Protein AF-0000000073370835 (afdb_homodimer)

Solvent-accessible surface area (backbone atoms only — not comparable to full-atom values): 27447 Å² total; per-residue (Å²): 107,84,75,54,44,44,62,62,71,67,58,63,94,49,56,35,33,65,89,38,90,62,52,45,49,69,48,38,29,52,50,30,48,38,38,14,55,46,11,71,77,31,44,88,50,25,32,16,27,60,59,77,30,64,50,40,72,33,47,27,51,32,43,27,38,45,22,53,69,66,73,40,81,68,75,36,60,40,39,68,72,57,43,46,64,58,43,36,45,61,49,45,39,77,63,53,90,75,70,59,94,45,54,46,48,21,26,44,46,37,45,49,44,34,39,72,42,58,45,47,46,36,38,52,93,89,22,40,41,17,49,69,54,33,21,28,37,41,68,65,48,56,25,66,88,43,62,42,17,37,13,36,45,50,41,30,43,23,54,29,31,34,76,73,73,42,62,49,60,79,77,39,76,92,61,56,48,48,38,59,52,52,50,48,19,56,75,70,68,37,44,43,48,28,76,56,43,58,77,38,61,85,79,59,51,54,45,18,31,41,32,36,47,79,47,99,83,37,36,67,39,39,25,32,29,64,40,76,54,96,55,28,33,31,29,47,23,28,28,24,42,49,36,62,40,66,75,27,48,22,43,42,33,33,34,40,40,45,70,78,44,51,38,25,38,38,58,51,64,90,77,92,106,84,74,54,44,46,62,63,70,67,57,63,93,52,56,36,33,64,88,37,89,62,51,44,47,71,48,37,29,52,51,31,50,37,38,12,55,45,12,72,77,31,45,88,51,25,30,18,26,62,58,79,30,63,49,40,72,34,47,27,49,33,43,27,38,44,22,53,69,68,74,40,82,69,77,35,61,40,39,67,71,57,44,45,64,58,42,35,47,62,49,46,41,75,63,52,86,75,71,61,94,44,53,45,47,20,26,45,44,37,46,48,44,34,39,73,42,57,43,48,46,36,39,51,92,88,21,41,41,17,48,68,53,33,19,27,35,42,68,66,47,56,26,65,87,44,59,42,17,37,12,35,43,52,41,30,43,24,54,28,30,34,76,75,73,42,62,50,60,81,76,40,75,92,61,57,48,47,37,59,51,52,51,49,20,55,75,70,67,37,44,43,48,26,75,58,43,58,77,37,61,84,78,58,50,54,44,19,32,39,32,34,47,79,45,98,82,38,35,69,40,38,27,32,29,63,39,77,55,97,54,29,33,32,28,47,23,28,26,25,42,49,33,61,39,67,75,27,50,21,42,43,33,33,34,42,39,44,69,78,45,50,37,26,38,38,59,52,63,91,76,93

Foldseek 3Di:
DVLDLLVVLLDDDFKDAAVDPPQDLVRLLSLLQLLQVVCVVVVPQGDHDARRSHRHPVQLVRQQSVCVVVVHPRPSMDDSVNSCVSCVLSCQLQPPDADDDDLLNLLLRSLVSNVVSWAFWDQHPNFTQHHSSSCSLLVHDGTNVQQRFVSSLCSSSQSSLVVVPFHCVVQANPDSALLRNQVSCVVVVQKAWLVRCLVPVVSDDFQWKKFFDPDPRHTQHIFTFHDDDNFKTKTWTALADPVRDSRHTITDIDMDGSNPTGIMIGDPVVSD/DVLDLLVVLLDDDFKDAAVDPPQDLVRLLSLLQLLQVCCVVVVPQGDHDARRSHRHPVQLVRQQSVCVVVVHPRPSMDDSVNSCVSCVLSCQLQPPDADDDDLLSLLLRSLVSNVVSWAFWDQHPNFTQHHSSSCSLLVHDGGNVQQRFVSSLCSSSQSSLVVVPFHCVVQANPDSALLRNQVSCVVVVQKAWLVRCLVPVVSDDFQWKKFFDPDPRHTQHIFTFHDDDNFKTKTWTALADPVGDSRHTITDIDMDGSNPTGIMIGDPVVSD

Organism: Flavobacterium johnsoniae (strain ATCC 17061 / DSM 2064 / JCM 8514 / BCRC 14874 / CCUG 350202 / NBRC 14942 / NCIMB 11054 / UW101) (NCBI:txid376686)

Nearest PDB structures (foldseek):
  4c2g-assembly1_A-2  TM=7.777E-01  e=6.453E-03  Bacillus subtilis subsp. subtilis str. 168
  4c2c-assembly1_A  TM=7.800E-01  e=8.466E-03  Bacillus subtilis subsp. subtilis str. 168
  5tv7-assembly2_B  TM=8.842E-01  e=7.435E-02  Clostridioides difficile 630
  8h1i-assembly1_A  TM=5.249E-01  e=2.132E-02  Staphylococcus phage GRCS
  6ie7-assembly4_D  TM=5.132E-01  e=4.976E-01  Arabidopsis thaliana

Sequence (544 aa):
MQKTFYQKELLIKAVQQRKGVNNNKKDVEKIQSWLNLFAMQNPNSGTATDIDGDFGPATEKAVLNFQKANGQPQTGNVDQNLFDKLVSPLKKAFESPISGNNLRELILNTAQNHLKNHPFELVINNQSNTGPWVRSYMDGHEGTEWFWCMGFVQAIIDQAASIQGKNFKTLMPLTYSCDTVGTTGLQKKILTRYQTARTNSALIKPGDIFLLQKTPNDWIHTGIVTAVHADTIETIEGNTNAGGSNNGNAVMNKIRNYKQSKLDFFSIESLVMQKTFYQKELLIKAVQQRKGVNNNKKDVEKIQSWLNLFAMQNPNSGTATDIDGDFGPATEKAVLNFQKANGQPQTGNVDQNLFDKLVSPLKKAFESPISGNNLRELILNTAQNHLKNHPFELVINNQSNTGPWVRSYMDGHEGTEWFWCMGFVQAIIDQAASIQGKNFKTLMPLTYSCDTVGTTGLQKKILTRYQTARTNSALIKPGDIFLLQKTPNDWIHTGIVTAVHADTIETIEGNTNAGGSNNGNAVMNKIRNYKQSKLDFFSIESLV

InterPro domains:
  IPR002477 Peptidoglycan binding-like [PF01471] (25-86)
  IPR007921 CHAP domain [PF05257] (147-239)
  IPR036365 PGBD-like superfamily [SSF47090] (22-88)
  IPR036366 PGBD superfamily [G3DSA:1.10.101.10] (12-89)

pLDDT: mean 95.74, std 6.1, range [54.0, 98.88]

Secondary structure (DSSP, 8-state):
----THHHHT--SS-B-TT-TT--HHHHHHHHHHHHHHHHH-TTT--B---SS---HHHHHHHHHHHHHTT----S-B-HHHHHHHTHHHHHHHHS----SSHHHHHHHHHHHHHHT--B-EEETTEEEESHHHHHHTTT--STT---HHHHHHHHHHHHHHHTT--GGGTS-S-S-HHHHHHHHHHHT-EEPHHHHHH-GGG--TT-EEEEEEETTEEEEEEEEEEE-SSEEEEEEEEE-TT--TT-SEEEEEEEETTTS-EEEE--GGG-/----THHHHT--SS-B-TT-TT--HHHHHHHHHHHHHHHHH-TTT--B---SS---HHHHHHHHHHHHHTT----S-B-HHHHHHHTHHHHHHHHS----SSHHHHHHHHHHHHHHT--B-EEETTEEEESHHHHHHTTT--STT---HHHHHHHHHHHHHHHTT--GGGTS-S-S-HHHHHHHHHHHT-EEPHHHHHH-GGG--TT-EEEEEEETTEEEEEEEEEEE-SSEEEEEEEEE-TT--TT-SEEEEEEEETTTS-EEEE--GGG-

Structure (mmCIF, N/CA/C/O backbone):
data_AF-0000000073370835-model_v1
#
loop_
_entity.id
_entity.type
_entity.pdbx_description
1 polymer 'Peptidoglycan-binding domain 1 protein'
#
loop_
_atom_site.group_PDB
_atom_site.id
_atom_site.type_symbol
_atom_site.label_atom_id
_atom_site.label_alt_id
_atom_site.label_comp_id
_atom_site.label_asym_id
_atom_site.label_entity_id
_atom_site.label_seq_id
_atom_site.pdbx_PDB_ins_code
_atom_site.Cartn_x
_atom_site.Cartn_y
_atom_site.Cartn_z
_atom_site.occupancy
_atom_site.B_iso_or_equiv
_atom_site.auth_seq_id
_atom_site.auth_comp_id
_atom_site.auth_asym_id
_atom_site.auth_atom_id
_atom_site.pdbx_PDB_model_num
ATOM 1 N N . MET A 1 1 ? -21.828 15.172 13.344 1 92.12 1 MET A N 1
ATOM 2 C CA . MET A 1 1 ? -20.812 15.055 12.305 1 92.12 1 MET A CA 1
ATOM 3 C C . MET A 1 1 ? -21.453 15.18 10.922 1 92.12 1 MET A C 1
ATOM 5 O O . MET A 1 1 ? -22.547 14.672 10.68 1 92.12 1 MET A O 1
ATOM 9 N N . GLN A 1 2 ? -20.875 15.906 10.078 1 91.94 2 GLN A N 1
ATOM 10 C CA . GLN A 1 2 ? -21.312 16.109 8.711 1 91.94 2 GLN A CA 1
ATOM 11 C C . GLN A 1 2 ? -20.844 14.969 7.801 1 91.94 2 GLN A C 1
ATOM 13 O O . GLN A 1 2 ? -21.531 14.609 6.848 1 91.94 2 GLN A O 1
ATOM 18 N N . LYS A 1 3 ? -19.734 14.477 8.094 1 95.31 3 LYS A N 1
ATOM 19 C CA . LYS A 1 3 ? -19.156 13.375 7.324 1 95.31 3 LYS A CA 1
ATOM 20 C C . LYS A 1 3 ? -19.656 12.031 7.832 1 95.31 3 LYS A C 1
ATOM 22 O O . LYS A 1 3 ? -19 11.391 8.664 1 95.31 3 LYS A O 1
ATOM 27 N N . THR A 1 4 ? -20.797 11.484 7.242 1 97.12 4 THR A N 1
ATOM 28 C CA . THR A 1 4 ? -21.438 10.312 7.82 1 97.12 4 THR A CA 1
ATOM 29 C C . THR A 1 4 ? -21.516 9.18 6.797 1 97.12 4 THR A C 1
ATOM 31 O O . THR A 1 4 ? -22.078 8.117 7.074 1 97.12 4 THR A O 1
ATOM 34 N N . PHE A 1 5 ? -20.953 9.414 5.652 1 98.12 5 PHE A N 1
ATOM 35 C CA . PHE A 1 5 ? -21.109 8.43 4.59 1 98.12 5 PHE A CA 1
ATOM 36 C C . PHE A 1 5 ? -20.547 7.078 5.016 1 98.12 5 PHE A C 1
ATOM 38 O O . PHE A 1 5 ? -21.031 6.031 4.578 1 98.12 5 PHE A O 1
ATOM 45 N N . TYR A 1 6 ? -19.5 7.062 5.918 1 98.5 6 TYR A N 1
ATOM 46 C CA . TYR A 1 6 ? -18.859 5.828 6.352 1 98.5 6 TYR A CA 1
ATOM 47 C C . TYR A 1 6 ? -19.875 4.848 6.914 1 98.5 6 TYR A C 1
ATOM 49 O O . TYR A 1 6 ? -19.672 3.633 6.859 1 98.5 6 TYR A O 1
ATOM 57 N N . GLN A 1 7 ? -21.016 5.324 7.398 1 98.5 7 GLN A N 1
ATOM 58 C CA . GLN A 1 7 ? -22.047 4.477 7.996 1 98.5 7 GLN A CA 1
ATOM 59 C C . GLN A 1 7 ? -22.656 3.533 6.961 1 98.5 7 GLN A C 1
ATOM 61 O O . GLN A 1 7 ? -22.984 2.391 7.281 1 98.5 7 GLN A O 1
ATOM 66 N N . LYS A 1 8 ? -22.766 4.023 5.773 1 97.88 8 LYS A N 1
ATOM 67 C CA . LYS A 1 8 ? -23.297 3.182 4.699 1 97.88 8 LYS A CA 1
ATOM 68 C C . LYS A 1 8 ? -22.312 2.051 4.367 1 97.88 8 LYS A C 1
ATOM 70 O O . LYS A 1 8 ? -22.734 0.964 3.967 1 97.88 8 LYS A O 1
ATOM 75 N N . GLU A 1 9 ? -21.031 2.322 4.566 1 98.25 9 GLU A N 1
ATOM 76 C CA . GLU A 1 9 ? -19.984 1.348 4.254 1 98.25 9 GLU A CA 1
ATOM 77 C C . GLU A 1 9 ? -19.938 0.233 5.293 1 98.25 9 GLU A C 1
ATOM 79 O O . GLU A 1 9 ? -19.328 -0.813 5.062 1 98.25 9 GLU A O 1
ATOM 84 N N . LEU A 1 10 ? -20.656 0.404 6.422 1 98.62 10 LEU A N 1
ATOM 85 C CA . LEU A 1 10 ? -20.531 -0.537 7.531 1 98.62 10 LEU A CA 1
ATOM 86 C C . LEU A 1 10 ? -21.641 -1.594 7.469 1 98.62 10 LEU A C 1
ATOM 88 O O . LEU A 1 10 ? -21.656 -2.521 8.281 1 98.62 10 LEU A O 1
ATOM 92 N N . LEU A 1 11 ? -22.516 -1.49 6.398 1 98.19 11 LEU A N 1
ATOM 93 C CA . LEU A 1 11 ? -23.703 -2.344 6.41 1 98.19 11 LEU A CA 1
ATOM 94 C C . LEU A 1 11 ? -23.828 -3.113 5.102 1 98.19 11 LEU A C 1
ATOM 96 O O . LEU A 1 11 ? -23.438 -2.613 4.043 1 98.19 11 LEU A O 1
ATOM 100 N N . ILE A 1 12 ? -24.344 -4.309 5.18 1 98.25 12 ILE A N 1
ATOM 101 C CA . ILE A 1 12 ? -24.812 -5.055 4.02 1 98.25 12 ILE A CA 1
ATOM 102 C C . ILE A 1 12 ? -26.297 -5.379 4.188 1 98.25 12 ILE A C 1
ATOM 104 O O . ILE A 1 12 ? -26.797 -5.469 5.312 1 98.25 12 ILE A O 1
ATOM 108 N N . LYS A 1 13 ? -27.031 -5.578 3.15 1 96.56 13 LYS A N 1
ATOM 109 C CA . LYS A 1 13 ? -28.484 -5.668 3.166 1 96.56 13 LYS A CA 1
ATOM 110 C C . LYS A 1 13 ? -28.953 -7.066 3.562 1 96.56 13 LYS A C 1
ATOM 112 O O . LYS A 1 13 ? -30.047 -7.238 4.098 1 96.56 13 LYS A O 1
ATOM 117 N N . ALA A 1 14 ? -28.172 -8.055 3.189 1 97.44 14 ALA A N 1
ATOM 118 C CA . ALA A 1 14 ? -28.484 -9.461 3.449 1 97.44 14 ALA A CA 1
ATOM 119 C C . ALA A 1 14 ? -27.219 -10.312 3.473 1 97.44 14 ALA A C 1
ATOM 121 O O . ALA A 1 14 ? -26.125 -9.812 3.182 1 97.44 14 ALA A O 1
ATOM 122 N N . VAL A 1 15 ? -27.422 -11.539 3.943 1 98.25 15 VAL A N 1
ATOM 123 C CA . VAL A 1 15 ? -26.312 -12.484 3.861 1 98.25 15 VAL A CA 1
ATOM 124 C C . VAL A 1 15 ? -25.891 -12.656 2.404 1 98.25 15 VAL A C 1
ATOM 126 O O . VAL A 1 15 ? -26.734 -12.867 1.527 1 98.25 15 VAL A O 1
ATOM 129 N N . GLN A 1 16 ? -24.672 -12.445 2.119 1 98.75 16 GLN A N 1
ATOM 130 C CA . GLN A 1 16 ? -24.109 -12.672 0.792 1 98.75 16 GLN A CA 1
ATOM 131 C C . GLN A 1 16 ? -23.375 -14.016 0.726 1 98.75 16 GLN A C 1
ATOM 133 O O . GLN A 1 16 ? -22.672 -14.383 1.659 1 98.75 16 GLN A O 1
ATOM 138 N N . GLN A 1 17 ? -23.578 -14.766 -0.342 1 98.44 17 GLN A N 1
ATOM 139 C CA . GLN A 1 17 ? -22.984 -16.094 -0.47 1 98.44 17 GLN A CA 1
ATOM 140 C C . GLN A 1 17 ? -23.016 -16.562 -1.921 1 98.44 17 GLN A C 1
ATOM 142 O O . GLN A 1 17 ? -23.688 -15.969 -2.764 1 98.44 17 GLN A O 1
ATOM 147 N N . ARG A 1 18 ? -22.188 -17.609 -2.172 1 97.75 18 ARG A N 1
ATOM 148 C CA . ARG A 1 18 ? -22.188 -18.203 -3.504 1 97.75 18 ARG A CA 1
ATOM 149 C C . ARG A 1 18 ? -23.594 -18.703 -3.879 1 97.75 18 ARG A C 1
ATOM 151 O O . ARG A 1 18 ? -24.234 -19.375 -3.09 1 97.75 18 ARG A O 1
ATOM 158 N N . LYS A 1 19 ? -24.078 -18.219 -5 1 96.56 19 LYS A N 1
ATOM 159 C CA . LYS A 1 19 ? -25.391 -18.562 -5.527 1 96.56 19 LYS A CA 1
ATOM 160 C C . LYS A 1 19 ? -26.5 -18.078 -4.602 1 96.56 19 LYS A C 1
ATOM 162 O O . LYS A 1 19 ? -27.547 -18.719 -4.496 1 96.56 19 LYS A O 1
ATOM 167 N N . GLY A 1 20 ? -26.219 -17.031 -3.887 1 96.38 20 GLY A N 1
ATOM 168 C CA . GLY A 1 20 ? -27.219 -16.484 -2.988 1 96.38 20 GLY A CA 1
ATOM 169 C C . GLY A 1 20 ? -28.312 -15.727 -3.711 1 96.38 20 GLY A C 1
ATOM 170 O O . GLY A 1 20 ? -28.031 -14.898 -4.582 1 96.38 20 GLY A O 1
ATOM 171 N N . VAL A 1 21 ? -29.484 -15.906 -3.305 1 96.94 21 VAL A N 1
ATOM 172 C CA . VAL A 1 21 ? -30.625 -15.312 -3.982 1 96.94 21 VAL A CA 1
ATOM 173 C C . VAL A 1 21 ? -30.75 -13.844 -3.582 1 96.94 21 VAL A C 1
ATOM 175 O O . VAL A 1 21 ? -31.375 -13.047 -4.297 1 96.94 21 VAL A O 1
ATOM 178 N N . ASN A 1 22 ? -30.219 -13.484 -2.484 1 96.88 22 ASN A N 1
ATOM 179 C CA . ASN A 1 22 ? -30.328 -12.117 -1.993 1 96.88 22 ASN A CA 1
ATOM 180 C C . ASN A 1 22 ? -29.047 -11.32 -2.215 1 96.88 22 ASN A C 1
ATOM 182 O O . ASN A 1 22 ? -28.875 -10.234 -1.658 1 96.88 22 ASN A O 1
ATOM 186 N N . ASN A 1 23 ? -28.156 -11.93 -2.992 1 97.75 23 ASN A N 1
ATOM 187 C CA . ASN A 1 23 ? -26.922 -11.211 -3.291 1 97.75 23 ASN A CA 1
ATOM 188 C C . ASN A 1 23 ? -27.203 -9.859 -3.943 1 97.75 23 ASN A C 1
ATOM 190 O O . ASN A 1 23 ? -28.125 -9.734 -4.746 1 97.75 23 ASN A O 1
ATOM 194 N N . ASN A 1 24 ? -26.484 -8.891 -3.52 1 97.19 24 ASN A N 1
ATOM 195 C CA . ASN A 1 24 ? -26.484 -7.527 -4.043 1 97.19 24 ASN A CA 1
ATOM 196 C C . ASN A 1 24 ? -25.109 -7.113 -4.543 1 97.19 24 ASN A C 1
ATOM 198 O O . ASN A 1 24 ? -24.125 -7.223 -3.812 1 97.19 24 ASN A O 1
ATOM 202 N N . LYS A 1 25 ? -25.047 -6.656 -5.73 1 97.5 25 LYS A N 1
ATOM 203 C CA . LYS A 1 25 ? -23.766 -6.363 -6.367 1 97.5 25 LYS A CA 1
ATOM 204 C C . LYS A 1 25 ? -22.938 -5.41 -5.52 1 97.5 25 LYS A C 1
ATOM 206 O O . LYS A 1 25 ? -21.734 -5.637 -5.312 1 97.5 25 LYS A O 1
ATOM 211 N N . LYS A 1 26 ? -23.5 -4.363 -5.035 1 97.06 26 LYS A N 1
ATOM 212 C CA . LYS A 1 26 ? -22.781 -3.355 -4.262 1 97.06 26 LYS A CA 1
ATOM 213 C C . LYS A 1 26 ? -22.266 -3.934 -2.943 1 97.06 26 LYS A C 1
ATOM 215 O O . LYS A 1 26 ? -21.172 -3.615 -2.502 1 97.06 26 LYS A O 1
ATOM 220 N N . ASP A 1 27 ? -23.016 -4.77 -2.316 1 98.38 27 ASP A N 1
ATOM 221 C CA . ASP A 1 27 ? -22.609 -5.402 -1.067 1 98.38 27 ASP A CA 1
ATOM 222 C C . ASP A 1 27 ? -21.453 -6.371 -1.302 1 98.38 27 ASP A C 1
ATOM 224 O O . ASP A 1 27 ? -20.516 -6.426 -0.509 1 98.38 27 ASP A O 1
ATOM 228 N N . VAL A 1 28 ? -21.562 -7.121 -2.4 1 98.31 28 VAL A N 1
ATOM 229 C CA . VAL A 1 28 ? -20.484 -8.055 -2.732 1 98.31 28 VAL A CA 1
ATOM 230 C C . VAL A 1 28 ? -19.203 -7.281 -3.02 1 98.31 28 VAL A C 1
ATOM 232 O O . VAL A 1 28 ? -18.109 -7.688 -2.594 1 98.31 28 VAL A O 1
ATOM 235 N N . GLU A 1 29 ? -19.344 -6.141 -3.672 1 97 29 GLU A N 1
ATOM 236 C CA . GLU A 1 29 ? -18.172 -5.309 -3.934 1 97 29 GLU A CA 1
ATOM 237 C C . GLU A 1 29 ? -17.547 -4.793 -2.637 1 97 29 GLU A C 1
ATOM 239 O O . GLU A 1 29 ? -16.328 -4.711 -2.51 1 97 29 GLU A O 1
ATOM 244 N N . LYS A 1 30 ? -18.391 -4.418 -1.658 1 97.75 30 LYS A N 1
ATOM 245 C CA . LYS A 1 30 ? -17.891 -4.008 -0.351 1 97.75 30 LYS A CA 1
ATOM 246 C C . LYS A 1 30 ? -17.094 -5.129 0.309 1 97.75 30 LYS A C 1
ATOM 248 O O . LYS A 1 30 ? -15.992 -4.898 0.832 1 97.75 30 LYS A O 1
ATOM 253 N N . ILE A 1 31 ? -17.656 -6.281 0.229 1 98.38 31 ILE A N 1
ATOM 254 C CA . ILE A 1 31 ? -17.031 -7.449 0.836 1 98.38 31 ILE A CA 1
ATOM 255 C C . ILE A 1 31 ? -15.695 -7.727 0.153 1 98.38 31 ILE A C 1
ATOM 257 O O . ILE A 1 31 ? -14.664 -7.871 0.82 1 98.38 31 ILE A O 1
ATOM 261 N N . GLN A 1 32 ? -15.703 -7.742 -1.164 1 97.06 32 GLN A N 1
ATOM 262 C CA . GLN A 1 32 ? -14.484 -7.984 -1.929 1 97.06 32 GLN A CA 1
ATOM 263 C C . GLN A 1 32 ? -13.438 -6.918 -1.638 1 97.06 32 GLN A C 1
ATOM 265 O O . GLN A 1 32 ? -12.25 -7.227 -1.503 1 97.06 32 GLN A O 1
ATOM 270 N N . SER A 1 33 ? -13.867 -5.672 -1.491 1 96.94 33 SER A N 1
ATOM 271 C CA . SER A 1 33 ? -12.961 -4.57 -1.172 1 96.94 33 SER A CA 1
ATOM 272 C C . SER A 1 33 ? -12.266 -4.801 0.165 1 96.94 33 SER A C 1
ATOM 274 O O . SER A 1 33 ? -11.047 -4.652 0.268 1 96.94 33 SER A O 1
ATOM 276 N N . TRP A 1 34 ? -12.992 -5.195 1.107 1 97.44 34 TRP A N 1
ATOM 277 C CA . TRP A 1 34 ? -12.422 -5.336 2.441 1 97.44 34 TRP A CA 1
ATOM 278 C C . TRP A 1 34 ? -11.586 -6.613 2.547 1 97.44 34 TRP A C 1
ATOM 280 O O . TRP A 1 34 ? -10.617 -6.664 3.299 1 97.44 34 TRP A O 1
ATOM 290 N N . LEU A 1 35 ? -11.969 -7.695 1.774 1 96.88 35 LEU A N 1
ATOM 291 C CA . LEU A 1 35 ? -11.094 -8.852 1.695 1 96.88 35 LEU A CA 1
ATOM 292 C C . LEU A 1 35 ? -9.727 -8.469 1.146 1 96.88 35 LEU A C 1
ATOM 294 O O . LEU A 1 35 ? -8.695 -8.93 1.644 1 96.88 35 LEU A O 1
ATOM 298 N N . ASN A 1 36 ? -9.719 -7.617 0.174 1 95 36 ASN A N 1
ATOM 299 C CA . ASN A 1 36 ? -8.477 -7.141 -0.421 1 95 36 ASN A CA 1
ATOM 300 C C . ASN A 1 36 ? -7.684 -6.277 0.557 1 95 36 ASN A C 1
ATOM 302 O O . ASN A 1 36 ? -6.469 -6.434 0.682 1 95 36 ASN A O 1
ATOM 306 N N . LEU A 1 37 ? -8.352 -5.387 1.235 1 94.94 37 LEU A N 1
ATOM 307 C CA . LEU A 1 37 ? -7.688 -4.543 2.225 1 94.94 37 LEU A CA 1
ATOM 308 C C . LEU A 1 37 ? -7.105 -5.383 3.3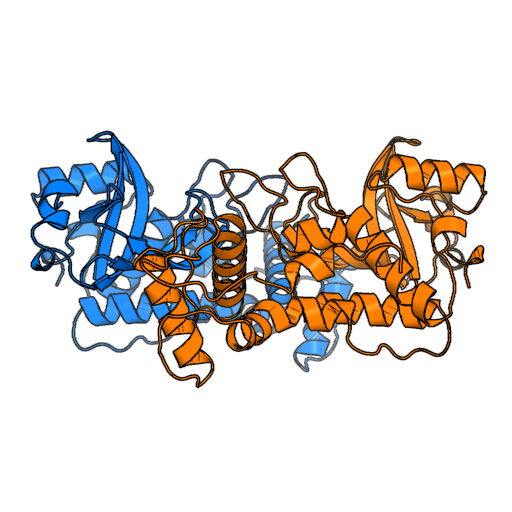55 1 94.94 37 LEU A C 1
ATOM 310 O O . LEU A 1 37 ? -6.008 -5.102 3.844 1 94.94 37 LEU A O 1
ATOM 314 N N . PHE A 1 38 ? -7.848 -6.426 3.756 1 95.44 38 PHE A N 1
ATOM 315 C CA . PHE A 1 38 ? -7.344 -7.344 4.766 1 95.44 38 PHE A CA 1
ATOM 316 C C . PHE A 1 38 ? -6.086 -8.055 4.277 1 95.44 38 PHE A C 1
ATOM 318 O O . PHE A 1 38 ? -5.109 -8.18 5.023 1 95.44 38 PHE A O 1
ATOM 325 N N . ALA A 1 39 ? -6.094 -8.484 3.045 1 93.06 39 ALA A N 1
ATOM 326 C CA . ALA A 1 39 ? -4.953 -9.203 2.479 1 93.06 39 ALA A CA 1
ATOM 327 C C . ALA A 1 39 ? -3.715 -8.312 2.434 1 93.06 39 ALA A C 1
ATOM 329 O O . ALA A 1 39 ? -2.594 -8.781 2.637 1 93.06 39 ALA A O 1
ATOM 330 N N . MET A 1 40 ?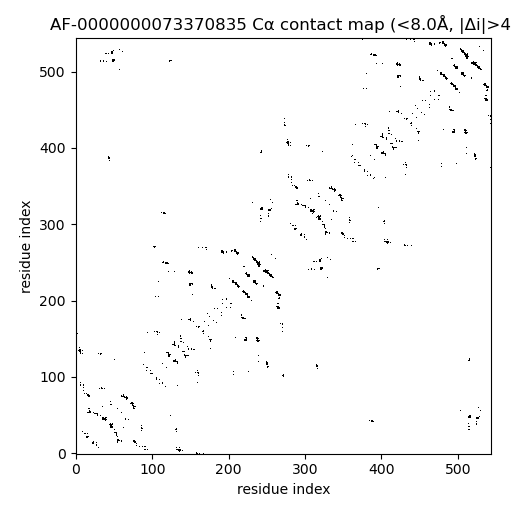 -3.895 -7.066 2.201 1 89.62 40 MET A N 1
ATOM 331 C CA . MET A 1 40 ? -2.787 -6.113 2.145 1 89.62 40 MET A CA 1
ATOM 332 C C . MET A 1 40 ? -2.098 -6 3.498 1 89.62 40 MET A C 1
ATOM 334 O O . MET A 1 40 ? -0.872 -5.883 3.568 1 89.62 40 MET A O 1
ATOM 338 N N . GLN A 1 41 ? -2.891 -6.066 4.512 1 89.31 41 GLN A N 1
ATOM 339 C CA . GLN A 1 41 ? -2.357 -5.895 5.859 1 89.31 41 GLN A CA 1
ATOM 340 C C . GLN A 1 41 ? -1.902 -7.227 6.445 1 89.31 41 GLN A C 1
ATOM 342 O O . GLN A 1 41 ? -1.109 -7.262 7.387 1 89.31 41 GLN A O 1
ATOM 347 N N . ASN A 1 42 ? -2.496 -8.281 5.859 1 90.56 42 ASN A N 1
ATOM 348 C CA . ASN A 1 42 ? -2.219 -9.633 6.344 1 90.56 42 ASN A CA 1
ATOM 349 C C . ASN A 1 42 ? -1.84 -10.57 5.199 1 90.56 42 ASN A C 1
ATOM 351 O O . ASN A 1 42 ? -2.533 -11.555 4.945 1 90.56 42 ASN A O 1
ATOM 355 N N . PRO A 1 43 ? -0.739 -10.328 4.633 1 85.44 43 PRO A N 1
ATOM 356 C CA . PRO A 1 43 ? -0.383 -11.055 3.414 1 85.44 43 PRO A CA 1
ATOM 357 C C . PRO A 1 43 ? -0.273 -12.562 3.637 1 85.44 43 PRO A C 1
ATOM 359 O O . PRO A 1 43 ? -0.454 -13.344 2.699 1 85.44 43 PRO A O 1
ATOM 362 N N . ASN A 1 44 ? -0.054 -13 4.816 1 85.38 44 ASN A N 1
ATOM 363 C CA . ASN A 1 44 ? 0.146 -14.422 5.074 1 85.38 44 ASN A CA 1
ATOM 364 C C . ASN A 1 44 ? -1.183 -15.156 5.23 1 85.38 44 ASN A C 1
ATOM 366 O O . ASN A 1 44 ? -1.231 -16.391 5.145 1 85.38 44 ASN A O 1
ATOM 370 N N . SER A 1 45 ? -2.207 -14.367 5.492 1 88.5 45 SER A N 1
ATOM 371 C CA . SER A 1 45 ? -3.457 -15.055 5.801 1 88.5 45 SER A CA 1
ATOM 372 C C . SER A 1 45 ? -4.594 -14.562 4.91 1 88.5 45 SER A C 1
ATOM 374 O O . SER A 1 45 ? -5.582 -15.266 4.707 1 88.5 45 SER A O 1
ATOM 376 N N . GLY A 1 46 ? -4.492 -13.406 4.469 1 88.88 46 GLY A N 1
ATOM 377 C CA . GLY A 1 46 ? -5.516 -12.867 3.588 1 88.88 46 GLY A CA 1
ATOM 378 C C . GLY A 1 46 ? -5.258 -13.164 2.123 1 88.88 46 GLY A C 1
ATOM 379 O O . GLY A 1 46 ? -4.113 -13.398 1.724 1 88.88 46 GLY A O 1
ATOM 380 N N . THR A 1 47 ? -6.344 -13.211 1.391 1 92.06 47 THR A N 1
ATOM 381 C CA . THR A 1 47 ? -6.266 -13.414 -0.052 1 92.06 47 THR A CA 1
ATOM 382 C C . THR A 1 47 ? -7.129 -12.398 -0.788 1 92.06 47 THR A C 1
ATOM 384 O O . THR A 1 47 ? -8.289 -12.188 -0.431 1 92.06 47 THR A O 1
ATOM 387 N N . ALA A 1 48 ? -6.523 -11.781 -1.732 1 92.5 48 ALA A N 1
ATOM 388 C CA . ALA A 1 48 ? -7.234 -10.766 -2.502 1 92.5 48 ALA A CA 1
ATOM 389 C C . ALA A 1 48 ? -7.977 -11.391 -3.682 1 92.5 48 ALA A C 1
ATOM 391 O O . ALA A 1 48 ? -7.559 -12.422 -4.211 1 92.5 48 ALA A O 1
ATOM 392 N N . THR A 1 49 ? -9.055 -10.852 -4.047 1 92.62 49 THR A N 1
ATOM 393 C CA . THR A 1 49 ? -9.859 -11.258 -5.195 1 92.62 49 THR A CA 1
ATOM 394 C C . THR A 1 49 ? -10.164 -10.062 -6.09 1 92.62 49 THR A C 1
ATOM 396 O O . THR A 1 49 ? -9.945 -8.914 -5.699 1 92.62 49 THR A O 1
ATOM 399 N N . ASP A 1 50 ? -10.625 -10.367 -7.281 1 89.88 50 ASP A N 1
ATOM 400 C CA . ASP A 1 50 ? -11.172 -9.289 -8.102 1 89.88 50 ASP A CA 1
ATOM 401 C C . ASP A 1 50 ? -12.383 -8.648 -7.422 1 89.88 50 ASP A C 1
ATOM 403 O O . ASP A 1 50 ? -13.086 -9.305 -6.652 1 89.88 50 ASP A O 1
ATOM 407 N N . ILE A 1 51 ? -12.555 -7.379 -7.676 1 93.5 51 ILE A N 1
ATOM 408 C CA . ILE A 1 51 ? -13.719 -6.676 -7.156 1 93.5 51 ILE A CA 1
ATOM 409 C C . ILE A 1 51 ? -14.742 -6.469 -8.273 1 93.5 51 ILE A C 1
ATOM 411 O O . ILE A 1 51 ? -14.828 -5.383 -8.852 1 93.5 51 ILE A O 1
ATOM 415 N N . ASP A 1 52 ? -15.562 -7.504 -8.547 1 92.38 52 ASP A N 1
ATOM 416 C CA . ASP A 1 52 ? -16.469 -7.465 -9.695 1 92.38 52 ASP A CA 1
ATOM 417 C C . ASP A 1 52 ? -17.922 -7.512 -9.25 1 92.38 52 ASP A C 1
ATOM 419 O O . ASP A 1 52 ? -18.828 -7.434 -10.078 1 92.38 52 ASP A O 1
ATOM 423 N N . GLY A 1 53 ? -18.156 -7.707 -7.965 1 95.75 53 GLY A N 1
ATOM 424 C CA . GLY A 1 53 ? -19.5 -7.715 -7.43 1 95.75 53 GLY A CA 1
ATOM 425 C C . GLY A 1 53 ? -20.203 -9.047 -7.59 1 95.75 53 GLY A C 1
ATOM 426 O O . GLY A 1 53 ? -21.391 -9.172 -7.305 1 95.75 53 GLY A O 1
ATOM 427 N N . ASP A 1 54 ? -19.422 -10.023 -8.102 1 95.75 54 ASP A N 1
ATOM 428 C CA . ASP A 1 54 ? -19.953 -11.383 -8.219 1 95.75 54 ASP A CA 1
ATOM 429 C C . ASP A 1 54 ? -19.422 -12.273 -7.098 1 95.75 54 ASP A C 1
ATOM 431 O O . ASP A 1 54 ? -18.203 -12.461 -6.965 1 95.75 54 ASP A O 1
ATOM 435 N N . PHE A 1 55 ? -20.344 -12.828 -6.332 1 98 55 PHE A N 1
ATOM 436 C CA . PHE A 1 55 ? -19.953 -13.727 -5.258 1 98 55 PHE A CA 1
ATOM 437 C C . PHE A 1 55 ? -19.703 -15.133 -5.793 1 98 55 PHE A C 1
ATOM 439 O O . PHE A 1 55 ? -20.453 -16.062 -5.477 1 98 55 PHE A O 1
ATOM 446 N N . GLY A 1 56 ? -18.641 -15.281 -6.555 1 97 56 GLY A N 1
ATOM 447 C CA . GLY A 1 56 ? -18.281 -16.547 -7.16 1 97 56 GLY A CA 1
ATOM 448 C C . GLY A 1 56 ? -17.344 -17.375 -6.297 1 97 56 GLY A C 1
ATOM 449 O O . GLY A 1 56 ? -17.156 -17.078 -5.113 1 97 56 GLY A O 1
ATOM 450 N N . PRO A 1 57 ? -16.797 -18.391 -6.871 1 96.81 57 PRO A N 1
ATOM 451 C CA . PRO A 1 57 ? -15.93 -19.297 -6.098 1 96.81 57 PRO A CA 1
ATOM 452 C C . PRO A 1 57 ? -14.711 -18.594 -5.512 1 96.81 57 PRO A C 1
ATOM 454 O O . PRO A 1 57 ? -14.25 -18.938 -4.426 1 96.81 57 PRO A O 1
ATOM 457 N N . ALA A 1 58 ? -14.133 -17.641 -6.203 1 95.56 58 ALA A N 1
ATOM 458 C CA . ALA A 1 58 ? -12.961 -16.922 -5.703 1 95.56 58 ALA A CA 1
ATOM 459 C C . ALA A 1 58 ? -13.312 -16.109 -4.461 1 95.56 58 ALA A C 1
ATOM 461 O O . ALA A 1 58 ? -12.57 -16.109 -3.477 1 95.56 58 ALA A O 1
ATOM 462 N N . THR A 1 59 ? -14.422 -15.375 -4.562 1 97.44 59 THR A N 1
ATOM 463 C CA . THR A 1 59 ? -14.867 -14.609 -3.4 1 97.44 59 THR A CA 1
ATOM 464 C C . THR A 1 59 ? -15.148 -15.539 -2.221 1 97.44 59 THR A C 1
ATOM 466 O O . THR A 1 59 ? -14.734 -15.258 -1.093 1 97.44 59 THR A O 1
ATOM 469 N N . GLU A 1 60 ? -15.828 -16.641 -2.533 1 98.19 60 GLU A N 1
ATOM 470 C CA . GLU A 1 60 ? -16.125 -17.609 -1.474 1 98.19 60 GLU A CA 1
ATOM 471 C C . GLU A 1 60 ? -14.844 -18.109 -0.815 1 98.19 60 GLU A C 1
ATOM 473 O O . GLU A 1 60 ? -14.758 -18.188 0.412 1 98.19 60 GLU A O 1
ATOM 478 N N . LYS A 1 61 ? -13.891 -18.438 -1.622 1 96.75 61 LYS A N 1
ATOM 479 C CA . LYS A 1 61 ? -12.633 -18.953 -1.082 1 96.75 61 LYS A CA 1
ATOM 480 C C . LYS A 1 61 ? -11.93 -17.891 -0.238 1 96.75 61 LYS A C 1
ATOM 482 O O . LYS A 1 61 ? -11.344 -18.203 0.8 1 96.75 61 LYS A O 1
ATOM 487 N N . ALA A 1 62 ? -11.93 -16.609 -0.674 1 96.69 62 ALA A N 1
ATOM 488 C CA . ALA A 1 62 ? -11.336 -15.531 0.1 1 96.69 62 ALA A CA 1
ATOM 489 C C . ALA A 1 62 ? -12.039 -15.367 1.446 1 96.69 62 ALA A C 1
ATOM 491 O O . ALA A 1 62 ? -11.391 -15.102 2.463 1 96.69 62 ALA A O 1
ATOM 492 N N . VAL A 1 63 ? -13.367 -15.547 1.44 1 98.5 63 VAL A N 1
ATOM 493 C CA . VAL A 1 63 ? -14.141 -15.469 2.674 1 98.5 63 VAL A CA 1
ATOM 494 C C . VAL A 1 63 ? -13.734 -16.609 3.611 1 98.5 63 VAL A C 1
ATOM 496 O O . VAL A 1 63 ? -13.531 -16.391 4.809 1 98.5 63 VAL A O 1
ATOM 499 N N . LEU A 1 64 ? -13.609 -17.781 3.045 1 97.88 64 LEU A N 1
ATOM 500 C CA . LEU A 1 64 ? -13.195 -18.938 3.84 1 97.88 64 LEU A CA 1
ATOM 501 C C . LEU A 1 64 ? -11.828 -18.688 4.473 1 97.88 64 LEU A C 1
ATOM 503 O O . LEU A 1 64 ? -11.617 -19 5.648 1 97.88 64 LEU A O 1
ATOM 507 N N . ASN A 1 65 ? -10.93 -18.172 3.695 1 96.56 65 ASN A N 1
ATOM 508 C CA . ASN A 1 65 ? -9.602 -17.875 4.211 1 96.56 65 ASN A CA 1
ATOM 509 C C . ASN A 1 65 ? -9.656 -16.844 5.336 1 96.56 65 ASN A C 1
ATOM 511 O O . ASN A 1 65 ? -8.953 -16.969 6.34 1 96.56 65 ASN A O 1
ATOM 515 N N . PHE A 1 66 ? -10.477 -15.773 5.125 1 97.94 66 PHE A N 1
ATOM 516 C CA . PHE A 1 66 ? -10.641 -14.766 6.16 1 97.94 66 PHE A CA 1
ATOM 517 C C . PHE A 1 66 ? -11.211 -15.375 7.43 1 97.94 66 PHE A C 1
ATOM 519 O O . PHE A 1 66 ? -10.758 -15.07 8.531 1 97.94 66 PHE A O 1
ATOM 526 N N . GLN A 1 67 ? -12.258 -16.234 7.273 1 98.44 67 GLN A N 1
ATOM 527 C CA . GLN A 1 67 ? -12.867 -16.922 8.406 1 98.44 67 GLN A CA 1
ATOM 528 C C . GLN A 1 67 ? -11.836 -17.766 9.148 1 98.44 67 GLN A C 1
ATOM 530 O O . GLN A 1 67 ? -11.758 -17.719 10.375 1 98.44 67 GLN A O 1
ATOM 535 N N . LYS A 1 68 ? -11.055 -18.438 8.445 1 97.12 68 LYS A N 1
ATOM 536 C CA . LYS A 1 68 ? -10 -19.25 9.039 1 97.12 68 LYS A CA 1
ATOM 537 C C . LYS A 1 68 ? -9.008 -18.391 9.812 1 97.12 68 LYS A C 1
ATOM 539 O O . LYS A 1 68 ? -8.672 -18.688 10.961 1 97.12 68 LYS A O 1
ATOM 544 N N . ALA A 1 69 ? -8.586 -17.312 9.195 1 95.75 69 ALA A N 1
ATOM 545 C CA . ALA A 1 69 ? -7.586 -16.422 9.781 1 95.75 69 ALA A CA 1
ATOM 546 C C . ALA A 1 69 ? -8.109 -15.789 11.07 1 95.75 69 ALA A C 1
ATOM 548 O O . ALA A 1 69 ? -7.324 -15.453 11.961 1 95.75 69 ALA A O 1
ATOM 549 N N . ASN A 1 70 ? -9.414 -15.656 11.164 1 96.31 70 ASN A N 1
ATOM 550 C CA . ASN A 1 70 ? -10 -14.969 12.305 1 96.31 70 ASN A CA 1
ATOM 551 C C . ASN A 1 70 ? -10.68 -15.945 13.266 1 96.31 70 ASN A C 1
ATOM 553 O O . ASN A 1 70 ? -11.453 -15.531 14.133 1 96.31 70 ASN A O 1
ATOM 557 N N . GLY A 1 71 ? -10.461 -17.172 13.062 1 96.19 71 GLY A N 1
ATOM 558 C CA . GLY A 1 71 ? -10.984 -18.188 13.969 1 96.19 71 GLY A CA 1
ATOM 559 C C . GLY A 1 71 ? -12.492 -18.312 13.914 1 96.19 71 GLY A C 1
ATOM 560 O O . GLY A 1 71 ? -13.133 -18.578 14.938 1 96.19 71 GLY A O 1
ATOM 561 N N . GLN A 1 72 ? -13.062 -18.016 12.805 1 96.56 72 GLN A N 1
ATOM 562 C CA . GLN A 1 72 ? -14.5 -18.141 12.602 1 96.56 72 GLN A CA 1
ATOM 563 C C . GLN A 1 72 ? -14.852 -19.453 11.906 1 96.56 72 GLN A C 1
ATOM 565 O O . GLN A 1 72 ? -14.016 -20.031 11.211 1 96.56 72 GLN A O 1
ATOM 570 N N . PRO A 1 73 ? -16.062 -19.969 12.164 1 97 73 PRO A N 1
ATOM 571 C CA . PRO A 1 73 ? -16.484 -21.109 11.336 1 97 73 PRO A CA 1
ATOM 572 C C . PRO A 1 73 ? -16.375 -20.828 9.844 1 97 73 PRO A C 1
ATOM 574 O O . PRO A 1 73 ? -16.734 -19.734 9.391 1 97 73 PRO A O 1
ATOM 577 N N . GLN A 1 74 ? -15.867 -21.719 9.117 1 97.75 74 GLN A N 1
ATOM 578 C CA . GLN A 1 74 ? -15.617 -21.531 7.691 1 97.75 74 GLN A CA 1
ATOM 579 C C . GLN A 1 74 ? -16.859 -21.875 6.867 1 97.75 74 GLN A C 1
ATOM 581 O O . GLN A 1 74 ? -16.875 -22.875 6.145 1 97.75 74 GLN A O 1
ATOM 586 N N . THR A 1 75 ? -17.828 -21 6.828 1 98.19 75 THR A N 1
ATOM 587 C CA . THR A 1 75 ? -19.094 -21.203 6.141 1 98.19 75 THR A CA 1
ATOM 588 C C . THR A 1 75 ? -19.016 -20.75 4.688 1 98.19 75 THR A C 1
ATOM 590 O O . THR A 1 75 ? -19.781 -21.188 3.842 1 98.19 75 THR A O 1
ATOM 593 N N . GLY A 1 76 ? -18.156 -19.797 4.465 1 98.06 76 GLY A N 1
ATOM 594 C CA . GLY A 1 76 ? -18.078 -19.188 3.146 1 98.06 76 GLY A CA 1
ATOM 595 C C . GLY A 1 76 ? -19.125 -18.125 2.91 1 98.06 76 GLY A C 1
ATOM 596 O O . GLY A 1 76 ? -19.188 -17.531 1.835 1 98.06 76 GLY A O 1
ATOM 597 N N . ASN A 1 77 ? -20 -17.859 3.895 1 98.38 77 ASN A N 1
ATOM 598 C CA . ASN A 1 77 ? -21.047 -16.859 3.842 1 98.38 77 ASN A CA 1
ATOM 599 C C . ASN A 1 77 ? -20.656 -15.602 4.621 1 98.38 77 ASN A C 1
ATOM 601 O O . ASN A 1 77 ? -19.875 -15.68 5.578 1 98.38 77 ASN A O 1
ATOM 605 N N . VAL A 1 78 ? -21.156 -14.461 4.188 1 98.81 78 VAL A N 1
ATOM 606 C CA . VAL A 1 78 ? -20.906 -13.219 4.906 1 98.81 78 VAL A CA 1
ATOM 607 C C . VAL A 1 78 ? -22.219 -12.648 5.43 1 98.81 78 VAL A C 1
ATOM 609 O O . VAL A 1 78 ? -22.984 -12.055 4.668 1 98.81 78 VAL A O 1
ATOM 612 N N . ASP A 1 79 ? -22.469 -12.844 6.672 1 98.5 79 ASP A N 1
ATOM 613 C CA . ASP A 1 79 ? -23.547 -12.125 7.34 1 98.5 79 ASP A CA 1
ATOM 614 C C . ASP A 1 79 ? -23.031 -10.844 7.988 1 98.5 79 ASP A C 1
ATOM 616 O O . ASP A 1 79 ? -21.859 -10.5 7.848 1 98.5 79 ASP A O 1
ATOM 620 N N . GLN A 1 80 ? -23.922 -10.078 8.609 1 98.44 80 GLN A N 1
ATOM 621 C CA . GLN A 1 80 ? -23.531 -8.789 9.164 1 98.44 80 GLN A CA 1
ATOM 622 C C . GLN A 1 80 ? -22.469 -8.961 10.258 1 98.44 80 GLN A C 1
ATOM 624 O O . GLN A 1 80 ? -21.594 -8.125 10.414 1 98.44 80 GLN A O 1
ATOM 629 N N . ASN A 1 81 ? -22.547 -10.055 10.977 1 98.12 81 ASN A N 1
ATOM 630 C CA . ASN A 1 81 ? -21.578 -10.297 12.047 1 98.12 81 ASN A CA 1
ATOM 631 C C . ASN A 1 81 ? -20.156 -10.453 11.492 1 98.12 81 ASN A C 1
ATOM 633 O O . ASN A 1 81 ? -19.219 -9.875 12.023 1 98.12 81 ASN A O 1
ATOM 637 N N . LEU A 1 82 ? -20.031 -11.297 10.445 1 98.62 82 LEU A N 1
ATOM 638 C CA . LEU A 1 82 ? -18.719 -11.438 9.828 1 98.62 82 LEU A CA 1
ATOM 639 C C . LEU A 1 82 ? -18.281 -10.133 9.172 1 98.62 82 LEU A C 1
ATOM 641 O O . LEU A 1 82 ? -17.109 -9.766 9.227 1 98.62 82 LEU A O 1
ATOM 645 N N . PHE A 1 83 ? -19.234 -9.445 8.547 1 98.69 83 PHE A N 1
ATOM 646 C CA . PHE A 1 83 ? -18.922 -8.188 7.875 1 98.69 83 PHE A CA 1
ATOM 647 C C . PHE A 1 83 ? -18.422 -7.148 8.867 1 98.69 83 PHE A C 1
ATOM 649 O O . PHE A 1 83 ? -17.516 -6.363 8.562 1 98.69 83 PHE A O 1
ATOM 656 N N . ASP A 1 84 ? -18.938 -7.117 10.086 1 98.62 84 ASP A N 1
ATOM 657 C CA . ASP A 1 84 ? -18.484 -6.203 11.133 1 98.62 84 ASP A CA 1
ATOM 658 C C . ASP A 1 84 ? -17 -6.402 11.438 1 98.62 84 ASP A C 1
ATOM 660 O O . ASP A 1 84 ? -16.281 -5.438 11.703 1 98.62 84 ASP A O 1
ATOM 664 N N . LYS A 1 85 ? -16.609 -7.672 11.391 1 97.94 85 LYS A N 1
ATOM 665 C CA . LYS A 1 85 ? -15.188 -7.965 11.602 1 97.94 85 LYS A CA 1
ATOM 666 C C . LYS A 1 85 ? -14.344 -7.488 10.422 1 97.94 85 LYS A C 1
ATOM 668 O O . LYS A 1 85 ? -13.234 -6.992 10.609 1 97.94 85 LYS A O 1
ATOM 673 N N . LEU A 1 86 ? -14.891 -7.66 9.289 1 97.69 86 LEU A N 1
ATOM 674 C CA . LEU A 1 86 ? -14.195 -7.27 8.062 1 97.69 86 LEU A CA 1
ATOM 675 C C . LEU A 1 86 ? -14.008 -5.758 8.008 1 97.69 86 LEU A C 1
ATOM 677 O O . LEU A 1 86 ? -12.945 -5.277 7.605 1 97.69 86 LEU A O 1
ATOM 681 N N . VAL A 1 87 ? -15.008 -4.977 8.43 1 98.5 87 VAL A N 1
ATOM 682 C CA . VAL A 1 87 ? -14.992 -3.529 8.25 1 98.5 87 VAL A CA 1
ATOM 683 C C . VAL A 1 87 ? -14.555 -2.85 9.547 1 98.5 87 VAL A C 1
ATOM 685 O O . VAL A 1 87 ? -14.617 -1.623 9.664 1 98.5 87 VAL A O 1
ATOM 688 N N . SER A 1 88 ? -14.086 -3.596 10.5 1 98.44 88 SER A N 1
ATOM 689 C CA . SER A 1 88 ? -13.781 -3.09 11.836 1 98.44 88 SER A CA 1
ATOM 690 C C . SER A 1 88 ? -12.781 -1.939 11.773 1 98.44 88 SER A C 1
ATOM 692 O O . SER A 1 88 ? -12.867 -0.993 12.562 1 98.44 88 SER A O 1
ATOM 694 N N . PRO A 1 89 ? -11.805 -1.973 10.836 1 98.19 89 PRO A N 1
ATOM 695 C CA . PRO A 1 89 ? -10.891 -0.832 10.805 1 98.19 89 PRO A CA 1
ATOM 696 C C . PRO A 1 89 ? -11.602 0.491 10.531 1 98.19 89 PRO A C 1
ATOM 698 O O . PRO A 1 89 ? -11.305 1.501 11.18 1 98.19 89 PRO A O 1
ATOM 701 N N . LEU A 1 90 ? -12.516 0.463 9.609 1 98.81 90 LEU A N 1
ATOM 702 C CA . LEU A 1 90 ? -13.258 1.673 9.273 1 98.81 90 LEU A CA 1
ATOM 703 C C . LEU A 1 90 ? -14.133 2.121 10.445 1 98.81 90 LEU A C 1
ATOM 705 O O . LEU A 1 90 ? -14.18 3.311 10.766 1 98.81 90 LEU A O 1
ATOM 709 N N . LYS A 1 91 ? -14.82 1.155 11.047 1 98.75 91 LYS A N 1
ATOM 710 C CA . LYS A 1 91 ? -15.656 1.466 12.195 1 98.75 91 LYS A CA 1
ATOM 711 C C . LYS A 1 91 ? -14.836 2.066 13.328 1 98.75 91 LYS A C 1
ATOM 713 O O . LYS A 1 91 ? -15.234 3.062 13.938 1 98.75 91 LYS A O 1
ATOM 718 N N . LYS A 1 92 ? -13.703 1.494 13.586 1 98.62 92 LYS A N 1
ATOM 719 C CA . LYS A 1 92 ? -12.828 1.982 14.656 1 98.62 92 LYS A CA 1
ATOM 720 C C . LYS A 1 92 ? -12.336 3.395 14.359 1 98.62 92 LYS A C 1
ATOM 722 O O . LYS A 1 92 ? -12.273 4.238 15.25 1 98.62 92 LYS A O 1
ATOM 727 N N . ALA A 1 93 ? -12.008 3.635 13.133 1 98.62 93 ALA A N 1
ATOM 728 C CA . ALA A 1 93 ? -11.492 4.945 12.75 1 98.62 93 ALA A CA 1
ATOM 729 C C . ALA A 1 93 ? -12.523 6.039 13.016 1 98.62 93 ALA A C 1
ATOM 731 O O . ALA A 1 93 ? -12.188 7.113 13.516 1 98.62 93 ALA A O 1
ATOM 732 N N . PHE A 1 94 ? -13.758 5.77 12.75 1 98.69 94 PHE A N 1
ATOM 733 C CA . PHE A 1 94 ? -14.766 6.828 12.766 1 98.69 94 PHE A CA 1
ATOM 734 C C . PHE A 1 94 ? -15.531 6.828 14.086 1 98.69 94 PHE A C 1
ATOM 736 O O . PHE A 1 94 ? -16.141 7.832 14.453 1 98.69 94 PHE A O 1
ATOM 743 N N . GLU A 1 95 ? -15.5 5.672 14.844 1 98.19 95 GLU A N 1
ATOM 744 C CA . GLU A 1 95 ? -16.453 5.59 15.938 1 98.19 95 GLU A CA 1
ATOM 745 C C . GLU A 1 95 ? -15.75 5.355 17.266 1 98.19 95 GLU A C 1
ATOM 747 O O . GLU A 1 95 ? -16.359 5.508 18.328 1 98.19 95 GLU A O 1
ATOM 752 N N . SER A 1 96 ? -14.484 4.949 17.25 1 98 96 SER A N 1
ATOM 753 C CA . SER A 1 96 ? -13.797 4.793 18.531 1 98 96 SER A CA 1
ATOM 754 C C . SER A 1 96 ? -13.766 6.102 19.312 1 98 96 SER A C 1
ATOM 756 O O . SER A 1 96 ? -13.609 7.176 18.719 1 98 96 SER A O 1
ATOM 758 N N . PRO A 1 97 ? -13.891 6.043 20.625 1 97.81 97 PRO A N 1
ATOM 759 C CA . PRO A 1 97 ? -13.758 7.266 21.422 1 97.81 97 PRO A CA 1
ATOM 760 C C . PRO A 1 97 ? -12.375 7.902 21.297 1 97.81 97 PRO A C 1
ATOM 762 O O . PRO A 1 97 ? -11.367 7.195 21.312 1 97.81 97 PRO A O 1
ATOM 765 N N . ILE A 1 98 ? -12.391 9.164 21.156 1 98.31 98 ILE A N 1
ATOM 766 C CA . ILE A 1 98 ? -11.148 9.93 21.078 1 98.31 98 ILE A CA 1
ATOM 767 C C . ILE A 1 98 ? -11.062 10.875 22.266 1 98.31 98 ILE A C 1
ATOM 769 O O . ILE A 1 98 ? -11.969 11.672 22.516 1 98.31 98 ILE A O 1
ATOM 773 N N . SER A 1 99 ? -9.945 10.797 23 1 97 99 SER A N 1
ATOM 774 C CA . SER A 1 99 ? -9.742 11.664 24.156 1 97 99 SER A CA 1
ATOM 775 C C . SER A 1 99 ? -8.844 12.844 23.812 1 97 99 SER A C 1
ATOM 777 O O . SER A 1 99 ? -8.008 12.758 22.906 1 97 99 SER A O 1
ATOM 779 N N . GLY A 1 100 ? -9.039 13.922 24.438 1 97.06 100 GLY A N 1
ATOM 780 C CA . GLY A 1 100 ? -8.25 15.133 24.312 1 97.06 100 GLY A CA 1
ATOM 781 C C . GLY A 1 100 ? -8.758 16.281 25.156 1 97.06 100 GLY A C 1
ATOM 782 O O . GLY A 1 100 ? -9.969 16.391 25.406 1 97.06 100 GLY A O 1
ATOM 783 N N . ASN A 1 101 ? -7.871 17.188 25.594 1 95.94 101 ASN A N 1
ATOM 784 C CA 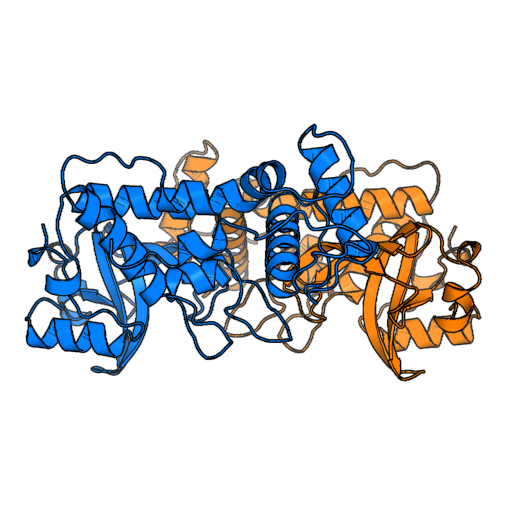. ASN A 1 101 ? -8.195 18.281 26.5 1 95.94 101 ASN A CA 1
ATOM 785 C C . ASN A 1 101 ? -8.672 19.516 25.734 1 95.94 101 ASN A C 1
ATOM 787 O O . ASN A 1 101 ? -9.266 20.422 26.328 1 95.94 101 ASN A O 1
ATOM 791 N N . ASN A 1 102 ? -8.375 19.578 24.562 1 97.38 102 ASN A N 1
ATOM 792 C CA . ASN A 1 102 ? -8.781 20.672 23.688 1 97.38 102 ASN A CA 1
ATOM 793 C C . ASN A 1 102 ? -8.938 20.203 22.25 1 97.38 102 ASN A C 1
ATOM 795 O O . ASN A 1 102 ? -8.633 19.062 21.922 1 97.38 102 ASN A O 1
ATOM 799 N N . LEU A 1 103 ? -9.438 21 21.375 1 98.25 103 LEU A N 1
ATOM 800 C CA . LEU A 1 103 ? -9.758 20.625 20 1 98.25 103 LEU A CA 1
ATOM 801 C C . LEU A 1 103 ? -8.5 20.219 19.234 1 98.25 103 LEU A C 1
ATOM 803 O O . LEU A 1 103 ? -8.531 19.266 18.453 1 98.25 103 LEU A O 1
ATOM 807 N N . ARG A 1 104 ? -7.422 20.969 19.391 1 98.5 104 ARG A N 1
ATOM 808 C CA . ARG A 1 104 ? -6.188 20.625 18.703 1 98.5 104 ARG A CA 1
ATOM 809 C C . ARG A 1 104 ? -5.73 19.219 19.047 1 98.5 104 ARG A C 1
ATOM 811 O O . ARG A 1 104 ? -5.34 18.453 18.172 1 98.5 104 ARG A O 1
ATOM 818 N N . GLU A 1 105 ? -5.781 18.859 20.297 1 98.44 105 GLU A N 1
ATOM 819 C CA . GLU A 1 105 ? -5.418 17.5 20.719 1 98.44 105 GLU A CA 1
ATOM 820 C C . GLU A 1 105 ? -6.371 16.469 20.125 1 98.44 105 GLU A C 1
ATOM 822 O O . GLU A 1 105 ? -5.941 15.383 19.719 1 98.44 105 GLU A O 1
ATOM 827 N N . LEU A 1 106 ? -7.668 16.797 20.172 1 98.75 106 LEU A N 1
ATOM 828 C CA . LEU A 1 106 ? -8.656 15.891 19.594 1 98.75 106 LEU A CA 1
ATOM 829 C C . LEU A 1 106 ? -8.383 15.656 18.109 1 98.75 106 LEU A C 1
ATOM 831 O O . LEU A 1 106 ? -8.523 14.531 17.625 1 98.75 106 LEU A O 1
ATOM 835 N N . ILE A 1 107 ? -8.008 16.719 17.391 1 98.81 107 ILE A N 1
ATOM 836 C CA . ILE A 1 107 ? -7.699 16.609 15.961 1 98.81 107 ILE A CA 1
ATOM 837 C C . ILE A 1 107 ? -6.504 15.672 15.766 1 98.81 107 ILE A C 1
ATOM 839 O O . ILE A 1 107 ? -6.551 14.758 14.945 1 98.81 107 ILE A O 1
ATOM 843 N N . LEU A 1 108 ? -5.453 15.875 16.562 1 98.69 108 LEU A N 1
ATOM 844 C CA . LEU A 1 108 ? -4.258 15.047 16.453 1 98.69 108 LEU A CA 1
ATOM 845 C C . LEU A 1 108 ? -4.574 13.586 16.766 1 98.69 108 LEU A C 1
ATOM 847 O O . LEU A 1 108 ? -4.156 12.688 16.031 1 98.69 108 LEU A O 1
ATOM 851 N N . ASN A 1 109 ? -5.324 13.344 17.812 1 98.69 109 ASN A N 1
ATOM 852 C CA . ASN A 1 109 ? -5.629 11.977 18.234 1 98.69 109 ASN A CA 1
ATOM 853 C C . ASN A 1 109 ? -6.582 11.289 17.25 1 98.69 109 ASN A C 1
ATOM 855 O O . ASN A 1 109 ? -6.496 10.078 17.047 1 98.69 109 ASN A O 1
ATOM 859 N N . THR A 1 110 ? -7.492 12.062 16.656 1 98.81 110 THR A N 1
ATOM 860 C CA . THR A 1 110 ? -8.367 11.508 15.625 1 98.81 110 THR A CA 1
ATOM 861 C C . THR A 1 110 ? -7.562 11.086 14.398 1 98.81 110 THR A C 1
ATOM 863 O O . THR A 1 110 ? -7.742 9.984 13.883 1 98.81 110 THR A O 1
ATOM 866 N N . ALA A 1 111 ? -6.695 12.008 13.953 1 98.69 111 ALA A N 1
ATOM 867 C CA . ALA A 1 111 ? -5.844 11.688 12.812 1 98.69 111 ALA A CA 1
ATOM 868 C C . ALA A 1 111 ? -5.012 10.438 13.078 1 98.69 111 ALA A C 1
ATOM 870 O O . ALA A 1 111 ? -4.898 9.562 12.219 1 98.69 111 ALA A O 1
ATOM 871 N N . GLN A 1 112 ? -4.48 10.344 14.273 1 97.94 112 GLN A N 1
ATOM 872 C CA . GLN A 1 112 ? -3.678 9.188 14.664 1 97.94 112 GLN A CA 1
ATOM 873 C C . GLN A 1 112 ? -4.516 7.914 14.672 1 97.94 112 GLN A C 1
ATOM 875 O O . GLN A 1 112 ? -4.035 6.848 14.273 1 97.94 112 GLN A O 1
ATOM 880 N N . ASN A 1 113 ? -5.688 8.016 15.156 1 98.38 113 ASN A N 1
ATOM 881 C CA . ASN A 1 113 ? -6.57 6.855 15.172 1 98.38 113 ASN A CA 1
ATOM 882 C C . ASN A 1 113 ? -6.855 6.348 13.766 1 98.38 113 ASN A C 1
ATOM 884 O O . ASN A 1 113 ? -6.883 5.141 13.531 1 98.38 113 ASN A O 1
ATOM 888 N N . HIS A 1 114 ? -7.125 7.309 12.828 1 98.62 114 HIS A N 1
ATOM 889 C CA . HIS A 1 114 ? -7.316 6.887 11.445 1 98.62 114 HIS A CA 1
ATOM 890 C C . HIS A 1 114 ? -6.047 6.258 10.883 1 98.62 114 HIS A C 1
ATOM 892 O O . HIS A 1 114 ? -6.098 5.211 10.234 1 98.62 114 HIS A O 1
ATOM 898 N N . LEU A 1 115 ? -4.938 6.898 11.156 1 97.44 115 LEU A N 1
ATOM 899 C CA . LEU A 1 115 ? -3.66 6.375 10.68 1 97.44 115 LEU A CA 1
ATOM 900 C C . LEU A 1 115 ? -3.457 4.938 11.148 1 97.44 115 LEU A C 1
ATOM 902 O O . LEU A 1 115 ? -3.035 4.082 10.367 1 97.44 115 LEU A O 1
ATOM 906 N N . LYS A 1 116 ? -3.803 4.582 12.336 1 95 116 LYS A N 1
ATOM 907 C CA . LYS A 1 116 ? -3.594 3.273 12.938 1 95 116 LYS A CA 1
ATOM 908 C C . LYS A 1 116 ? -4.434 2.205 12.25 1 95 116 LYS A C 1
ATOM 910 O O . LYS A 1 116 ? -4.105 1.018 12.297 1 95 116 LYS A O 1
ATOM 915 N N . ASN A 1 117 ? -5.477 2.676 11.656 1 96.81 117 ASN A N 1
ATOM 916 C CA . ASN A 1 117 ? -6.375 1.727 11.008 1 96.81 117 ASN A CA 1
ATOM 917 C C . ASN A 1 117 ? -6.055 1.567 9.523 1 96.81 117 ASN A C 1
ATOM 919 O O . ASN A 1 117 ? -6.832 0.973 8.773 1 96.81 117 ASN A O 1
ATOM 923 N N . HIS A 1 118 ? -5.027 2.109 9.023 1 93.25 118 HIS A N 1
ATOM 924 C CA . HIS A 1 118 ? -4.387 1.859 7.734 1 93.25 118 HIS A CA 1
ATOM 925 C C . HIS A 1 118 ? -5.352 2.127 6.582 1 93.25 118 HIS A C 1
ATOM 927 O O . HIS A 1 118 ? -5.57 1.257 5.738 1 93.25 118 HIS A O 1
ATOM 933 N N . PRO A 1 119 ? -5.805 3.393 6.492 1 96.25 119 PRO A N 1
ATOM 934 C CA . PRO A 1 119 ? -6.609 3.686 5.305 1 96.25 119 PRO A CA 1
ATOM 935 C C . PRO A 1 119 ? -5.809 3.594 4.012 1 96.25 119 PRO A C 1
ATOM 937 O O . PRO A 1 119 ? -4.738 4.191 3.898 1 96.25 119 PRO A O 1
ATOM 940 N N . PHE A 1 120 ? -6.309 2.822 3.076 1 93.5 120 PHE A N 1
ATOM 941 C CA . PHE A 1 120 ? -5.746 2.654 1.741 1 93.5 120 PHE A CA 1
ATOM 942 C C . PHE A 1 120 ? -6.832 2.736 0.678 1 93.5 120 PHE A C 1
ATOM 944 O O . PHE A 1 120 ? -7.926 2.197 0.859 1 93.5 120 PHE A O 1
ATOM 951 N N . GLU A 1 121 ? -6.469 3.402 -0.37 1 93.56 121 GLU A N 1
ATOM 952 C CA . GLU A 1 121 ? -7.402 3.328 -1.491 1 93.56 121 GLU A CA 1
ATOM 953 C C . GLU A 1 121 ? -7.246 2.018 -2.256 1 93.56 121 GLU A C 1
ATOM 955 O O . GLU A 1 121 ? -6.336 1.233 -1.973 1 93.56 121 GLU A O 1
ATOM 960 N N . LEU A 1 122 ? -8.164 1.755 -3.107 1 92.25 122 LEU A N 1
ATOM 961 C CA . LEU A 1 122 ? -8.109 0.638 -4.043 1 92.25 122 LEU A CA 1
ATOM 962 C C . LEU A 1 122 ? -8.086 1.139 -5.484 1 92.25 122 LEU A C 1
ATOM 964 O O . LEU A 1 122 ? -8.094 2.348 -5.727 1 92.25 122 LEU A O 1
ATOM 968 N N . VAL A 1 123 ? -7.805 0.324 -6.395 1 88.25 123 VAL A N 1
ATOM 969 C CA . VAL A 1 123 ? -8 0.537 -7.824 1 88.25 123 VAL A CA 1
ATOM 970 C C . VAL A 1 123 ? -9.062 -0.425 -8.352 1 88.25 123 VAL A C 1
ATOM 972 O O . VAL A 1 123 ? -8.836 -1.635 -8.414 1 88.25 123 VAL A O 1
ATOM 975 N N . ILE A 1 124 ? -10.172 0.045 -8.555 1 88.81 124 ILE A N 1
ATOM 976 C CA . ILE A 1 124 ? -11.32 -0.747 -9 1 88.81 124 ILE A CA 1
ATOM 977 C C . ILE A 1 124 ? -11.711 -0.335 -10.414 1 88.81 124 ILE A C 1
ATOM 979 O O . ILE A 1 124 ? -11.898 0.851 -10.695 1 88.81 124 ILE A O 1
ATOM 983 N N . ASN A 1 125 ? -11.781 -1.294 -11.305 1 87.25 125 ASN A N 1
ATOM 984 C CA . ASN A 1 125 ? -12.125 -1.034 -12.703 1 87.25 125 ASN A CA 1
ATOM 985 C C . ASN A 1 125 ? -11.203 0.016 -13.312 1 87.25 125 ASN A C 1
ATOM 987 O O . ASN A 1 125 ? -11.672 0.991 -13.906 1 87.25 125 ASN A O 1
ATOM 991 N N . ASN A 1 126 ? -9.93 -0.08 -12.984 1 82.62 126 ASN A N 1
ATOM 992 C CA . ASN A 1 126 ? -8.844 0.727 -13.539 1 82.62 126 ASN A CA 1
ATOM 993 C C . ASN A 1 126 ? -8.93 2.178 -13.07 1 82.62 126 ASN A C 1
ATOM 995 O O . ASN A 1 126 ? -8.375 3.072 -13.703 1 82.62 126 ASN A O 1
ATOM 999 N N . GLN A 1 127 ? -9.688 2.408 -12.023 1 88.88 127 GLN A N 1
ATOM 1000 C CA . GLN A 1 127 ? -9.758 3.744 -11.445 1 88.88 127 GLN A CA 1
ATOM 1001 C C . GLN A 1 127 ? -9.07 3.793 -10.078 1 88.88 127 GLN A C 1
ATOM 1003 O O . GLN A 1 127 ? -9.398 3.004 -9.188 1 88.88 127 GLN A O 1
ATOM 1008 N N . SER A 1 128 ? -8.102 4.68 -9.961 1 89 128 SER A N 1
ATOM 1009 C CA . SER A 1 128 ? -7.531 4.961 -8.648 1 89 128 SER A CA 1
ATOM 1010 C C . SER A 1 128 ? -8.508 5.727 -7.766 1 89 128 SER A C 1
ATOM 1012 O O . SER A 1 128 ? -9.633 6.023 -8.188 1 89 128 SER A O 1
ATOM 1014 N N . ASN A 1 129 ? -8.172 5.984 -6.559 1 93.81 129 ASN A N 1
ATOM 1015 C CA . ASN A 1 129 ? -8.984 6.75 -5.617 1 93.81 129 ASN A CA 1
ATOM 1016 C C . ASN A 1 129 ? -10.383 6.148 -5.461 1 93.81 129 ASN A C 1
ATOM 1018 O O . ASN A 1 129 ? -11.383 6.867 -5.527 1 93.81 129 ASN A O 1
ATOM 1022 N N . THR A 1 130 ? -10.352 4.859 -5.312 1 95 130 THR A N 1
ATOM 1023 C CA . THR A 1 130 ? -11.602 4.145 -5.086 1 95 130 THR A CA 1
ATOM 1024 C C . THR A 1 130 ? -11.516 3.277 -3.834 1 95 130 THR A C 1
ATOM 1026 O O . THR A 1 130 ? -10.422 3.02 -3.328 1 95 130 THR A O 1
ATOM 1029 N N . GLY A 1 131 ? -12.719 2.875 -3.312 1 96.25 131 GLY A N 1
ATOM 1030 C CA . GLY A 1 131 ? -12.797 1.992 -2.158 1 96.25 131 GLY A CA 1
ATOM 1031 C C . GLY A 1 131 ? -13.508 2.619 -0.974 1 96.25 131 GLY A C 1
ATOM 1032 O O . GLY A 1 131 ? -13.844 3.807 -1.002 1 96.25 131 GLY A O 1
ATOM 1033 N N . PRO A 1 132 ? -13.688 1.798 -0.022 1 97.94 132 PRO A N 1
ATOM 1034 C CA . PRO A 1 132 ? -14.539 2.24 1.088 1 97.94 132 PRO A CA 1
ATOM 1035 C C . PRO A 1 132 ? -13.93 3.4 1.871 1 97.94 132 PRO A C 1
ATOM 1037 O O . PRO A 1 132 ? -14.648 4.293 2.322 1 97.94 132 PRO A O 1
ATOM 1040 N N . TRP A 1 133 ? -12.633 3.447 2.025 1 98.25 133 TRP A N 1
ATOM 1041 C CA . TRP A 1 133 ? -12 4.562 2.725 1 98.25 133 TRP A CA 1
ATOM 1042 C C . TRP A 1 133 ? -12.219 5.871 1.97 1 98.25 133 TRP A C 1
ATOM 1044 O O . TRP A 1 133 ? -12.633 6.871 2.559 1 98.25 133 TRP A O 1
ATOM 1054 N N . VAL A 1 134 ? -11.992 5.793 0.652 1 98.06 134 VAL A N 1
ATOM 1055 C CA . VAL A 1 134 ? -12.133 6.984 -0.182 1 98.06 134 VAL A CA 1
ATOM 1056 C C . VAL A 1 134 ? -13.578 7.473 -0.148 1 98.06 134 VAL A C 1
ATOM 1058 O O . VAL A 1 134 ? -13.836 8.648 0.118 1 98.06 134 VAL A O 1
ATOM 1061 N N . ARG A 1 135 ? -14.492 6.562 -0.344 1 98.5 135 ARG A N 1
ATOM 1062 C CA . ARG A 1 135 ? -15.898 6.941 -0.336 1 98.5 135 ARG A CA 1
ATOM 1063 C C . ARG A 1 135 ? -16.297 7.516 1.018 1 98.5 135 ARG A C 1
ATOM 1065 O O . ARG A 1 135 ? -17.109 8.438 1.088 1 98.5 135 ARG A O 1
ATOM 1072 N N . SER A 1 136 ? -15.727 7.008 2.072 1 98.75 136 SER A N 1
ATOM 1073 C CA . SER A 1 136 ? -16.047 7.492 3.41 1 98.75 136 SER A CA 1
ATOM 1074 C C . SER A 1 136 ? -15.531 8.914 3.621 1 98.75 136 SER A C 1
ATOM 1076 O O . SER A 1 136 ? -16.219 9.742 4.23 1 98.75 136 SER A O 1
ATOM 1078 N N . TYR A 1 137 ? -14.391 9.234 3.09 1 98.69 137 TYR A N 1
ATOM 1079 C CA . TYR A 1 137 ? -13.805 10.555 3.25 1 98.69 137 TYR A CA 1
ATOM 1080 C C . TYR A 1 137 ? -14.445 11.555 2.291 1 98.69 137 TYR A C 1
ATOM 1082 O O . TYR A 1 137 ? -14.492 12.758 2.574 1 98.69 137 TYR A O 1
ATOM 1090 N N . MET A 1 138 ? -15.031 11.016 1.2 1 98.5 138 MET A N 1
ATOM 1091 C CA . MET A 1 138 ? -15.43 11.891 0.1 1 98.5 138 MET A CA 1
ATOM 1092 C C . MET A 1 138 ? -16.938 11.875 -0.085 1 98.5 138 MET A C 1
ATOM 1094 O O . MET A 1 138 ? -17.438 12.25 -1.146 1 98.5 138 MET A O 1
ATOM 1098 N N . ASP A 1 139 ? -17.641 11.383 0.89 1 97.94 139 ASP A N 1
ATOM 1099 C CA . ASP A 1 139 ? -19.094 11.383 0.879 1 97.94 139 ASP A CA 1
ATOM 1100 C C . ASP A 1 139 ? -19.641 10.688 -0.368 1 97.94 139 ASP A C 1
ATOM 1102 O O . ASP A 1 139 ? -20.516 11.219 -1.051 1 97.94 139 ASP A O 1
ATOM 1106 N N . GLY A 1 140 ? -18.953 9.609 -0.729 1 97.75 140 GLY A N 1
ATOM 1107 C CA . GLY A 1 140 ? -19.453 8.75 -1.785 1 97.75 140 GLY A CA 1
ATOM 1108 C C . GLY A 1 140 ? -18.75 8.961 -3.115 1 97.75 140 GLY A C 1
ATOM 1109 O O . GLY A 1 140 ? -18.875 8.133 -4.02 1 97.75 140 GLY A O 1
ATOM 1110 N N . HIS A 1 141 ? -18.047 10.062 -3.227 1 97.88 141 HIS A N 1
ATOM 1111 C CA . HIS A 1 141 ? -17.312 10.312 -4.469 1 97.88 141 HIS A CA 1
ATOM 1112 C C . HIS A 1 141 ? -16.047 9.492 -4.535 1 97.88 141 HIS A C 1
ATOM 1114 O O . HIS A 1 141 ? -15.359 9.305 -3.523 1 97.88 141 HIS A O 1
ATOM 1120 N N . GLU A 1 142 ? -15.75 8.906 -5.691 1 96.69 142 GLU A N 1
ATOM 1121 C CA . GLU A 1 142 ? -14.516 8.164 -5.938 1 96.69 142 GLU A CA 1
ATOM 1122 C C . GLU A 1 142 ? -14.141 8.188 -7.414 1 96.69 142 GLU A C 1
ATOM 1124 O O . GLU A 1 142 ? -14.898 8.688 -8.242 1 96.69 142 GLU A O 1
ATOM 1129 N N . GLY A 1 143 ? -12.984 7.699 -7.672 1 95.25 143 GLY A N 1
ATOM 1130 C CA . GLY A 1 143 ? -12.469 7.691 -9.031 1 95.25 143 GLY A CA 1
ATOM 1131 C C . GLY A 1 143 ? -11.219 8.531 -9.203 1 95.25 143 GLY A C 1
ATOM 1132 O O . GLY A 1 143 ? -10.93 9.398 -8.375 1 95.25 143 GLY A O 1
ATOM 1133 N N . THR A 1 144 ? -10.586 8.367 -10.281 1 92.75 144 THR A N 1
ATOM 1134 C CA . THR A 1 144 ? -9.242 8.875 -10.523 1 92.75 144 THR A CA 1
ATOM 1135 C C . THR A 1 144 ? -9.195 10.391 -10.344 1 92.75 144 THR A C 1
ATOM 1137 O O . 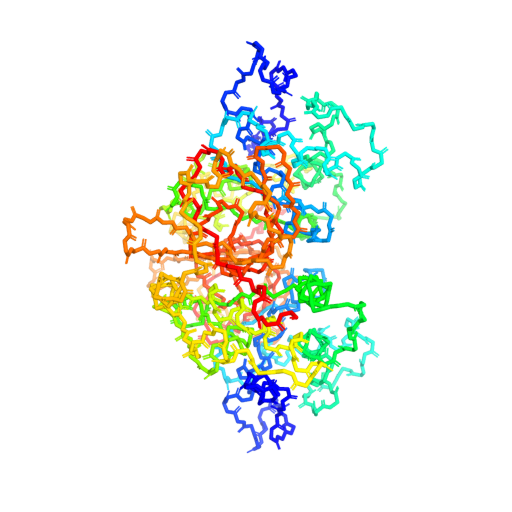THR A 1 144 ? -8.203 10.938 -9.867 1 92.75 144 THR A O 1
ATOM 1140 N N . GLU A 1 145 ? -10.266 11.094 -10.68 1 93.88 145 GLU A N 1
ATOM 1141 C CA . GLU A 1 145 ? -10.266 12.547 -10.648 1 93.88 145 GLU A CA 1
ATOM 1142 C C . GLU A 1 145 ? -10.477 13.07 -9.227 1 93.88 145 GLU A C 1
ATOM 1144 O O . GLU A 1 145 ? -10.281 14.258 -8.961 1 93.88 145 GLU A O 1
ATOM 1149 N N . TRP A 1 146 ? -10.828 12.18 -8.297 1 95.62 146 TRP A N 1
ATOM 1150 C CA . TRP A 1 146 ? -11.195 12.594 -6.949 1 95.62 146 TRP A CA 1
ATOM 1151 C C . TRP A 1 146 ? -10.039 12.383 -5.98 1 95.62 146 TRP A C 1
ATOM 1153 O O . TRP A 1 146 ? -10 11.383 -5.262 1 95.62 146 TRP A O 1
ATOM 1163 N N . PHE A 1 147 ? -9.164 13.375 -5.949 1 96.06 147 PHE A N 1
ATOM 1164 C CA . PHE A 1 147 ? -8.133 13.344 -4.918 1 96.06 147 PHE A CA 1
ATOM 1165 C C . PHE A 1 147 ? -8.75 13.508 -3.535 1 96.06 147 PHE A C 1
ATOM 1167 O O . PHE A 1 147 ? -9.594 14.375 -3.322 1 96.06 147 PHE A O 1
ATOM 1174 N N . TRP A 1 148 ? -8.312 12.625 -2.592 1 97.69 148 TRP A N 1
ATOM 1175 C CA . TRP A 1 148 ? -9.117 12.547 -1.374 1 97.69 148 TRP A CA 1
ATOM 1176 C C . TRP A 1 148 ? -8.344 13.102 -0.179 1 97.69 148 TRP A C 1
ATOM 1178 O O . TRP A 1 148 ? -8.695 12.828 0.972 1 97.69 148 TRP A O 1
ATOM 1188 N N . CYS A 1 149 ? -7.25 13.938 -0.437 1 97.62 149 CYS A N 1
ATOM 1189 C CA . CYS A 1 149 ? -6.469 14.531 0.643 1 97.62 149 CYS A CA 1
ATOM 1190 C C . CYS A 1 149 ? -7.328 15.469 1.48 1 97.62 149 CYS A C 1
ATOM 1192 O O . CYS A 1 149 ? -7.34 15.375 2.709 1 97.62 149 CYS A O 1
ATOM 1194 N N . MET A 1 150 ? -8.086 16.359 0.835 1 98.44 150 MET A N 1
ATOM 1195 C CA . MET A 1 150 ? -8.914 17.297 1.574 1 98.44 150 MET A CA 1
ATOM 1196 C C . MET A 1 150 ? -10.094 16.594 2.236 1 98.44 150 MET A C 1
ATOM 1198 O O . MET A 1 150 ? -10.508 16.969 3.334 1 98.44 150 MET A O 1
ATOM 1202 N N . GLY A 1 151 ? -10.672 15.539 1.538 1 98.62 151 GLY A N 1
ATOM 1203 C CA . GLY A 1 151 ? -11.695 14.727 2.182 1 98.62 151 GLY A CA 1
ATOM 1204 C C . GLY A 1 151 ? -11.234 14.133 3.5 1 98.62 151 GLY A C 1
ATOM 1205 O O . GLY A 1 151 ? -11.984 14.141 4.484 1 98.62 151 GLY A O 1
ATOM 1206 N N . PHE A 1 152 ? -10.031 13.648 3.529 1 98.75 152 PHE A N 1
ATOM 1207 C CA . PHE A 1 152 ? -9.445 13.117 4.758 1 98.75 152 PHE A CA 1
ATOM 1208 C C . PHE A 1 152 ? -9.352 14.203 5.824 1 98.75 152 PHE A C 1
ATOM 1210 O O . PHE A 1 152 ? -9.789 14 6.957 1 98.75 152 PHE A O 1
ATOM 1217 N N . VAL A 1 153 ? -8.805 15.359 5.434 1 98.81 153 VAL A N 1
ATOM 1218 C CA . VAL A 1 153 ? -8.602 16.453 6.371 1 98.81 153 VAL A CA 1
ATOM 1219 C C . VAL A 1 153 ? -9.938 16.875 6.98 1 98.81 153 VAL A C 1
ATOM 1221 O O . VAL A 1 153 ? -10.055 17 8.203 1 98.81 153 VAL A O 1
ATOM 1224 N N . GLN A 1 154 ? -10.93 17.047 6.16 1 98.75 154 GLN A N 1
ATOM 1225 C CA . GLN A 1 154 ? -12.211 17.516 6.68 1 98.75 154 GLN A CA 1
ATOM 1226 C C . GLN A 1 154 ? -12.875 16.438 7.535 1 98.75 154 GLN A C 1
ATOM 1228 O O . GLN A 1 154 ? -13.562 16.75 8.516 1 98.75 154 GLN A O 1
ATOM 1233 N N . ALA A 1 155 ? -12.672 15.164 7.172 1 98.81 155 ALA A N 1
ATOM 1234 C CA . ALA A 1 155 ? -13.219 14.102 8.008 1 98.81 155 ALA A CA 1
ATOM 1235 C C . ALA A 1 155 ? -12.625 14.148 9.414 1 98.81 155 ALA A C 1
ATOM 1237 O O . ALA A 1 155 ? -13.344 14.016 10.406 1 98.81 155 ALA A O 1
ATOM 1238 N N . ILE A 1 156 ? -11.32 14.352 9.523 1 98.88 156 ILE A N 1
ATOM 1239 C CA . ILE A 1 156 ? -10.633 14.398 10.805 1 98.88 156 ILE A CA 1
ATOM 1240 C C . ILE A 1 156 ? -11.125 15.594 11.617 1 98.88 156 ILE A C 1
ATOM 1242 O O . ILE A 1 156 ? -11.477 15.453 12.789 1 98.88 156 ILE A O 1
ATOM 1246 N N . ILE A 1 157 ? -11.172 16.781 10.992 1 98.81 157 ILE A N 1
ATOM 1247 C CA . ILE A 1 157 ? -11.578 17.984 11.695 1 98.81 157 ILE A CA 1
ATOM 1248 C C . ILE A 1 157 ? -13.039 17.875 12.117 1 98.81 157 ILE A C 1
ATOM 1250 O O . ILE A 1 157 ? -13.398 18.25 13.234 1 98.81 157 ILE A O 1
ATOM 1254 N N . ASP A 1 158 ? -13.891 17.359 11.234 1 98.75 158 ASP A N 1
ATOM 1255 C CA . ASP A 1 158 ? -15.305 17.188 11.539 1 98.75 158 ASP A CA 1
ATOM 1256 C C . ASP A 1 158 ? -15.5 16.25 12.734 1 98.75 158 ASP A C 1
ATOM 1258 O O . ASP A 1 158 ? -16.234 16.578 13.672 1 98.75 158 ASP A O 1
ATOM 1262 N N . GLN A 1 159 ? -14.828 15.109 12.664 1 98.69 159 GLN A N 1
ATOM 1263 C CA . GLN A 1 159 ? -14.969 14.133 13.742 1 98.69 159 GLN A CA 1
ATOM 1264 C C . GLN A 1 159 ? -14.492 14.711 15.07 1 98.69 159 GLN A C 1
ATOM 1266 O O . GLN A 1 159 ? -15.188 14.602 16.078 1 98.69 159 GLN A O 1
ATOM 1271 N N . ALA A 1 160 ? -13.359 15.367 15.086 1 98.75 160 ALA A N 1
ATOM 1272 C CA . ALA A 1 160 ? -12.805 15.953 16.297 1 98.75 160 ALA A CA 1
ATOM 1273 C C . ALA A 1 160 ? -13.688 17.078 16.828 1 98.75 160 ALA A C 1
ATOM 1275 O O . ALA A 1 160 ? -14.008 17.125 18.016 1 98.75 160 ALA A O 1
ATOM 1276 N N . ALA A 1 161 ? -14.086 18 15.93 1 98.44 161 ALA A N 1
ATOM 1277 C CA . ALA A 1 161 ? -14.906 19.141 16.312 1 98.44 161 ALA A CA 1
ATOM 1278 C C . ALA A 1 161 ? -16.25 18.688 16.859 1 98.44 161 ALA A C 1
ATOM 1280 O O . ALA A 1 161 ? -16.781 19.281 17.812 1 98.44 161 ALA A O 1
ATOM 1281 N N . SER A 1 162 ? -16.797 17.641 16.297 1 97.94 162 SER A N 1
ATOM 1282 C CA . SER A 1 162 ? -18.109 17.141 16.703 1 97.94 162 SER A CA 1
ATOM 1283 C C . SER A 1 162 ? -18.094 16.609 18.141 1 97.94 162 SER A C 1
ATOM 1285 O O . SER A 1 162 ? -19.094 16.656 18.844 1 97.94 162 SER A O 1
ATOM 1287 N N . ILE A 1 163 ? -16.969 16.125 18.562 1 97.5 163 ILE A N 1
ATOM 1288 C CA . ILE A 1 163 ? -16.828 15.641 19.938 1 97.5 163 ILE A CA 1
ATOM 1289 C C . ILE A 1 163 ? -17.109 16.781 20.922 1 97.5 163 ILE A C 1
ATOM 1291 O O . ILE A 1 163 ? -17.656 16.562 22 1 97.5 163 ILE A O 1
ATOM 1295 N N . GLN A 1 164 ? -16.797 18 20.5 1 97.12 164 GLN A N 1
ATOM 1296 C CA . GLN A 1 164 ? -17.016 19.172 21.359 1 97.12 164 GLN A CA 1
ATOM 1297 C C . GLN A 1 164 ? -18.266 19.922 20.938 1 97.12 164 GLN A C 1
ATOM 1299 O O . GLN A 1 164 ? -18.453 21.094 21.297 1 97.12 164 GLN A O 1
ATOM 1304 N N . GLY A 1 165 ? -19.047 19.312 20.109 1 96.75 165 GLY A N 1
ATOM 1305 C CA . GLY A 1 165 ? -20.297 19.922 19.672 1 96.75 165 GLY A CA 1
ATOM 1306 C C . GLY A 1 165 ? -20.078 21.078 18.703 1 96.75 165 GLY A C 1
ATOM 1307 O O . GLY A 1 165 ? -20.953 21.922 18.531 1 96.75 165 GLY A O 1
ATOM 1308 N N . LYS A 1 166 ? -18.922 21.172 18.078 1 97.5 166 LYS A N 1
ATOM 1309 C CA . LYS A 1 166 ? -18.609 22.234 17.125 1 97.5 166 LYS A CA 1
ATOM 1310 C C . LYS A 1 166 ? -18.828 21.766 15.695 1 97.5 166 LYS A C 1
ATOM 1312 O O . LYS A 1 166 ? -18.797 20.562 15.414 1 97.5 166 LYS A O 1
ATOM 1317 N N . ASN A 1 167 ? -19.078 22.703 14.859 1 97.56 167 ASN A N 1
ATOM 1318 C CA . ASN A 1 167 ? -19.281 22.469 13.438 1 97.56 167 ASN A CA 1
ATOM 1319 C C . ASN A 1 167 ? -18.109 23 12.609 1 97.56 167 ASN A C 1
ATOM 1321 O O . ASN A 1 167 ? -17.906 24.203 12.508 1 97.56 167 ASN A O 1
ATOM 1325 N N . PHE A 1 168 ? -17.406 22.078 11.93 1 97.38 168 PHE A N 1
ATOM 1326 C CA . PHE A 1 168 ? -16.203 22.5 11.211 1 97.38 168 PHE A CA 1
ATOM 1327 C C . PHE A 1 168 ? -16.562 23.438 10.062 1 97.38 168 PHE A C 1
ATOM 1329 O O . PHE A 1 168 ? -15.703 24.156 9.555 1 97.38 168 PHE A O 1
ATOM 1336 N N . LYS A 1 169 ? -17.859 23.5 9.703 1 97.56 169 LYS A N 1
ATOM 1337 C CA . LYS A 1 169 ? -18.297 24.328 8.578 1 97.56 169 LYS A CA 1
ATOM 1338 C C . LYS A 1 169 ? -18.25 25.812 8.938 1 97.56 169 LYS A C 1
ATOM 1340 O O . LYS A 1 169 ? -18.328 26.672 8.062 1 97.56 169 LYS A O 1
ATOM 1345 N N . THR A 1 170 ? -18.062 26.109 10.172 1 97.38 170 THR A N 1
ATOM 1346 C CA . THR A 1 170 ? -17.828 27.5 10.547 1 97.38 170 THR A CA 1
ATOM 1347 C C . THR A 1 170 ? -16.406 27.922 10.172 1 97.38 170 THR A C 1
ATOM 1349 O O . THR A 1 170 ? -16.125 29.125 10.016 1 97.38 170 THR A O 1
ATOM 1352 N N . LEU A 1 171 ? -15.555 26.969 10.016 1 97.56 171 LEU A N 1
ATOM 1353 C CA . LEU A 1 171 ? -14.156 27.203 9.695 1 97.56 171 LEU A CA 1
ATOM 1354 C C . LEU A 1 171 ? -13.938 27.234 8.188 1 97.56 171 LEU A C 1
ATOM 1356 O O . LEU A 1 171 ? -13.219 28.094 7.672 1 97.56 171 LEU A O 1
ATOM 1360 N N . MET A 1 172 ? -14.547 26.344 7.504 1 97.69 172 MET A N 1
ATOM 1361 C CA . MET A 1 172 ? -14.422 26.156 6.059 1 97.69 172 MET A CA 1
ATOM 1362 C C . MET A 1 172 ? -15.664 25.5 5.48 1 97.69 172 MET A C 1
ATOM 1364 O O . MET A 1 172 ? -16.391 24.812 6.195 1 97.69 172 MET A O 1
ATOM 1368 N N . PRO A 1 173 ? -15.93 25.734 4.164 1 98.12 173 PRO A N 1
ATOM 1369 C CA . PRO A 1 173 ? -17.047 25 3.566 1 98.12 173 PRO A CA 1
ATOM 1370 C C . PRO A 1 173 ? -16.766 23.516 3.412 1 98.12 173 PRO A C 1
ATOM 1372 O O . PRO A 1 173 ? -15.602 23.094 3.398 1 98.12 173 PRO A O 1
ATOM 1375 N N . LEU A 1 174 ? -17.797 22.703 3.43 1 98.06 174 LEU A N 1
ATOM 1376 C CA . LEU A 1 174 ? -17.641 21.328 2.967 1 98.06 174 LEU A CA 1
ATOM 1377 C C . LEU A 1 174 ? -17.188 21.297 1.513 1 98.06 174 LEU A C 1
ATOM 1379 O O . LEU A 1 174 ? -17.875 21.797 0.626 1 98.06 174 LEU A O 1
ATOM 1383 N N . THR A 1 175 ? -15.992 20.906 1.278 1 98.12 175 THR A N 1
ATOM 1384 C CA . THR A 1 175 ? -15.375 20.922 -0.045 1 98.12 175 THR A CA 1
ATOM 1385 C C . THR A 1 175 ? -14.25 19.906 -0.129 1 98.12 175 THR A C 1
ATOM 1387 O O . THR A 1 175 ? -13.75 19.438 0.896 1 98.12 175 THR A O 1
ATOM 1390 N N . TYR A 1 176 ? -13.891 19.531 -1.281 1 97.19 176 TYR A N 1
ATOM 1391 C CA . TYR A 1 176 ? -12.773 18.609 -1.509 1 97.19 176 TYR A CA 1
ATOM 1392 C C . TYR A 1 176 ? -11.656 19.312 -2.285 1 97.19 176 TYR A C 1
ATOM 1394 O O . TYR A 1 176 ? -10.703 18.656 -2.723 1 97.19 176 TYR A O 1
ATOM 1402 N N . SER A 1 177 ? -11.875 20.594 -2.445 1 97.75 177 SER A N 1
ATOM 1403 C CA . SER A 1 177 ? -10.938 21.438 -3.182 1 97.75 177 SER A CA 1
ATOM 1404 C C . SER A 1 177 ? -9.977 22.156 -2.238 1 97.75 177 SER A C 1
ATOM 1406 O O . SER A 1 177 ? -10.398 22.953 -1.411 1 97.75 177 SER A O 1
ATOM 1408 N N . CYS A 1 178 ? -8.695 21.891 -2.432 1 98.25 178 CYS A N 1
ATOM 1409 C CA . CYS A 1 178 ? -7.695 22.641 -1.684 1 98.25 178 CYS A CA 1
ATOM 1410 C C . CYS A 1 178 ? -7.789 24.141 -1.99 1 98.25 178 CYS A C 1
ATOM 1412 O O . CYS A 1 178 ? -7.582 24.969 -1.106 1 98.25 178 CYS A O 1
ATOM 1414 N N . ASP A 1 179 ? -8.125 24.453 -3.213 1 98.62 179 ASP A N 1
ATOM 1415 C CA . ASP A 1 179 ? -8.227 25.859 -3.635 1 98.62 179 ASP A CA 1
ATOM 1416 C C . ASP A 1 179 ? -9.336 26.578 -2.885 1 98.62 179 ASP A C 1
ATOM 1418 O O . ASP A 1 179 ? -9.172 27.734 -2.477 1 98.62 179 ASP A O 1
ATOM 1422 N N . THR A 1 180 ? -10.469 25.844 -2.734 1 98.75 180 THR A N 1
ATOM 1423 C CA . THR A 1 180 ? -11.578 26.453 -2.018 1 98.75 180 THR A CA 1
ATOM 1424 C C . THR A 1 180 ? -11.203 26.734 -0.566 1 98.75 180 THR A C 1
ATOM 1426 O O . THR A 1 180 ? -11.5 27.812 -0.035 1 98.75 180 THR A O 1
ATOM 1429 N N . VAL A 1 181 ? -10.5 25.812 0.066 1 98.75 181 VAL A N 1
ATOM 1430 C CA . VAL A 1 181 ? -10.094 25.984 1.458 1 98.75 181 VAL A CA 1
ATOM 1431 C C . VAL A 1 181 ? -9.039 27.094 1.557 1 98.75 181 VAL A C 1
ATOM 1433 O O . VAL A 1 181 ? -9.102 27.938 2.449 1 98.75 181 VAL A O 1
ATOM 1436 N N . GLY A 1 182 ? -8.055 27.062 0.618 1 98.75 182 GLY A N 1
ATOM 1437 C CA . GLY A 1 182 ? -7.051 28.125 0.595 1 98.75 182 GLY A CA 1
ATOM 1438 C C . GLY A 1 182 ? -7.652 29.5 0.425 1 98.75 182 GLY A C 1
ATOM 1439 O O . GLY A 1 182 ? -7.293 30.438 1.149 1 98.75 182 GLY A O 1
ATOM 1440 N N . THR A 1 183 ? -8.594 29.625 -0.511 1 98.62 183 THR A N 1
ATOM 1441 C CA . THR A 1 183 ? -9.258 30.906 -0.767 1 98.62 183 THR A CA 1
ATOM 1442 C C . THR A 1 183 ? -10.07 31.344 0.447 1 98.62 183 THR A C 1
ATOM 1444 O O . THR A 1 183 ? -10.086 32.531 0.799 1 98.62 183 THR A O 1
ATOM 1447 N N . THR A 1 184 ? -10.742 30.438 1.077 1 98.62 184 THR A N 1
ATOM 1448 C CA . THR A 1 184 ? -11.461 30.719 2.311 1 98.62 184 THR A CA 1
ATOM 1449 C C . THR A 1 184 ? -10.516 31.25 3.383 1 98.62 184 THR A C 1
ATOM 1451 O O . THR A 1 184 ? -10.844 32.219 4.094 1 98.62 184 THR A O 1
ATOM 1454 N N . GLY A 1 185 ? -9.328 30.609 3.475 1 98.56 185 GLY A N 1
ATOM 1455 C CA . GLY A 1 185 ? -8.328 31.062 4.434 1 98.56 185 GLY A CA 1
ATOM 1456 C C . GLY A 1 185 ? -7.855 32.469 4.172 1 98.56 185 GLY A C 1
ATOM 1457 O O . GLY A 1 185 ? -7.648 33.25 5.113 1 98.56 185 GLY A O 1
ATOM 1458 N N . LEU A 1 186 ? -7.695 32.781 2.91 1 98.12 186 LEU A N 1
ATOM 1459 C CA . LEU A 1 186 ? -7.32 34.156 2.537 1 98.12 186 LEU A CA 1
ATOM 1460 C C . LEU A 1 186 ? -8.414 35.125 2.914 1 98.12 186 LEU A C 1
ATOM 1462 O O . LEU A 1 186 ? -8.141 36.188 3.494 1 98.12 186 LEU A O 1
ATOM 1466 N N . GLN A 1 187 ? -9.641 34.812 2.629 1 98.06 187 GLN A N 1
ATOM 1467 C CA . GLN A 1 187 ? -10.781 35.688 2.889 1 98.06 187 GLN A CA 1
ATOM 1468 C C . GLN A 1 187 ? -10.961 35.906 4.387 1 98.06 187 GLN A C 1
ATOM 1470 O O . GLN A 1 187 ? -11.266 37.031 4.812 1 98.06 187 GLN A O 1
ATOM 1475 N N . LYS A 1 188 ? -10.711 34.906 5.156 1 98.19 188 LYS A N 1
ATOM 1476 C CA . LYS A 1 188 ? -10.93 34.969 6.598 1 98.19 188 LYS A CA 1
ATOM 1477 C C . LYS A 1 188 ? -9.672 35.438 7.324 1 98.19 188 LYS A C 1
ATOM 1479 O O . LYS A 1 188 ? -9.688 35.625 8.539 1 98.19 188 LYS A O 1
ATOM 1484 N N . LYS A 1 189 ? -8.555 35.5 6.598 1 98.19 189 LYS A N 1
ATOM 1485 C CA . LYS A 1 189 ? -7.262 35.938 7.125 1 98.19 189 LYS A CA 1
ATOM 1486 C C . LYS A 1 189 ? -6.719 34.938 8.133 1 98.19 189 LYS A C 1
ATOM 1488 O O . LYS A 1 189 ? -6.219 35.312 9.195 1 98.19 189 LYS A O 1
ATOM 1493 N N . ILE A 1 190 ? -6.902 33.688 7.793 1 98.5 190 ILE A N 1
ATOM 1494 C CA . ILE A 1 190 ? -6.398 32.656 8.68 1 98.5 190 ILE A CA 1
ATOM 1495 C C . ILE A 1 190 ? -5.438 31.75 7.918 1 98.5 190 ILE A C 1
ATOM 1497 O O . ILE A 1 190 ? -5.152 30.625 8.352 1 98.5 190 ILE A O 1
ATOM 1501 N N . LEU A 1 191 ? -5.055 32.156 6.695 1 98.69 191 LEU A N 1
ATOM 1502 C CA . LEU A 1 191 ? -4.039 31.453 5.922 1 98.69 191 LEU A CA 1
ATOM 1503 C C . LEU A 1 191 ? -2.693 32.156 6.012 1 98.69 191 LEU A C 1
ATOM 1505 O O . LEU A 1 191 ? -2.574 33.344 5.629 1 98.69 191 LEU A O 1
ATOM 1509 N N . THR A 1 192 ? -1.713 31.531 6.566 1 98.62 192 THR A N 1
ATOM 1510 C CA . THR A 1 192 ? -0.343 32.031 6.57 1 98.62 192 THR A CA 1
ATOM 1511 C C . THR A 1 192 ? 0.407 31.547 5.324 1 98.62 192 THR A C 1
ATOM 1513 O O . THR A 1 192 ? 0.574 30.359 5.113 1 98.62 192 THR A O 1
ATOM 1516 N N . ARG A 1 193 ? 0.883 32.438 4.547 1 98.62 193 ARG A N 1
ATOM 1517 C CA . ARG A 1 193 ? 1.631 32.125 3.338 1 98.62 193 ARG A CA 1
ATOM 1518 C C . ARG A 1 193 ? 2.994 31.531 3.682 1 98.62 193 ARG A C 1
ATOM 1520 O O . ARG A 1 193 ? 3.568 31.844 4.723 1 98.62 193 ARG A O 1
ATOM 1527 N N . TYR A 1 194 ? 3.494 30.672 2.734 1 98.44 194 TYR A N 1
ATOM 1528 C CA . TYR A 1 194 ? 4.715 29.938 3.021 1 98.44 194 TYR A CA 1
ATOM 1529 C C . TYR A 1 194 ? 5.871 30.875 3.332 1 98.44 194 TYR A C 1
ATOM 1531 O O . TYR A 1 194 ? 6.727 30.562 4.164 1 98.44 194 TYR A O 1
ATOM 1539 N N . GLN A 1 195 ? 5.918 32.125 2.73 1 98.06 195 GLN A N 1
ATOM 1540 C CA . GLN A 1 195 ? 6.996 33.062 2.979 1 98.06 195 GLN A CA 1
ATOM 1541 C C . GLN A 1 195 ? 7.012 33.531 4.438 1 98.06 195 GLN A C 1
ATOM 1543 O O . GLN A 1 195 ? 8.078 33.625 5.051 1 98.06 195 GLN A O 1
ATOM 1548 N N . THR A 1 196 ? 5.855 33.812 4.922 1 98.19 196 THR A N 1
ATOM 1549 C CA . THR A 1 196 ? 5.719 34.219 6.312 1 98.19 196 THR A CA 1
ATOM 1550 C C . THR A 1 196 ? 6.012 33.062 7.262 1 98.19 196 THR A C 1
ATOM 1552 O O . THR A 1 196 ? 6.715 33.219 8.258 1 98.19 196 THR A O 1
ATOM 1555 N N . ALA A 1 197 ? 5.496 31.875 6.934 1 98 197 ALA A N 1
ATOM 1556 C CA . ALA A 1 197 ? 5.695 30.688 7.77 1 98 197 ALA A CA 1
ATOM 1557 C C . ALA A 1 197 ? 7.176 30.359 7.914 1 98 197 ALA A C 1
ATOM 1559 O O . ALA A 1 197 ? 7.621 29.922 8.977 1 98 197 ALA A O 1
ATOM 1560 N N . ARG A 1 198 ? 7.992 30.578 6.824 1 97.69 198 ARG A N 1
ATOM 1561 C CA . ARG A 1 198 ? 9.414 30.25 6.809 1 97.69 198 ARG A CA 1
ATOM 1562 C C . ARG A 1 198 ? 10.188 31.109 7.805 1 97.69 198 ARG A C 1
ATOM 1564 O O . ARG A 1 198 ? 11.242 30.703 8.297 1 97.69 198 ARG A O 1
ATOM 1571 N N . THR A 1 199 ? 9.609 32.25 8.148 1 96.88 199 THR A N 1
ATOM 1572 C CA . THR A 1 199 ? 10.344 33.188 9 1 96.88 199 THR A CA 1
ATOM 1573 C C . THR A 1 199 ? 9.711 33.281 10.383 1 96.88 199 THR A C 1
ATOM 1575 O O . THR A 1 199 ? 10.273 33.875 11.297 1 96.88 199 THR A O 1
ATOM 1578 N N . ASN A 1 200 ? 8.57 32.719 10.617 1 97.25 200 ASN A N 1
ATOM 1579 C CA . ASN A 1 200 ? 7.879 32.719 11.906 1 97.25 200 ASN A CA 1
ATOM 1580 C C . ASN A 1 200 ? 7.152 31.422 12.164 1 97.25 200 ASN A C 1
ATOM 1582 O O . ASN A 1 200 ? 5.93 31.344 12.016 1 97.25 200 ASN A O 1
ATOM 1586 N N . SER A 1 201 ? 7.84 30.422 12.641 1 95.88 201 SER A N 1
ATOM 1587 C CA . SER A 1 201 ? 7.305 29.094 12.844 1 95.88 201 SER A CA 1
ATOM 1588 C C . SER A 1 201 ? 6.227 29.078 13.93 1 95.88 201 SER A C 1
ATOM 1590 O O . SER A 1 201 ? 5.441 28.141 14.023 1 95.88 201 SER A O 1
ATOM 1592 N N . ALA A 1 202 ? 6.121 30.125 14.781 1 96.75 202 ALA A N 1
ATOM 1593 C CA . ALA A 1 202 ? 5.125 30.203 15.844 1 96.75 202 ALA A CA 1
ATOM 1594 C C . ALA A 1 202 ? 3.715 30.297 15.273 1 96.75 202 ALA A C 1
ATOM 1596 O O . ALA A 1 202 ? 2.736 30.031 15.977 1 96.75 202 ALA A O 1
ATOM 1597 N N . LEU A 1 203 ? 3.646 30.641 14.008 1 97.44 203 LEU A N 1
ATOM 1598 C CA . LEU A 1 203 ? 2.348 30.766 13.359 1 97.44 203 LEU A CA 1
ATOM 1599 C C . LEU A 1 203 ? 1.816 29.406 12.945 1 97.44 203 LEU A C 1
ATOM 1601 O O . LEU A 1 203 ? 0.639 29.266 12.602 1 97.44 203 LEU A O 1
ATOM 1605 N N . ILE A 1 204 ? 2.66 28.391 12.945 1 98.5 204 ILE A N 1
ATOM 1606 C CA . ILE A 1 204 ? 2.277 27.016 12.641 1 98.5 204 ILE A CA 1
ATOM 1607 C C . ILE A 1 204 ? 2.01 26.25 13.938 1 98.5 204 ILE A C 1
ATOM 1609 O O . ILE A 1 204 ? 2.885 26.156 14.805 1 98.5 204 ILE A O 1
ATOM 1613 N N . LYS A 1 205 ? 0.848 25.719 14.117 1 98.56 205 LYS A N 1
ATOM 1614 C CA . LYS A 1 205 ? 0.508 24.969 15.32 1 98.56 205 LYS A CA 1
ATOM 1615 C C . LYS A 1 205 ? 0 23.578 14.977 1 98.56 205 LYS A C 1
ATOM 1617 O O . LYS A 1 205 ? -0.711 23.391 13.984 1 98.56 205 LYS A O 1
ATOM 1622 N N . PRO A 1 206 ? 0.338 22.578 15.82 1 98.5 206 PRO A N 1
ATOM 1623 C CA . PRO A 1 206 ? -0.291 21.266 15.625 1 98.5 206 PRO A CA 1
ATOM 1624 C C . PRO A 1 206 ? -1.812 21.359 15.531 1 98.5 206 PRO A C 1
ATOM 1626 O O . PRO A 1 206 ? -2.439 22.109 16.281 1 98.5 206 PRO A O 1
ATOM 1629 N N . GLY A 1 207 ? -2.342 20.641 14.633 1 98.69 207 GLY A N 1
ATOM 1630 C CA . GLY A 1 207 ? -3.768 20.703 14.359 1 98.69 207 GLY A CA 1
ATOM 1631 C C . GLY A 1 207 ? -4.102 21.562 13.148 1 98.69 207 GLY A C 1
ATOM 1632 O O . GLY A 1 207 ? -5.152 21.375 12.523 1 98.69 207 GLY A O 1
ATOM 1633 N N . ASP A 1 208 ? -3.229 22.531 12.797 1 98.81 208 ASP A N 1
ATOM 1634 C CA . ASP A 1 208 ? -3.438 23.328 11.586 1 98.81 208 ASP A CA 1
ATOM 1635 C C . ASP A 1 208 ? -3.355 22.453 10.336 1 98.81 208 ASP A C 1
ATOM 1637 O O . ASP A 1 208 ? -2.879 21.312 10.398 1 98.81 208 ASP A O 1
ATOM 1641 N N . ILE A 1 209 ? -3.881 23.016 9.258 1 98.75 209 ILE A N 1
ATOM 1642 C CA . ILE A 1 209 ? -3.881 22.375 7.949 1 98.75 209 ILE A CA 1
ATOM 1643 C C . ILE A 1 209 ? -2.818 23.016 7.062 1 98.75 209 ILE A C 1
ATOM 1645 O O . ILE A 1 209 ? -2.719 24.234 6.992 1 98.75 209 ILE A O 1
ATOM 1649 N N . PHE A 1 210 ? -1.939 22.203 6.492 1 98.69 210 PHE A N 1
ATOM 1650 C CA . PHE A 1 210 ? -1.071 22.828 5.492 1 98.69 210 PHE A CA 1
ATOM 1651 C C . PHE A 1 210 ? -1.673 22.688 4.098 1 98.69 210 PHE A C 1
ATOM 1653 O O . PHE A 1 210 ? -2.465 21.781 3.844 1 98.69 210 PHE A O 1
ATOM 1660 N N . LEU A 1 211 ? -1.378 23.594 3.199 1 98.62 211 LEU A N 1
ATOM 1661 C CA . LEU A 1 211 ? -1.731 23.578 1.785 1 98.62 211 LEU A CA 1
ATOM 1662 C C . LEU A 1 211 ? -0.489 23.719 0.912 1 98.62 211 LEU A C 1
ATOM 1664 O O . LEU A 1 211 ? 0.266 24.688 1.055 1 98.62 211 LEU A O 1
ATOM 1668 N N . LEU A 1 212 ? -0.245 22.781 0.084 1 97 212 LEU A N 1
ATOM 1669 C CA . LEU A 1 212 ? 0.887 22.828 -0.834 1 97 212 LEU A CA 1
ATOM 1670 C C . LEU A 1 212 ? 0.575 23.719 -2.033 1 97 212 LEU A C 1
ATOM 1672 O O . LEU A 1 212 ? -0.281 23.375 -2.855 1 97 212 LEU A O 1
ATOM 1676 N N . GLN A 1 213 ? 1.276 24.75 -2.1 1 97.44 213 GLN A N 1
ATOM 1677 C CA . GLN A 1 213 ? 1.025 25.766 -3.117 1 97.44 213 GLN A CA 1
ATOM 1678 C C . GLN A 1 213 ? 1.75 25.422 -4.418 1 97.44 213 GLN A C 1
ATOM 1680 O O . GLN A 1 213 ? 2.957 25.172 -4.414 1 97.44 213 GLN A O 1
ATOM 1685 N N . LYS A 1 214 ? 1.058 25.344 -5.484 1 95.56 214 LYS A N 1
ATOM 1686 C CA . LYS A 1 214 ? 1.642 25.297 -6.82 1 95.56 214 LYS A CA 1
ATOM 1687 C C . LYS A 1 214 ? 1.84 26.688 -7.395 1 95.56 214 LYS A C 1
ATOM 1689 O O . LYS A 1 214 ? 2.928 27.031 -7.863 1 95.56 214 LYS A O 1
ATOM 1694 N N . THR A 1 215 ? 0.78 27.516 -7.336 1 96.62 215 THR A N 1
ATOM 1695 C CA . THR A 1 215 ? 0.762 28.938 -7.598 1 96.62 215 THR A CA 1
ATOM 1696 C C . THR A 1 215 ? -0.005 29.688 -6.508 1 96.62 215 THR A C 1
ATOM 1698 O O . THR A 1 215 ? -0.658 29.062 -5.668 1 96.62 215 THR A O 1
ATOM 1701 N N . PRO A 1 216 ? 0.094 30.922 -6.445 1 95.69 216 PRO A N 1
ATOM 1702 C CA . PRO A 1 216 ? -0.42 31.688 -5.297 1 95.69 216 PRO A CA 1
ATOM 1703 C C . PRO A 1 216 ? -1.894 31.391 -5.016 1 95.69 216 PRO A C 1
ATOM 1705 O O . PRO A 1 216 ? -2.346 31.531 -3.877 1 95.69 216 PRO A O 1
ATOM 1708 N N . ASN A 1 217 ? -2.645 31.016 -5.961 1 96.69 217 ASN A N 1
ATOM 1709 C CA . ASN A 1 217 ? -4.055 30.734 -5.707 1 96.69 217 ASN A CA 1
ATOM 1710 C C . ASN A 1 217 ? -4.426 29.312 -6.156 1 96.69 217 ASN A C 1
ATOM 1712 O O . ASN A 1 217 ? -5.594 29.047 -6.445 1 96.69 217 ASN A O 1
ATOM 1716 N N . ASP A 1 218 ? -3.461 28.484 -6.238 1 97.69 218 ASP A N 1
ATOM 1717 C CA . ASP A 1 218 ? -3.627 27.078 -6.629 1 97.69 218 ASP A CA 1
ATOM 1718 C C . ASP A 1 218 ? -2.881 26.156 -5.676 1 97.69 218 ASP A C 1
ATOM 1720 O O . ASP A 1 218 ? -1.648 26.141 -5.641 1 97.69 218 ASP A O 1
ATOM 1724 N N . TRP A 1 219 ? -3.605 25.484 -4.883 1 97.81 219 TRP A N 1
ATOM 1725 C CA . TRP A 1 219 ? -3.051 24.5 -3.963 1 97.81 219 TRP A CA 1
ATOM 1726 C C . TRP A 1 219 ? -3.377 23.078 -4.422 1 97.81 219 TRP A C 1
ATOM 1728 O O . TRP A 1 219 ? -4.488 22.812 -4.879 1 97.81 219 TRP A O 1
ATOM 1738 N N . ILE A 1 220 ? -2.418 22.109 -4.242 1 95.81 220 ILE A N 1
ATOM 1739 C CA . ILE A 1 220 ? -2.576 20.844 -4.93 1 95.81 220 ILE A CA 1
ATOM 1740 C C . ILE A 1 220 ? -2.568 19.703 -3.914 1 95.81 220 ILE A C 1
ATOM 1742 O O . ILE A 1 220 ? -2.775 18.531 -4.273 1 95.81 220 ILE A O 1
ATOM 1746 N N . HIS A 1 221 ? -2.318 19.922 -2.672 1 96.31 221 HIS A N 1
ATOM 1747 C CA . HIS A 1 221 ? -2.303 18.875 -1.651 1 96.31 221 HIS A CA 1
ATOM 1748 C C . HIS A 1 221 ? -2.434 19.469 -0.254 1 96.31 221 HIS A C 1
ATOM 1750 O O . HIS A 1 221 ? -2.244 20.672 -0.069 1 96.31 221 HIS A O 1
ATOM 1756 N N . THR A 1 222 ? -2.805 18.594 0.683 1 97.75 222 THR A N 1
ATOM 1757 C CA . THR A 1 222 ? -3.008 19.094 2.041 1 97.75 222 THR A CA 1
ATOM 1758 C C . THR A 1 222 ? -2.883 17.953 3.051 1 97.75 222 THR A C 1
ATOM 1760 O O . THR A 1 222 ? -2.74 16.797 2.67 1 97.75 222 THR A O 1
ATOM 1763 N N . GLY A 1 223 ? -2.885 18.203 4.293 1 98.06 223 GLY A N 1
ATOM 1764 C CA . GLY A 1 223 ? -2.824 17.328 5.441 1 98.06 223 GLY A CA 1
ATOM 1765 C C . GLY A 1 223 ? -2.871 18.062 6.766 1 98.06 223 GLY A C 1
ATOM 1766 O O . GLY A 1 223 ? -3.041 19.281 6.801 1 98.06 223 GLY A O 1
ATOM 1767 N N . ILE A 1 224 ? -2.754 17.375 7.84 1 98.81 224 ILE A N 1
ATOM 1768 C CA . ILE A 1 224 ? -2.82 17.922 9.195 1 98.81 224 ILE A CA 1
ATOM 1769 C C . ILE A 1 224 ? -1.414 18 9.781 1 98.81 224 ILE A C 1
ATOM 1771 O O . ILE A 1 224 ? -0.671 17.016 9.781 1 98.81 224 ILE A O 1
ATOM 1775 N N . VAL A 1 225 ? -1.036 19.156 10.289 1 98.81 225 VAL A N 1
ATOM 1776 C CA . VAL A 1 225 ? 0.237 19.328 10.977 1 98.81 225 VAL A CA 1
ATOM 1777 C C . VAL A 1 225 ? 0.163 18.672 12.359 1 98.81 225 VAL A C 1
ATOM 1779 O O . VAL A 1 225 ? -0.727 18.984 13.156 1 98.81 225 VAL A O 1
ATOM 1782 N N . THR A 1 226 ? 1.109 17.797 12.664 1 98.12 226 THR A N 1
ATOM 1783 C CA . THR A 1 226 ? 1.054 17.125 13.953 1 98.12 226 THR A CA 1
ATOM 1784 C C . THR A 1 226 ? 2.184 17.609 14.859 1 98.12 226 THR A C 1
ATOM 1786 O O . THR A 1 226 ? 2.09 17.5 16.094 1 98.12 226 THR A O 1
ATOM 1789 N N . ALA A 1 227 ? 3.24 18.109 14.266 1 97.5 227 ALA A N 1
ATOM 1790 C CA . ALA A 1 227 ? 4.371 18.656 15.023 1 97.5 227 ALA A CA 1
ATOM 1791 C C . ALA A 1 227 ? 5.152 19.672 14.188 1 97.5 227 ALA A C 1
ATOM 1793 O O . ALA A 1 227 ? 5.168 19.578 12.953 1 97.5 227 ALA A O 1
ATOM 1794 N N . VAL A 1 228 ? 5.766 20.578 14.914 1 97.81 228 VAL A N 1
ATOM 1795 C CA . VAL A 1 228 ? 6.57 21.609 14.281 1 97.81 228 VAL A CA 1
ATOM 1796 C C . VAL A 1 228 ? 7.98 21.594 14.859 1 97.81 228 VAL A C 1
ATOM 1798 O O . VAL A 1 228 ? 8.164 21.609 16.078 1 97.81 228 VAL A O 1
ATOM 1801 N N . HIS A 1 229 ? 8.891 21.531 13.977 1 95.56 229 HIS A N 1
ATOM 1802 C CA . HIS A 1 229 ? 10.305 21.625 14.328 1 95.56 229 HIS A CA 1
ATOM 1803 C C . HIS A 1 229 ? 10.969 22.812 13.648 1 95.56 229 HIS A C 1
ATOM 1805 O O . HIS A 1 229 ? 10.289 23.656 13.047 1 95.56 229 HIS A O 1
ATOM 1811 N N . ALA A 1 230 ? 12.258 22.953 13.805 1 93.62 230 ALA A N 1
ATOM 1812 C CA . ALA A 1 230 ? 12.953 24.156 13.344 1 93.62 230 ALA A CA 1
ATOM 1813 C C . ALA A 1 230 ? 12.758 24.359 11.844 1 93.62 230 ALA A C 1
ATOM 1815 O O . ALA A 1 230 ? 12.43 25.453 11.391 1 93.62 230 ALA A O 1
ATOM 1816 N N . ASP A 1 231 ? 12.898 23.297 11.07 1 95.5 231 ASP A N 1
ATOM 1817 C CA . ASP A 1 231 ? 12.844 23.438 9.625 1 95.5 231 ASP A CA 1
ATOM 1818 C C . ASP A 1 231 ? 11.773 22.516 9.023 1 95.5 231 ASP A C 1
ATOM 1820 O O . ASP A 1 231 ? 11.508 22.578 7.82 1 95.5 231 ASP A O 1
ATOM 1824 N N . THR A 1 232 ? 11.164 21.672 9.883 1 96.94 232 THR A N 1
ATOM 1825 C CA . THR A 1 232 ? 10.281 20.641 9.352 1 96.94 232 THR A CA 1
ATOM 1826 C C . THR A 1 232 ? 8.984 20.594 10.148 1 96.94 232 THR A C 1
ATOM 1828 O O . THR A 1 232 ? 8.906 21.109 11.266 1 96.94 232 THR A O 1
ATOM 1831 N N . ILE A 1 233 ? 8.031 20.078 9.484 1 97.56 233 ILE A N 1
ATOM 1832 C CA . ILE A 1 233 ? 6.797 19.703 10.164 1 97.56 233 ILE A CA 1
ATOM 1833 C C . ILE A 1 233 ? 6.527 18.219 9.953 1 97.56 233 ILE A C 1
ATOM 1835 O O . ILE A 1 233 ? 6.969 17.625 8.961 1 97.56 233 ILE A O 1
ATOM 1839 N N . GLU A 1 234 ? 5.902 17.609 10.914 1 96.56 234 GLU A N 1
ATOM 1840 C CA . GLU A 1 234 ? 5.277 16.297 10.742 1 96.56 234 GLU A CA 1
ATOM 1841 C C . GLU A 1 234 ? 3.787 16.438 10.453 1 96.56 234 GLU A C 1
ATOM 1843 O O . GLU A 1 234 ? 3.135 17.359 10.938 1 96.56 234 GLU A O 1
ATOM 1848 N N . THR A 1 235 ? 3.344 15.578 9.602 1 96.88 235 THR A N 1
ATOM 1849 C CA . THR A 1 235 ? 1.958 15.68 9.156 1 96.88 235 THR A CA 1
ATOM 1850 C C . THR A 1 235 ? 1.327 14.289 9.039 1 96.88 235 THR A C 1
ATOM 1852 O O . THR A 1 235 ? 2.035 13.289 8.945 1 96.88 235 THR A O 1
ATOM 1855 N N . ILE A 1 236 ? 0.072 14.156 9.203 1 97.5 236 ILE A N 1
ATOM 1856 C CA . ILE A 1 236 ? -0.72 13.016 8.773 1 97.5 236 ILE A CA 1
ATOM 1857 C C . ILE A 1 236 ? -1.592 13.406 7.582 1 97.5 236 ILE A C 1
ATOM 1859 O O . ILE A 1 236 ? -2.354 14.375 7.656 1 97.5 236 ILE A O 1
ATOM 1863 N N . GLU A 1 237 ? -1.397 12.758 6.512 1 96.69 237 GLU A N 1
ATOM 1864 C CA . GLU A 1 237 ? -2.016 13.125 5.238 1 96.69 237 GLU A CA 1
ATOM 1865 C C . GLU A 1 237 ? -2.744 11.938 4.617 1 96.69 237 GLU A C 1
ATOM 1867 O O . GLU A 1 237 ? -2.279 10.805 4.707 1 96.69 237 GLU A O 1
ATOM 1872 N N . GLY A 1 238 ? -3.936 12.203 4.062 1 96.44 238 GLY A N 1
ATOM 1873 C CA . GLY A 1 238 ? -4.562 11.227 3.184 1 96.44 238 GLY A CA 1
ATOM 1874 C C . GLY A 1 238 ? -4.16 11.391 1.729 1 96.44 238 GLY A C 1
ATOM 1875 O O . GLY A 1 238 ? -3.604 12.422 1.347 1 96.44 238 GLY A O 1
ATOM 1876 N N . ASN A 1 239 ? -4.395 10.398 0.916 1 94.38 239 ASN A N 1
ATOM 1877 C CA . ASN A 1 239 ? -4.109 10.438 -0.515 1 94.38 239 ASN A CA 1
ATOM 1878 C C . ASN A 1 239 ? -2.639 10.742 -0.785 1 94.38 239 ASN A C 1
ATOM 1880 O O . ASN A 1 239 ? -2.32 11.602 -1.611 1 94.38 239 ASN A O 1
ATOM 1884 N N . THR A 1 240 ? -1.814 10.156 0.049 1 89.88 240 THR A N 1
ATOM 1885 C CA . THR A 1 240 ? -0.382 10.375 -0.106 1 89.88 240 THR A CA 1
ATOM 1886 C C . THR A 1 240 ? 0.37 9.047 -0.166 1 89.88 240 THR A C 1
ATOM 1888 O O . THR A 1 240 ? -0.236 7.98 -0.06 1 89.88 240 THR A O 1
ATOM 1891 N N . ASN A 1 241 ? 1.553 9.164 -0.685 1 76.88 241 ASN A N 1
ATOM 1892 C CA . ASN A 1 241 ? 2.389 7.973 -0.795 1 76.88 241 ASN A CA 1
ATOM 1893 C C . ASN A 1 241 ? 3.818 8.242 -0.34 1 76.88 241 ASN A C 1
ATOM 1895 O O . ASN A 1 241 ? 4.121 9.336 0.142 1 76.88 241 ASN A O 1
ATOM 1899 N N . ALA A 1 242 ? 4.539 7.234 -0.416 1 60.62 242 ALA A N 1
ATOM 1900 C CA . ALA A 1 242 ? 5.914 7.238 0.066 1 60.62 242 ALA A CA 1
ATOM 1901 C C . ALA A 1 242 ? 6.762 8.25 -0.706 1 60.62 242 ALA A C 1
ATOM 1903 O O . ALA A 1 242 ? 7.77 8.742 -0.194 1 60.62 242 ALA A O 1
ATOM 1904 N N . GLY A 1 243 ? 6.387 8.586 -1.812 1 58.19 243 GLY A N 1
ATOM 1905 C CA . GLY A 1 243 ? 7.191 9.523 -2.582 1 58.19 243 GLY A CA 1
ATOM 1906 C C . GLY A 1 243 ? 6.688 10.953 -2.492 1 58.19 243 GLY A C 1
ATOM 1907 O O . GLY A 1 243 ? 7.285 11.859 -3.074 1 58.19 243 GLY A O 1
ATOM 1908 N N . GLY A 1 244 ? 5.68 11.156 -1.63 1 54.09 244 GLY A N 1
ATOM 1909 C CA . GLY A 1 244 ? 5.141 12.492 -1.456 1 54.09 244 GLY A CA 1
ATOM 1910 C C . GLY A 1 244 ? 4.246 12.93 -2.602 1 54.09 244 GLY A C 1
ATOM 1911 O O . GLY A 1 244 ? 4.078 14.125 -2.846 1 54.09 244 GLY A O 1
ATOM 1912 N N . SER A 1 245 ? 3.803 11.961 -3.281 1 60.88 245 SER A N 1
ATOM 1913 C CA . SER A 1 245 ? 2.951 12.266 -4.43 1 60.88 245 SER A CA 1
ATOM 1914 C C . SER A 1 245 ? 1.611 12.844 -3.986 1 60.88 245 SER A C 1
ATOM 1916 O O . SER A 1 245 ? 1.097 12.484 -2.924 1 60.88 245 SER A O 1
ATOM 1918 N N . ASN A 1 246 ? 1.221 13.805 -4.734 1 62.34 246 ASN A N 1
ATOM 1919 C CA . ASN A 1 246 ? -0.084 14.43 -4.547 1 62.34 246 ASN A CA 1
ATOM 1920 C C . ASN A 1 246 ? -1.221 13.469 -4.883 1 62.34 246 ASN A C 1
ATOM 1922 O O . ASN A 1 246 ? -2.395 13.805 -4.707 1 62.34 246 ASN A O 1
ATOM 1926 N N . ASN A 1 247 ? -0.936 12.383 -5.348 1 69.62 247 ASN A N 1
ATOM 1927 C CA . ASN A 1 247 ? -1.943 11.367 -5.621 1 69.62 247 ASN A CA 1
ATOM 1928 C C . ASN A 1 247 ? -1.497 9.992 -5.129 1 69.62 247 ASN A C 1
ATOM 1930 O O . ASN A 1 247 ? -1.388 9.047 -5.914 1 69.62 247 ASN A O 1
ATOM 1934 N N . GLY A 1 248 ? -1.302 9.977 -3.842 1 83.5 248 GLY A N 1
ATOM 1935 C CA . GLY A 1 248 ? -0.923 8.711 -3.229 1 83.5 248 GLY A CA 1
ATOM 1936 C C . GLY A 1 248 ? -2.111 7.828 -2.906 1 83.5 248 GLY A C 1
ATOM 1937 O O . GLY A 1 248 ? -3.223 8.07 -3.379 1 83.5 248 GLY A O 1
ATOM 1938 N N . ASN A 1 249 ? -1.854 6.789 -2.174 1 88.25 249 ASN A N 1
ATOM 1939 C CA . ASN A 1 249 ? -2.881 5.758 -2.07 1 88.25 249 ASN A CA 1
ATOM 1940 C C . ASN A 1 249 ? -3.227 5.453 -0.615 1 88.25 249 ASN A C 1
ATOM 1942 O O . ASN A 1 249 ? -3.984 4.523 -0.333 1 88.25 249 ASN A O 1
ATOM 1946 N N . ALA A 1 250 ? -2.715 6.266 0.32 1 92.88 250 ALA A N 1
ATOM 1947 C CA . ALA A 1 250 ? -2.896 5.887 1.719 1 92.88 250 ALA A CA 1
ATOM 1948 C C . ALA A 1 250 ? -2.908 7.113 2.623 1 92.88 250 ALA A C 1
ATOM 1950 O O . ALA A 1 250 ? -2.736 8.242 2.154 1 92.88 250 ALA A O 1
ATOM 1951 N N . VAL A 1 251 ? -3.238 6.898 3.863 1 95.56 251 VAL A N 1
ATOM 1952 C CA . VAL A 1 251 ? -2.939 7.84 4.938 1 95.56 251 VAL A CA 1
ATOM 1953 C C . VAL A 1 251 ? -1.565 7.527 5.531 1 95.56 251 VAL A C 1
ATOM 1955 O O . VAL A 1 251 ? -1.267 6.375 5.852 1 95.56 251 VAL A O 1
ATOM 1958 N N . MET A 1 252 ? -0.729 8.539 5.625 1 94.06 252 MET A N 1
ATOM 1959 C CA . MET A 1 252 ? 0.627 8.32 6.117 1 94.06 252 MET A CA 1
ATOM 1960 C C . MET A 1 252 ? 1.062 9.469 7.031 1 94.06 252 MET A C 1
ATOM 1962 O O . MET A 1 252 ? 0.57 10.586 6.898 1 94.06 252 MET A O 1
ATOM 1966 N N . ASN A 1 253 ? 1.98 9.125 7.926 1 95.19 253 ASN A N 1
ATOM 1967 C CA . ASN A 1 253 ? 2.783 10.125 8.625 1 95.19 253 ASN A CA 1
ATOM 1968 C C . ASN A 1 253 ? 3.949 10.609 7.766 1 95.19 253 ASN A C 1
ATOM 1970 O O . ASN A 1 253 ? 4.715 9.797 7.238 1 95.19 253 ASN A O 1
ATOM 1974 N N . LYS A 1 254 ? 4.043 11.922 7.605 1 94.94 254 LYS A N 1
ATOM 1975 C CA . LYS A 1 254 ? 5.074 12.484 6.738 1 94.94 254 LYS A CA 1
ATOM 1976 C C . LYS A 1 254 ? 5.871 13.562 7.465 1 94.94 254 LYS A C 1
ATOM 1978 O O . LYS A 1 254 ? 5.406 14.133 8.453 1 94.94 254 LYS A O 1
ATOM 1983 N N . ILE A 1 255 ? 7.02 13.797 6.977 1 95.12 255 ILE A N 1
ATOM 1984 C CA . ILE A 1 255 ? 7.824 14.953 7.355 1 95.12 255 ILE A CA 1
ATOM 1985 C C . ILE A 1 255 ? 8.031 15.852 6.137 1 95.12 255 ILE A C 1
ATOM 1987 O O . ILE A 1 255 ? 8.383 15.375 5.055 1 95.12 255 ILE A O 1
ATOM 1991 N N . ARG A 1 256 ? 7.859 17.078 6.305 1 94.06 256 ARG A N 1
ATOM 1992 C CA . ARG A 1 256 ? 8.047 18.047 5.234 1 94.06 256 ARG A CA 1
ATOM 1993 C C . ARG A 1 256 ? 8.945 19.188 5.684 1 94.06 256 ARG A C 1
ATOM 1995 O O . ARG A 1 256 ? 8.836 19.672 6.816 1 94.06 256 ARG A O 1
ATOM 2002 N N . ASN A 1 257 ? 9.844 19.578 4.84 1 95.56 257 ASN A N 1
ATOM 2003 C CA . ASN A 1 257 ? 10.656 20.766 5.059 1 95.56 257 ASN A CA 1
ATOM 2004 C C . ASN A 1 257 ? 9.93 22.031 4.602 1 95.56 257 ASN A C 1
ATOM 2006 O O . ASN A 1 257 ? 9.969 22.375 3.418 1 95.56 257 ASN A O 1
ATOM 2010 N N . TYR A 1 258 ? 9.305 22.734 5.555 1 96.5 258 TYR A N 1
ATOM 2011 C CA . TYR A 1 258 ? 8.484 23.875 5.176 1 96.5 258 TYR A CA 1
ATOM 2012 C C . TYR A 1 258 ? 9.352 25.078 4.836 1 96.5 258 TYR A C 1
ATOM 2014 O O . TYR A 1 258 ? 8.867 26.062 4.281 1 96.5 258 TYR A O 1
ATOM 2022 N N . LYS A 1 259 ? 10.672 25.031 5.078 1 96.19 259 LYS A N 1
ATOM 2023 C CA . LYS A 1 259 ? 11.586 26.094 4.664 1 96.19 259 LYS A CA 1
ATOM 2024 C C . LYS A 1 259 ? 11.906 26 3.176 1 96.19 259 LYS A C 1
ATOM 2026 O O . LYS A 1 259 ? 12.367 26.969 2.568 1 96.19 259 LYS A O 1
ATOM 2031 N N . GLN A 1 260 ? 11.695 24.828 2.584 1 93.62 260 GLN A N 1
ATOM 2032 C CA . GLN A 1 260 ? 12.023 24.609 1.183 1 93.62 260 GLN A CA 1
ATOM 2033 C C . GLN A 1 260 ? 10.766 24.484 0.33 1 93.62 260 GLN A C 1
ATOM 2035 O O . GLN A 1 260 ? 10.719 25 -0.793 1 93.62 260 GLN A O 1
ATOM 2040 N N . SER A 1 261 ? 9.781 23.844 0.879 1 93.94 261 SER A N 1
ATOM 2041 C CA . SER A 1 261 ? 8.531 23.656 0.156 1 93.94 261 SER A CA 1
ATOM 2042 C C . SER A 1 261 ? 7.625 24.875 0.281 1 93.94 261 SER A C 1
ATOM 2044 O O . SER A 1 261 ? 7.723 25.625 1.248 1 93.94 261 SER A O 1
ATOM 2046 N N . LYS A 1 262 ? 6.719 25.031 -0.663 1 97.25 262 LYS A N 1
ATOM 2047 C CA . LYS A 1 262 ? 5.754 26.125 -0.613 1 97.25 262 LYS A CA 1
ATOM 2048 C C . LYS A 1 262 ? 4.492 25.703 0.134 1 97.25 262 LYS A C 1
ATOM 2050 O O . LYS A 1 262 ? 3.434 25.531 -0.475 1 97.25 262 LYS A O 1
ATOM 2055 N N . LEU A 1 263 ? 4.605 25.656 1.396 1 98.31 263 LEU A N 1
ATOM 2056 C CA . LEU A 1 263 ? 3.49 25.25 2.238 1 98.31 263 LEU A CA 1
ATOM 2057 C C . LEU A 1 263 ? 2.832 26.453 2.9 1 98.31 263 LEU A C 1
ATOM 2059 O O . LEU A 1 263 ? 3.473 27.172 3.672 1 98.31 263 LEU A O 1
ATOM 2063 N N . ASP A 1 264 ? 1.592 26.688 2.549 1 98.81 264 ASP A N 1
ATOM 2064 C CA . ASP A 1 264 ? 0.766 27.609 3.318 1 98.81 264 ASP A CA 1
ATOM 2065 C C . ASP A 1 264 ? 0.083 26.891 4.484 1 98.81 264 ASP A C 1
ATOM 2067 O O . ASP A 1 264 ? -0.086 25.672 4.457 1 98.81 264 ASP A O 1
ATOM 2071 N N . PHE A 1 265 ? -0.267 27.656 5.527 1 98.88 265 PHE A N 1
ATOM 2072 C CA . PHE A 1 265 ? -0.845 27.047 6.719 1 98.88 265 PHE A CA 1
ATOM 2073 C C . PHE A 1 265 ? -2.186 27.688 7.059 1 98.88 265 PHE A C 1
ATOM 2075 O O . PHE A 1 265 ? -2.266 28.891 7.258 1 98.88 265 PHE A O 1
ATOM 2082 N N . PHE A 1 266 ? -3.248 26.922 7.047 1 98.88 266 PHE A N 1
ATOM 2083 C CA . PHE A 1 266 ? -4.613 27.297 7.398 1 98.88 266 PHE A CA 1
ATOM 2084 C C . PHE A 1 266 ? -4.879 27.047 8.883 1 98.88 266 PHE A C 1
ATOM 2086 O O . PHE A 1 266 ? -4.938 25.906 9.32 1 98.88 266 PHE A O 1
ATOM 2093 N N . SER A 1 267 ? -5.059 28.078 9.672 1 98.75 267 SER A N 1
ATOM 2094 C CA . SER A 1 267 ? -5.203 28 11.117 1 98.75 267 SER A CA 1
ATOM 2095 C C . SER A 1 267 ? -6.605 27.547 11.508 1 98.75 267 SER A C 1
ATOM 2097 O O . SER A 1 267 ? -7.594 28 10.93 1 98.75 267 SER A O 1
ATOM 2099 N N . ILE A 1 268 ? -6.664 26.688 12.531 1 98.44 268 ILE A N 1
ATOM 2100 C CA . ILE A 1 268 ? -7.977 26.25 13 1 98.44 268 ILE A CA 1
ATOM 2101 C C . ILE A 1 268 ? -8.352 27.016 14.266 1 98.44 268 ILE A C 1
ATOM 2103 O O . ILE A 1 268 ? -9.312 26.656 14.953 1 98.44 268 ILE A O 1
ATOM 2107 N N . GLU A 1 269 ? -7.645 28.031 14.594 1 97.31 269 GLU A N 1
ATOM 2108 C CA . GLU A 1 269 ? -7.75 28.75 15.859 1 97.31 269 GLU A CA 1
ATOM 2109 C C . GLU A 1 269 ? -9.18 29.219 16.109 1 97.31 269 GLU A C 1
ATOM 2111 O O . GLU A 1 269 ? -9.656 29.188 17.25 1 97.31 269 GLU A O 1
ATOM 2116 N N . SER A 1 270 ? -9.883 29.641 15.125 1 95.75 270 SER A N 1
ATOM 2117 C CA . SER A 1 270 ? -11.227 30.172 15.305 1 95.75 270 SER A CA 1
ATOM 2118 C C . SER A 1 270 ? -12.219 29.094 15.695 1 95.75 270 SER A C 1
ATOM 2120 O O . SER A 1 270 ? -13.328 29.391 16.141 1 95.75 270 SER A O 1
ATOM 2122 N N . LEU A 1 271 ? -11.82 27.844 15.5 1 95.31 271 LEU A N 1
ATOM 2123 C CA . LEU A 1 271 ? -12.68 26.719 15.875 1 95.31 271 LEU A CA 1
ATOM 2124 C C . LEU A 1 271 ? -12.328 26.219 17.266 1 95.31 271 LEU A C 1
ATOM 2126 O O . LEU A 1 271 ? -13.086 25.438 17.859 1 95.31 271 LEU A O 1
ATOM 2130 N N . VAL A 1 272 ? -11.148 26.594 17.797 1 92.56 272 VAL A N 1
ATOM 2131 C CA . VAL A 1 272 ? -10.664 26.109 19.078 1 92.56 272 VAL A CA 1
ATOM 2132 C C . VAL A 1 272 ? -11.352 26.859 20.219 1 92.56 272 VAL A C 1
ATOM 2134 O O . VAL A 1 272 ? -11.641 28.062 20.094 1 92.56 272 VAL A O 1
ATOM 2137 N N . MET B 1 1 ? 22.734 -17.969 -8.25 1 92.25 1 MET B N 1
ATOM 2138 C CA . MET B 1 1 ? 21.562 -17.156 -8.586 1 92.25 1 MET B CA 1
ATOM 2139 C C . MET B 1 1 ? 21.891 -16.109 -9.641 1 92.25 1 MET B C 1
ATOM 2141 O O . MET B 1 1 ? 22.984 -15.523 -9.609 1 92.25 1 MET B O 1
ATOM 2145 N N . GLN B 1 2 ? 21.094 -15.961 -10.578 1 92.06 2 GLN B N 1
ATOM 2146 C CA . GLN B 1 2 ? 21.25 -14.984 -11.648 1 92.06 2 GLN B CA 1
ATOM 2147 C C . GLN B 1 2 ? 20.719 -13.617 -11.227 1 92.06 2 GLN B C 1
ATOM 2149 O O . GLN B 1 2 ? 21.234 -12.578 -11.656 1 92.06 2 GLN B O 1
ATOM 2154 N N . LYS B 1 3 ? 19.734 -13.641 -10.445 1 95.25 3 LYS B N 1
ATOM 2155 C CA . LYS B 1 3 ? 19.125 -12.414 -9.945 1 95.25 3 LYS B CA 1
ATOM 2156 C C . LYS B 1 3 ? 19.828 -11.914 -8.688 1 95.25 3 LYS B C 1
ATOM 2158 O O . LYS B 1 3 ? 19.438 -12.242 -7.566 1 95.25 3 LYS B O 1
ATOM 2163 N N . THR B 1 4 ? 20.875 -11 -8.852 1 97.06 4 THR B N 1
ATOM 2164 C CA . THR B 1 4 ? 21.734 -10.656 -7.719 1 97.06 4 THR B CA 1
ATOM 2165 C C . THR B 1 4 ? 21.703 -9.148 -7.469 1 97.06 4 THR B C 1
ATOM 2167 O O . THR B 1 4 ? 22.422 -8.648 -6.602 1 97.06 4 THR B O 1
ATOM 2170 N N . PHE B 1 5 ? 20.906 -8.461 -8.219 1 98.12 5 PHE B N 1
ATOM 2171 C CA . PHE B 1 5 ? 20.938 -7.004 -8.125 1 98.12 5 PHE B CA 1
ATOM 2172 C C . PHE B 1 5 ? 20.609 -6.547 -6.711 1 98.12 5 PHE B C 1
ATOM 2174 O O . PHE B 1 5 ? 21.094 -5.508 -6.258 1 98.12 5 PHE B O 1
ATOM 2181 N N . TYR B 1 6 ? 19.781 -7.348 -5.957 1 98.5 6 TYR B N 1
ATOM 2182 C CA . TYR B 1 6 ? 19.359 -6.977 -4.609 1 98.5 6 TYR B CA 1
ATOM 2183 C C . TYR B 1 6 ? 20.562 -6.703 -3.717 1 98.5 6 TYR B C 1
ATOM 2185 O O . TYR B 1 6 ? 20.469 -5.918 -2.768 1 98.5 6 TYR B O 1
ATOM 2193 N N . GLN B 1 7 ? 21.719 -7.258 -4.02 1 98.44 7 GLN B N 1
ATOM 2194 C CA . GLN B 1 7 ? 22.922 -7.094 -3.209 1 98.44 7 GLN B CA 1
ATOM 2195 C C . GLN B 1 7 ? 23.406 -5.645 -3.219 1 98.44 7 GLN B C 1
ATOM 2197 O O . GLN B 1 7 ? 23.906 -5.145 -2.209 1 98.44 7 GLN B O 1
ATOM 2202 N N . LYS B 1 8 ? 23.219 -5.012 -4.332 1 97.88 8 LYS B N 1
ATOM 2203 C CA . LYS B 1 8 ? 23.594 -3.605 -4.426 1 97.88 8 LYS B CA 1
ATOM 2204 C C . LYS B 1 8 ? 22.703 -2.734 -3.557 1 97.88 8 LYS B C 1
ATOM 2206 O O . LYS B 1 8 ? 23.141 -1.701 -3.043 1 97.88 8 LYS B O 1
ATOM 2211 N N . GLU B 1 9 ? 21.453 -3.188 -3.387 1 98.31 9 GLU B N 1
ATOM 2212 C CA . GLU B 1 9 ? 20.469 -2.434 -2.615 1 98.31 9 GLU B CA 1
ATOM 2213 C C . GLU B 1 9 ? 20.75 -2.547 -1.117 1 98.31 9 GLU B C 1
ATOM 2215 O O . GLU B 1 9 ? 20.203 -1.776 -0.323 1 98.31 9 GLU B O 1
ATOM 2220 N N . LEU B 1 10 ? 21.656 -3.459 -0.721 1 98.62 10 LEU B N 1
ATOM 2221 C CA . LEU B 1 10 ? 21.844 -3.744 0.696 1 98.62 10 LEU B CA 1
ATOM 2222 C C . LEU B 1 10 ? 23 -2.932 1.26 1 98.62 10 LEU B C 1
ATOM 2224 O O . LEU B 1 10 ? 23.281 -2.982 2.461 1 98.62 10 LEU B O 1
ATOM 2228 N N . LEU B 1 11 ? 23.641 -2.082 0.366 1 98.19 11 LEU B N 1
ATOM 2229 C CA . LEU B 1 11 ? 24.875 -1.448 0.801 1 98.19 11 LEU B CA 1
ATOM 2230 C C . LEU B 1 11 ? 24.828 0.06 0.584 1 98.19 11 LEU B C 1
ATOM 2232 O O . LEU B 1 11 ? 24.188 0.532 -0.362 1 98.19 11 LEU B O 1
ATOM 2236 N N . ILE B 1 12 ? 25.453 0.795 1.464 1 98.25 12 ILE B N 1
ATOM 2237 C CA . ILE B 1 12 ? 25.766 2.205 1.249 1 98.25 12 ILE B CA 1
ATOM 2238 C C . ILE B 1 12 ? 27.281 2.42 1.308 1 98.25 12 ILE B C 1
ATOM 2240 O O . ILE B 1 12 ? 28 1.657 1.959 1 98.25 12 ILE B O 1
ATOM 2244 N N . LYS B 1 13 ? 27.812 3.416 0.696 1 96.75 13 LYS B N 1
ATOM 2245 C CA . LYS B 1 13 ? 29.25 3.6 0.487 1 96.75 13 LYS B CA 1
ATOM 2246 C C . LYS B 1 13 ? 29.906 4.211 1.719 1 96.75 13 LYS B C 1
ATOM 2248 O O . LYS B 1 13 ? 31.094 4.008 1.955 1 96.75 13 LYS B O 1
ATOM 2253 N N . ALA B 1 14 ? 29.156 5.031 2.408 1 97.56 14 ALA B N 1
ATOM 2254 C CA . ALA B 1 14 ? 29.641 5.734 3.588 1 97.56 14 ALA B CA 1
ATOM 2255 C C . ALA B 1 14 ? 28.5 6.125 4.512 1 97.56 14 ALA B C 1
ATOM 2257 O O . ALA B 1 14 ? 27.328 5.941 4.172 1 97.56 14 ALA B O 1
ATOM 2258 N N . VAL B 1 15 ? 28.906 6.559 5.707 1 98.31 15 VAL B N 1
ATOM 2259 C CA . VAL B 1 15 ? 27.891 7.105 6.613 1 98.31 15 VAL B CA 1
ATOM 2260 C C . VAL B 1 15 ? 27.219 8.305 5.961 1 98.31 15 VAL B C 1
ATOM 2262 O O . VAL B 1 15 ? 27.875 9.188 5.426 1 98.31 15 VAL B O 1
ATOM 2265 N N . GLN B 1 16 ? 25.938 8.273 5.871 1 98.75 16 GLN B N 1
ATOM 2266 C CA . GLN B 1 16 ? 25.156 9.398 5.363 1 98.75 16 GLN B CA 1
ATOM 2267 C C . GLN B 1 16 ? 24.562 10.219 6.508 1 98.75 16 GLN B C 1
ATOM 2269 O O . GLN B 1 16 ? 24.094 9.656 7.496 1 98.75 16 GLN B O 1
ATOM 2274 N N . GLN B 1 17 ? 24.609 11.531 6.406 1 98.5 17 GLN B N 1
ATOM 2275 C CA . GLN B 1 17 ? 24.141 12.406 7.48 1 98.5 17 GLN B CA 1
ATOM 2276 C C . GLN B 1 17 ? 23.922 13.828 6.973 1 98.5 17 GLN B C 1
ATOM 2278 O O . GLN B 1 17 ? 24.344 14.172 5.871 1 98.5 17 GLN B O 1
ATOM 2283 N N . ARG B 1 18 ? 23.172 14.586 7.801 1 97.81 18 ARG B N 1
ATOM 2284 C CA . ARG B 1 18 ? 22.969 15.984 7.461 1 97.81 18 ARG B CA 1
ATOM 2285 C C . ARG B 1 18 ? 24.297 16.719 7.344 1 97.81 18 ARG B C 1
ATOM 2287 O O . ARG B 1 18 ? 25.156 16.609 8.219 1 97.81 18 ARG B O 1
ATOM 2294 N N . LYS B 1 19 ? 24.516 17.344 6.211 1 96.62 19 LYS B N 1
ATOM 2295 C CA . LYS B 1 19 ? 25.734 18.094 5.898 1 96.62 19 LYS B CA 1
ATOM 2296 C C . LYS B 1 19 ? 26.953 17.172 5.852 1 96.62 19 LYS B C 1
ATOM 2298 O O . LYS B 1 19 ? 28.062 17.594 6.195 1 96.62 19 LYS B O 1
ATOM 2303 N N . GLY B 1 20 ? 26.703 15.938 5.527 1 96.44 20 GLY B N 1
ATOM 2304 C CA . GLY B 1 20 ? 27.812 15 5.441 1 96.44 20 GLY B CA 1
ATOM 2305 C C . GLY B 1 20 ? 28.672 15.188 4.199 1 96.44 20 GLY B C 1
ATOM 2306 O O . GLY B 1 20 ? 28.141 15.336 3.096 1 96.44 20 GLY B O 1
ATOM 2307 N N . VAL B 1 21 ? 29.906 15.094 4.34 1 97 21 VAL B N 1
ATOM 2308 C CA . VAL B 1 21 ? 30.828 15.352 3.244 1 97 21 VAL B CA 1
ATOM 2309 C C . VAL B 1 21 ? 30.891 14.141 2.316 1 97 21 VAL B C 1
ATOM 2311 O O . VAL B 1 21 ? 31.266 14.258 1.151 1 97 21 VAL B O 1
ATOM 2314 N N . ASN B 1 22 ? 30.547 13.016 2.82 1 97 22 ASN B N 1
ATOM 2315 C CA . ASN B 1 22 ? 30.625 11.797 2.029 1 97 22 ASN B CA 1
ATOM 2316 C C . ASN B 1 22 ? 29.25 11.344 1.54 1 97 22 ASN B C 1
ATOM 2318 O O . ASN B 1 22 ? 29.094 10.219 1.065 1 97 22 ASN B O 1
ATOM 2322 N N . ASN B 1 23 ? 28.297 12.242 1.714 1 97.81 23 ASN B N 1
ATOM 2323 C CA . ASN B 1 23 ? 26.953 11.906 1.222 1 97.81 23 ASN B CA 1
ATOM 2324 C C . ASN B 1 23 ? 26.969 11.602 -0.273 1 97.81 23 ASN B C 1
ATOM 2326 O O . ASN B 1 23 ? 27.703 12.234 -1.033 1 97.81 23 ASN B O 1
ATOM 2330 N N . ASN B 1 24 ? 26.266 10.602 -0.62 1 97.25 24 ASN B N 1
ATOM 2331 C CA . ASN B 1 24 ? 26.031 10.164 -1.992 1 97.25 24 ASN B CA 1
ATOM 2332 C C . ASN B 1 24 ? 24.547 10.164 -2.338 1 97.25 24 ASN B C 1
ATOM 2334 O O . ASN B 1 24 ? 23.75 9.562 -1.621 1 97.25 24 ASN B O 1
ATOM 2338 N N . LYS B 1 25 ? 24.219 10.789 -3.396 1 97.56 25 LYS B N 1
ATOM 2339 C CA . LYS B 1 25 ? 22.812 10.977 -3.754 1 97.56 25 LYS B CA 1
ATOM 2340 C C . LYS B 1 25 ? 22.078 9.641 -3.822 1 97.56 25 LYS B C 1
ATOM 2342 O O . LYS B 1 25 ? 20.984 9.508 -3.283 1 97.56 25 LYS B O 1
ATOM 2347 N N . LYS B 1 26 ? 22.609 8.672 -4.453 1 97.06 26 LYS B N 1
ATOM 2348 C CA . LYS B 1 26 ? 21.969 7.375 -4.629 1 97.06 26 LYS B CA 1
ATOM 2349 C C . LYS B 1 26 ? 21.781 6.664 -3.289 1 97.06 26 LYS B C 1
ATOM 2351 O O . LYS B 1 26 ? 20.766 6.016 -3.053 1 97.06 26 LYS B O 1
ATOM 2356 N N . ASP B 1 27 ? 22.734 6.766 -2.414 1 98.38 27 ASP B N 1
ATOM 2357 C CA . ASP B 1 27 ? 22.641 6.152 -1.093 1 98.38 27 ASP B CA 1
ATOM 2358 C C . ASP B 1 27 ? 21.562 6.832 -0.251 1 98.38 27 ASP B C 1
ATOM 2360 O O . ASP B 1 27 ? 20.797 6.16 0.456 1 98.38 27 ASP B O 1
ATOM 2364 N N . VAL B 1 28 ? 21.516 8.156 -0.348 1 98.31 28 VAL B N 1
ATOM 2365 C CA . VAL B 1 28 ? 20.484 8.891 0.39 1 98.31 28 VAL B CA 1
ATOM 2366 C C . VAL B 1 28 ? 19.094 8.516 -0.127 1 98.31 28 VAL B C 1
ATOM 2368 O O . VAL B 1 28 ? 18.172 8.336 0.657 1 98.31 28 VAL B O 1
ATOM 2371 N N . GLU B 1 29 ? 19 8.32 -1.432 1 96.94 29 GLU B N 1
ATOM 2372 C CA . GLU B 1 29 ? 17.719 7.895 -2 1 96.94 29 GLU B CA 1
ATOM 2373 C C . GLU B 1 29 ? 17.328 6.508 -1.501 1 96.94 29 GLU B C 1
ATOM 2375 O O . GLU B 1 29 ? 16.156 6.242 -1.243 1 96.94 29 GLU B O 1
ATOM 2380 N N . LYS B 1 30 ? 18.297 5.605 -1.37 1 97.69 30 LYS B N 1
ATOM 2381 C CA . LYS B 1 30 ? 18.016 4.285 -0.805 1 97.69 30 LYS B CA 1
ATOM 2382 C C . LYS B 1 30 ? 17.484 4.398 0.618 1 97.69 30 LYS B C 1
ATOM 2384 O O . LYS B 1 30 ? 16.5 3.742 0.968 1 97.69 30 LYS B O 1
ATOM 2389 N N . ILE B 1 31 ? 18.141 5.223 1.354 1 98.31 31 ILE B N 1
ATOM 2390 C CA . ILE B 1 31 ? 17.766 5.418 2.748 1 98.31 31 ILE B CA 1
ATOM 2391 C C . ILE B 1 31 ? 16.344 5.992 2.818 1 98.31 31 ILE B C 1
ATOM 2393 O O . ILE B 1 31 ? 15.492 5.469 3.537 1 98.31 31 ILE B O 1
ATOM 2397 N N . GLN B 1 32 ? 16.109 7.027 2.031 1 96.94 32 GLN B N 1
ATOM 2398 C CA . GLN B 1 32 ? 14.789 7.652 2.002 1 96.94 32 GLN B CA 1
ATOM 2399 C C . GLN B 1 32 ? 13.719 6.656 1.56 1 96.94 32 GLN B C 1
ATOM 2401 O O . GLN B 1 32 ? 12.617 6.633 2.115 1 96.94 32 GLN B O 1
ATOM 2406 N N . SER B 1 33 ? 14.047 5.812 0.595 1 96.88 33 SER B N 1
ATOM 2407 C CA . SER B 1 33 ? 13.117 4.793 0.117 1 96.88 33 SER B CA 1
ATOM 2408 C C . SER B 1 33 ? 12.727 3.832 1.236 1 96.88 33 SER B C 1
ATOM 2410 O O . SER B 1 33 ? 11.547 3.545 1.43 1 96.88 33 SER B O 1
ATOM 2412 N N . TRP B 1 34 ? 13.664 3.422 1.964 1 97.38 34 TRP B N 1
ATOM 2413 C CA . TRP B 1 34 ? 13.391 2.42 2.99 1 97.38 34 TRP B CA 1
ATOM 2414 C C . TRP B 1 34 ? 12.719 3.057 4.203 1 97.38 34 TRP B C 1
ATOM 2416 O O . TRP B 1 34 ? 11.93 2.41 4.891 1 97.38 34 TRP B O 1
ATOM 2426 N N . LEU B 1 35 ? 13.039 4.367 4.5 1 96.81 35 LEU B N 1
ATOM 2427 C CA . LEU B 1 35 ? 12.273 5.066 5.527 1 96.81 35 LEU B CA 1
ATOM 2428 C C . LEU B 1 35 ? 10.797 5.121 5.168 1 96.81 35 LEU B C 1
ATOM 2430 O O . LEU B 1 35 ? 9.938 4.926 6.031 1 96.81 35 LEU B O 1
ATOM 2434 N N . ASN B 1 36 ? 10.523 5.336 3.924 1 94.94 36 ASN B N 1
ATOM 2435 C CA . ASN B 1 36 ? 9.148 5.375 3.443 1 94.94 36 ASN B CA 1
ATOM 2436 C C . ASN B 1 36 ? 8.484 4.004 3.525 1 94.94 36 ASN B C 1
ATOM 2438 O O . ASN B 1 36 ? 7.344 3.887 3.969 1 94.94 36 ASN B O 1
ATOM 2442 N N . LEU B 1 37 ? 9.18 2.994 3.111 1 94.94 37 LEU B N 1
ATOM 2443 C CA . LEU B 1 37 ? 8.648 1.637 3.186 1 94.94 37 LEU B CA 1
ATOM 2444 C C . LEU B 1 37 ? 8.383 1.233 4.633 1 94.94 37 LEU B C 1
ATOM 2446 O O . LEU B 1 37 ? 7.383 0.578 4.926 1 94.94 37 LEU B O 1
ATOM 2450 N N . PHE B 1 38 ? 9.289 1.637 5.531 1 95.38 38 PHE B N 1
ATOM 2451 C CA . PHE B 1 38 ? 9.094 1.38 6.953 1 95.38 38 PHE B CA 1
ATOM 2452 C C . PHE B 1 38 ? 7.836 2.078 7.457 1 95.38 38 PHE B C 1
ATOM 2454 O O . PHE B 1 38 ? 7.047 1.49 8.203 1 95.38 38 PHE B O 1
ATOM 2461 N N . ALA B 1 39 ? 7.641 3.305 7.051 1 93.06 39 ALA B N 1
ATOM 2462 C CA . ALA B 1 39 ? 6.484 4.082 7.496 1 93.06 39 ALA B CA 1
ATOM 2463 C C . ALA B 1 39 ? 5.18 3.443 7.02 1 93.06 39 ALA B C 1
ATOM 2465 O O . ALA B 1 39 ? 4.172 3.473 7.73 1 93.06 39 ALA B O 1
ATOM 2466 N N . MET B 1 40 ? 5.188 2.861 5.875 1 89.69 40 MET B N 1
ATOM 2467 C CA . MET B 1 40 ? 4.004 2.205 5.324 1 89.69 40 MET B CA 1
ATOM 2468 C C . MET B 1 40 ? 3.592 1.018 6.188 1 89.69 40 MET B C 1
ATOM 2470 O O . MET B 1 40 ? 2.4 0.773 6.383 1 89.69 40 MET B O 1
ATOM 2474 N N . GLN B 1 41 ? 4.578 0.349 6.68 1 89.31 41 GLN B N 1
ATOM 2475 C CA . GLN B 1 41 ? 4.309 -0.853 7.461 1 89.31 41 GLN B CA 1
ATOM 2476 C C . GLN B 1 41 ? 4.109 -0.514 8.938 1 89.31 41 GLN B C 1
ATOM 2478 O O . GLN B 1 41 ? 3.523 -1.3 9.688 1 89.31 41 GLN B O 1
ATOM 2483 N N . ASN B 1 42 ? 4.68 0.648 9.289 1 90.69 42 ASN B N 1
ATOM 2484 C CA . ASN B 1 42 ? 4.637 1.092 10.68 1 90.69 42 ASN B CA 1
ATOM 2485 C C . ASN B 1 42 ? 4.129 2.527 10.789 1 90.69 42 ASN B C 1
ATOM 2487 O O . ASN B 1 42 ? 4.852 3.408 11.266 1 90.69 42 ASN B O 1
ATOM 2491 N N . PRO B 1 43 ? 2.918 2.707 10.492 1 85.5 43 PRO B N 1
ATOM 2492 C CA . PRO B 1 43 ? 2.402 4.074 10.383 1 85.5 43 PRO B CA 1
ATOM 2493 C C . PRO B 1 43 ? 2.482 4.836 11.703 1 85.5 43 PRO B C 1
ATOM 2495 O O . PRO B 1 43 ? 2.551 6.066 11.711 1 85.5 43 PRO B O 1
ATOM 2498 N N . ASN B 1 44 ? 2.551 4.176 12.805 1 85.75 44 ASN B N 1
ATOM 2499 C CA . ASN B 1 44 ? 2.543 4.852 14.094 1 85.75 44 ASN B CA 1
ATOM 2500 C C . ASN B 1 44 ? 3.939 5.316 14.492 1 85.75 44 ASN B C 1
ATOM 2502 O O . ASN B 1 44 ? 4.09 6.16 15.375 1 85.75 44 ASN B O 1
ATOM 2506 N N . SER B 1 45 ? 4.91 4.707 13.844 1 88.75 45 SER B N 1
ATOM 2507 C CA . SER B 1 45 ? 6.258 5.016 14.312 1 88.75 45 SER B CA 1
ATOM 2508 C C . SER B 1 45 ? 7.145 5.504 13.172 1 88.75 45 SER B C 1
ATOM 2510 O O . SER B 1 45 ? 8.148 6.184 13.406 1 88.75 45 SER B O 1
ATOM 2512 N N . GLY B 1 46 ? 6.836 5.125 12.039 1 88.94 46 GLY B N 1
ATOM 2513 C CA . GLY B 1 46 ? 7.605 5.574 10.891 1 88.94 46 GLY B CA 1
ATOM 2514 C C . GLY B 1 46 ? 7.09 6.867 10.289 1 88.94 46 GLY B C 1
ATOM 2515 O O . GLY B 1 46 ? 5.918 7.211 10.461 1 88.94 46 GLY B O 1
ATOM 2516 N N . THR B 1 47 ? 8.016 7.566 9.68 1 91.94 47 THR B N 1
ATOM 2517 C CA . THR B 1 47 ? 7.672 8.805 8.984 1 91.94 47 THR B CA 1
ATOM 2518 C C . THR B 1 47 ? 8.266 8.82 7.578 1 91.94 47 THR B C 1
ATOM 2520 O O . THR B 1 47 ? 9.445 8.516 7.398 1 91.94 47 THR B O 1
ATOM 2523 N N . ALA B 1 48 ? 7.434 9.117 6.656 1 92.5 48 ALA B N 1
ATOM 2524 C CA . ALA B 1 48 ? 7.875 9.141 5.262 1 92.5 48 ALA B CA 1
ATOM 2525 C C . ALA B 1 48 ? 8.414 10.523 4.887 1 92.5 48 ALA B C 1
ATOM 2527 O O . ALA B 1 48 ? 7.992 11.531 5.441 1 92.5 48 ALA B O 1
ATOM 2528 N N . THR B 1 49 ? 9.352 10.57 4.031 1 92.62 49 THR B N 1
ATOM 2529 C CA . THR B 1 49 ? 9.938 11.789 3.492 1 92.62 49 THR B CA 1
ATOM 2530 C C . THR B 1 49 ? 9.922 11.773 1.967 1 92.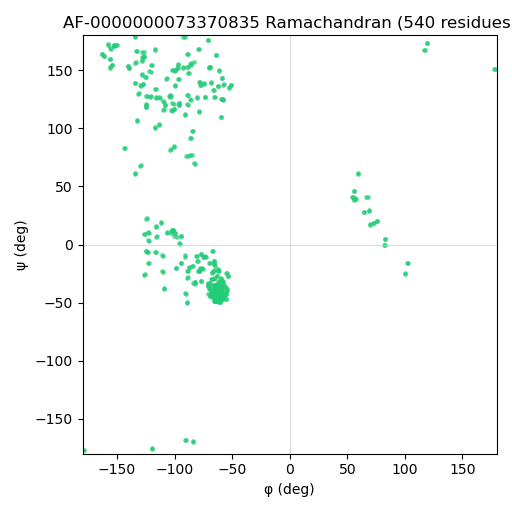62 49 THR B C 1
ATOM 2532 O O . THR B 1 49 ? 9.648 10.734 1.356 1 92.62 49 THR B O 1
ATOM 2535 N N . ASP B 1 50 ? 10.156 12.938 1.407 1 89.81 50 ASP B N 1
ATOM 2536 C CA . ASP B 1 50 ? 10.43 12.945 -0.027 1 89.81 50 ASP B CA 1
ATOM 2537 C C . ASP B 1 50 ? 11.688 12.133 -0.349 1 89.81 50 ASP B C 1
ATOM 2539 O O . ASP B 1 50 ? 12.578 11.992 0.494 1 89.81 50 ASP B O 1
ATOM 2543 N N . ILE B 1 51 ? 11.703 11.555 -1.533 1 93.44 51 ILE B N 1
ATOM 2544 C CA . ILE B 1 51 ? 12.875 10.82 -1.994 1 93.44 51 ILE B CA 1
ATOM 2545 C C . ILE B 1 51 ? 13.633 11.656 -3.023 1 93.44 51 ILE B C 1
ATOM 2547 O O . ILE B 1 51 ? 13.5 11.445 -4.23 1 93.44 51 ILE B O 1
ATOM 2551 N N . ASP B 1 52 ? 14.469 12.609 -2.549 1 92.31 52 ASP B N 1
ATOM 2552 C CA . ASP B 1 52 ? 15.117 13.562 -3.443 1 92.31 52 ASP B CA 1
ATOM 2553 C C . ASP B 1 52 ? 16.641 13.383 -3.426 1 92.31 52 ASP B C 1
ATOM 2555 O O . ASP B 1 52 ? 17.359 14.062 -4.156 1 92.31 52 ASP B O 1
ATOM 2559 N N . GLY B 1 53 ? 17.141 12.523 -2.555 1 95.62 53 GLY B N 1
ATOM 2560 C CA . GLY B 1 53 ? 18.562 12.242 -2.494 1 95.62 53 GLY B CA 1
ATOM 2561 C C . GLY B 1 53 ? 19.344 13.266 -1.692 1 95.62 53 GLY B C 1
ATOM 2562 O O . GLY B 1 53 ? 20.578 13.234 -1.657 1 95.62 53 GLY B O 1
ATOM 2563 N N . ASP B 1 54 ? 18.578 14.195 -1.099 1 95.69 54 ASP B N 1
ATOM 2564 C CA . ASP B 1 54 ? 19.188 15.188 -0.213 1 95.69 54 ASP B CA 1
ATOM 2565 C C . ASP B 1 54 ? 18.984 14.812 1.253 1 95.69 54 ASP B C 1
ATOM 2567 O O . ASP B 1 54 ? 17.844 14.703 1.716 1 95.69 54 ASP B O 1
ATOM 2571 N N . PHE B 1 55 ? 20.094 14.648 1.958 1 98 55 PHE B N 1
ATOM 2572 C CA . PHE B 1 55 ? 20 14.336 3.381 1 98 55 PHE B CA 1
ATOM 2573 C C . PHE B 1 55 ? 19.797 15.609 4.199 1 98 55 PHE B C 1
ATOM 2575 O O . PHE B 1 55 ? 20.688 16.016 4.957 1 98 55 PHE B O 1
ATOM 2582 N N . GLY B 1 56 ? 18.625 16.203 4.07 1 97.06 56 GLY B N 1
ATOM 2583 C CA . GLY B 1 56 ? 18.266 17.422 4.766 1 97.06 56 GLY B CA 1
ATOM 2584 C C . GLY B 1 56 ? 17.609 17.188 6.109 1 97.06 56 GLY B C 1
ATOM 2585 O O . GLY B 1 56 ? 17.656 16.062 6.637 1 97.06 56 GLY B O 1
ATOM 2586 N N . PRO B 1 57 ? 17.062 18.203 6.668 1 96.75 57 PRO B N 1
ATOM 2587 C CA . PRO B 1 57 ? 16.469 18.078 8 1 96.75 57 PRO B CA 1
ATOM 2588 C C . PRO B 1 57 ? 15.32 17.078 8.047 1 96.75 57 PRO B C 1
ATOM 2590 O O . PRO B 1 57 ? 15.117 16.406 9.062 1 96.75 57 PRO B O 1
ATOM 2593 N N . ALA B 1 58 ? 14.531 16.969 7.004 1 95.5 58 ALA B N 1
ATOM 2594 C CA . ALA B 1 58 ? 13.422 16.016 6.977 1 95.5 58 ALA B CA 1
ATOM 2595 C C . ALA B 1 58 ? 13.93 14.578 7.016 1 95.5 58 ALA B C 1
ATOM 2597 O O . ALA B 1 58 ? 13.398 13.75 7.762 1 95.5 58 ALA B O 1
ATOM 2598 N N . THR B 1 59 ? 14.922 14.305 6.172 1 97.38 59 THR B N 1
ATOM 2599 C CA . THR B 1 59 ? 15.516 12.969 6.191 1 97.38 59 THR B CA 1
ATOM 2600 C C . THR B 1 59 ? 16.109 12.656 7.562 1 97.38 59 THR B C 1
ATOM 2602 O O . THR B 1 59 ? 15.898 11.57 8.102 1 97.38 59 THR B O 1
ATOM 2605 N N . GLU B 1 60 ? 16.812 13.656 8.102 1 98.19 60 GLU B N 1
ATOM 2606 C CA . GLU B 1 60 ? 17.406 13.461 9.422 1 98.19 60 GLU B CA 1
ATOM 2607 C C . GLU B 1 60 ? 16.328 13.141 10.461 1 98.19 60 GLU B C 1
ATOM 2609 O O . GLU B 1 60 ? 16.5 12.234 1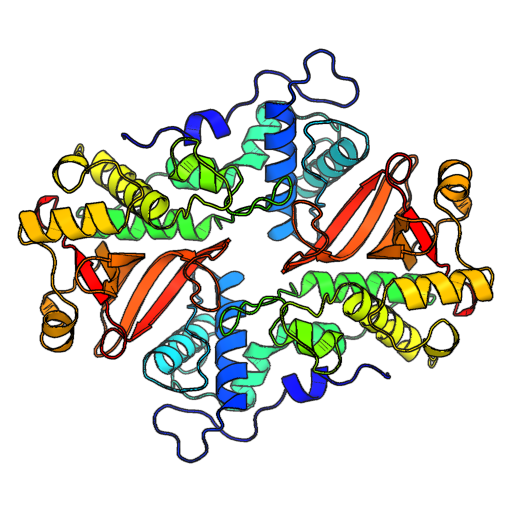1.281 1 98.19 60 GLU B O 1
ATOM 2614 N N . LYS B 1 61 ? 15.273 13.883 10.43 1 96.75 61 LYS B N 1
ATOM 2615 C CA . LYS B 1 61 ? 14.203 13.656 11.391 1 96.75 61 LYS B CA 1
ATOM 2616 C C . LYS B 1 61 ? 13.586 12.273 11.219 1 96.75 61 LYS B C 1
ATOM 2618 O O . LYS B 1 61 ? 13.25 11.609 12.195 1 96.75 61 LYS B O 1
ATOM 2623 N N . ALA B 1 62 ? 13.367 11.82 9.969 1 96.69 62 ALA B N 1
ATOM 2624 C CA . ALA B 1 62 ? 12.836 10.484 9.703 1 96.69 62 ALA B CA 1
ATOM 2625 C C . ALA B 1 62 ? 13.773 9.414 10.25 1 96.69 62 ALA B C 1
ATOM 2627 O O . ALA B 1 62 ? 13.32 8.398 10.781 1 96.69 62 ALA B O 1
ATOM 2628 N N . VAL B 1 63 ? 15.102 9.648 10.117 1 98.5 63 VAL B N 1
ATOM 2629 C CA . VAL B 1 63 ? 16.094 8.719 10.641 1 98.5 63 VAL B CA 1
ATOM 2630 C C . VAL B 1 63 ? 15.992 8.656 12.164 1 98.5 63 VAL B C 1
ATOM 2632 O O . VAL B 1 63 ? 16 7.574 12.75 1 98.5 63 VAL B O 1
ATOM 2635 N N . LEU B 1 64 ? 15.867 9.828 12.758 1 97.94 64 LEU B N 1
ATOM 2636 C CA . LEU B 1 64 ? 15.727 9.883 14.211 1 97.94 64 LEU B CA 1
ATOM 2637 C C . LEU B 1 64 ? 14.5 9.109 14.672 1 97.94 64 LEU B C 1
ATOM 2639 O O . LEU B 1 64 ? 14.562 8.367 15.648 1 97.94 64 LEU B O 1
ATOM 2643 N N . ASN B 1 65 ? 13.414 9.305 13.992 1 96.62 65 ASN B N 1
ATOM 2644 C CA . ASN B 1 65 ? 12.195 8.578 14.328 1 96.62 65 ASN B CA 1
ATOM 2645 C C . ASN B 1 65 ? 12.375 7.074 14.195 1 96.62 65 ASN B C 1
ATOM 2647 O O . ASN B 1 65 ? 11.898 6.309 15.031 1 96.62 65 ASN B O 1
ATOM 2651 N N . PHE B 1 66 ? 13.031 6.652 13.07 1 98 66 PHE B N 1
ATOM 2652 C CA . PHE B 1 66 ? 13.297 5.234 12.875 1 98 66 PHE B CA 1
ATOM 2653 C C . PHE B 1 66 ? 14.172 4.688 14 1 98 66 PHE B C 1
ATOM 2655 O O . PHE B 1 66 ? 13.914 3.598 14.516 1 98 66 PHE B O 1
ATOM 2662 N N . GLN B 1 67 ? 15.242 5.445 14.367 1 98.44 67 GLN B N 1
ATOM 2663 C CA . GLN B 1 67 ? 16.125 5.051 15.453 1 98.44 67 GLN B CA 1
ATOM 2664 C C . GLN B 1 67 ? 15.352 4.906 16.766 1 98.44 67 GLN B C 1
ATOM 2666 O O . GLN B 1 67 ? 15.516 3.918 17.484 1 98.44 67 GLN B O 1
ATOM 2671 N N . LYS B 1 68 ? 14.516 5.797 17.016 1 97.19 68 LYS B N 1
ATOM 2672 C CA . LYS B 1 68 ? 13.688 5.738 18.219 1 97.19 68 LYS B CA 1
ATOM 2673 C C . LYS B 1 68 ? 12.789 4.508 18.219 1 97.19 68 LYS B C 1
ATOM 2675 O O . LYS B 1 68 ? 12.719 3.773 19.203 1 97.19 68 LYS B O 1
ATOM 2680 N N . ALA B 1 69 ? 12.148 4.27 17.094 1 95.94 69 ALA B N 1
ATOM 2681 C CA . ALA B 1 69 ? 11.203 3.164 16.953 1 95.94 69 ALA B CA 1
ATOM 2682 C C . ALA B 1 69 ? 11.906 1.819 17.125 1 95.94 69 ALA B C 1
ATOM 2684 O O . ALA B 1 69 ? 11.289 0.843 17.562 1 95.94 69 ALA B O 1
ATOM 2685 N N . ASN B 1 70 ? 13.188 1.789 16.812 1 96.38 70 ASN B N 1
ATOM 2686 C CA . ASN B 1 70 ? 13.922 0.527 16.844 1 96.38 70 ASN B CA 1
ATOM 2687 C C . ASN B 1 70 ? 14.867 0.456 18.047 1 96.38 70 ASN B C 1
ATOM 2689 O O . ASN B 1 70 ? 15.75 -0.403 18.094 1 96.38 70 ASN B O 1
ATOM 2693 N N . GLY B 1 71 ? 14.742 1.363 18.922 1 96.25 71 GLY B N 1
ATOM 2694 C CA . GLY B 1 71 ? 15.531 1.348 20.141 1 96.25 71 GLY B CA 1
ATOM 2695 C C . GLY B 1 71 ? 17 1.608 19.906 1 96.25 71 GLY B C 1
ATOM 2696 O O . GLY B 1 71 ? 17.859 1.038 20.594 1 96.25 71 GLY B O 1
ATOM 2697 N N . GLN B 1 72 ? 17.297 2.35 18.906 1 96.69 72 GLN B N 1
ATOM 2698 C CA . GLN B 1 72 ? 18.672 2.723 18.594 1 96.69 72 GLN B CA 1
ATOM 2699 C C . GLN B 1 72 ? 19 4.113 19.125 1 96.69 72 GLN B C 1
ATOM 2701 O O . GLN B 1 72 ? 18.109 4.938 19.328 1 96.69 72 GLN B O 1
ATOM 2706 N N . PRO B 1 73 ? 20.297 4.355 19.438 1 97.06 73 PRO B N 1
ATOM 2707 C CA . PRO B 1 73 ? 20.656 5.746 19.734 1 97.06 73 PRO B CA 1
ATOM 2708 C C . PRO B 1 73 ? 20.219 6.715 18.641 1 97.06 73 PRO B C 1
ATOM 2710 O O . PRO B 1 73 ? 20.375 6.422 17.453 1 97.06 73 PRO B O 1
ATOM 2713 N N . GLN B 1 74 ? 19.656 7.777 19 1 97.75 74 GLN B N 1
ATOM 2714 C CA . GLN B 1 74 ? 19.109 8.75 18.062 1 97.75 74 GLN B CA 1
ATOM 2715 C C . GLN B 1 74 ? 20.188 9.719 17.578 1 97.75 74 GLN B C 1
ATOM 2717 O O . GLN B 1 74 ? 20.172 10.906 17.906 1 97.75 74 GLN B O 1
ATOM 2722 N N . THR B 1 75 ? 21.047 9.297 16.672 1 98.25 75 THR B N 1
ATOM 2723 C CA . THR B 1 75 ? 22.156 10.078 16.172 1 98.25 75 THR B CA 1
ATOM 2724 C C . THR B 1 75 ? 21.734 10.914 14.969 1 98.25 75 THR B C 1
ATOM 2726 O O . THR B 1 75 ? 22.375 11.922 14.648 1 98.25 75 THR B O 1
ATOM 2729 N N . GLY B 1 76 ? 20.781 10.406 14.266 1 98.06 76 GLY B N 1
ATOM 2730 C CA . GLY B 1 76 ? 20.375 11.047 13.023 1 98.06 76 GLY B CA 1
ATOM 2731 C C . GLY B 1 76 ? 21.25 10.664 11.852 1 98.06 76 GLY B C 1
ATOM 2732 O O . GLY B 1 76 ? 21.031 11.125 10.727 1 98.06 76 GLY B O 1
ATOM 2733 N N . ASN B 1 77 ? 22.266 9.828 12.07 1 98.44 77 ASN B N 1
ATOM 2734 C CA . ASN B 1 77 ? 23.188 9.336 11.047 1 98.44 77 ASN B CA 1
ATOM 2735 C C . ASN B 1 77 ? 22.828 7.91 10.617 1 98.44 77 ASN B C 1
ATOM 2737 O O . ASN B 1 77 ? 22.281 7.141 11.406 1 98.44 77 ASN B O 1
ATOM 2741 N N . VAL B 1 78 ? 23.125 7.59 9.367 1 98.88 78 VAL B N 1
ATOM 2742 C CA . VAL B 1 78 ? 22.891 6.23 8.891 1 98.88 78 VAL B CA 1
ATOM 2743 C C . VAL B 1 78 ? 24.219 5.59 8.492 1 98.88 78 VAL B C 1
ATOM 2745 O O . VAL B 1 78 ? 24.766 5.875 7.422 1 98.88 78 VAL B O 1
ATOM 2748 N N . ASP B 1 79 ? 24.75 4.781 9.352 1 98.5 79 ASP B N 1
ATOM 2749 C CA . ASP B 1 79 ? 25.859 3.912 8.984 1 98.5 79 ASP B CA 1
ATOM 2750 C C . ASP B 1 79 ? 25.359 2.562 8.484 1 98.5 79 ASP B C 1
ATOM 2752 O O . ASP B 1 79 ? 24.156 2.346 8.367 1 98.5 79 ASP B O 1
ATOM 2756 N N . GLN B 1 80 ? 26.281 1.7 8.086 1 98.44 80 GLN B N 1
ATOM 2757 C CA . GLN B 1 80 ? 25.875 0.427 7.496 1 98.44 80 GLN B CA 1
ATOM 2758 C C . GLN B 1 80 ? 25.094 -0.416 8.492 1 98.44 80 GLN B C 1
ATOM 2760 O O . GLN B 1 80 ? 24.172 -1.146 8.109 1 98.44 80 GLN B O 1
ATOM 2765 N N . ASN B 1 81 ? 25.391 -0.287 9.758 1 98.19 81 ASN B N 1
ATOM 2766 C CA . ASN B 1 81 ? 24.688 -1.053 10.773 1 98.19 81 ASN B CA 1
ATOM 2767 C C . ASN B 1 81 ? 23.203 -0.662 10.844 1 98.19 81 ASN B C 1
ATOM 2769 O O . ASN B 1 81 ? 22.328 -1.527 10.898 1 98.19 81 ASN B O 1
ATOM 2773 N N . LEU B 1 82 ? 22.969 0.661 10.898 1 98.62 82 LEU B N 1
ATOM 2774 C CA . LEU B 1 82 ? 21.578 1.107 10.898 1 98.62 82 LEU B CA 1
ATOM 2775 C C . LEU B 1 82 ? 20.891 0.76 9.578 1 98.62 82 LEU B C 1
ATOM 2777 O O . LEU B 1 82 ? 19.719 0.372 9.562 1 98.62 82 LEU B O 1
ATOM 2781 N N . PHE B 1 83 ? 21.641 0.905 8.484 1 98.69 83 PHE B N 1
ATOM 2782 C CA . PHE B 1 83 ? 21.078 0.617 7.172 1 98.69 83 PHE B CA 1
ATOM 2783 C C . PHE B 1 83 ? 20.688 -0.852 7.062 1 98.69 83 PHE B C 1
ATOM 2785 O O . PHE B 1 83 ? 19.672 -1.185 6.445 1 98.69 83 PHE B O 1
ATOM 2792 N N . ASP B 1 84 ? 21.422 -1.769 7.664 1 98.62 84 ASP B N 1
ATOM 2793 C CA . ASP B 1 84 ? 21.109 -3.191 7.668 1 98.62 84 ASP B CA 1
ATOM 2794 C C . ASP B 1 84 ? 19.734 -3.443 8.297 1 98.62 84 ASP B C 1
ATOM 2796 O O . ASP B 1 84 ? 19 -4.324 7.855 1 98.62 84 ASP B O 1
ATOM 2800 N N . LYS B 1 85 ? 19.469 -2.662 9.336 1 97.94 85 LYS B N 1
ATOM 2801 C CA . LYS B 1 85 ? 18.156 -2.779 9.969 1 97.94 85 LYS B CA 1
ATOM 2802 C C . LYS B 1 85 ? 17.047 -2.244 9.062 1 97.94 85 LYS B C 1
ATOM 2804 O O . LYS B 1 85 ? 15.953 -2.812 9.008 1 97.94 85 LYS B O 1
ATOM 2809 N N . LEU B 1 86 ? 17.375 -1.199 8.398 1 97.69 86 LEU B N 1
ATOM 2810 C CA . LEU B 1 86 ? 16.406 -0.564 7.496 1 97.69 86 LEU B CA 1
ATOM 2811 C C . LEU B 1 86 ? 16.078 -1.483 6.328 1 97.69 86 LEU B C 1
ATOM 2813 O O . LEU B 1 86 ? 14.906 -1.58 5.93 1 97.69 86 LEU B O 1
ATOM 2817 N N . VAL B 1 87 ? 17.062 -2.205 5.773 1 98.5 87 VAL B N 1
ATOM 2818 C CA . VAL B 1 87 ? 16.859 -2.971 4.547 1 98.5 87 VAL B CA 1
ATOM 2819 C C . VAL B 1 87 ? 16.625 -4.441 4.887 1 98.5 87 VAL B C 1
ATOM 2821 O O . VAL B 1 87 ? 16.594 -5.289 3.994 1 98.5 87 VAL B O 1
ATOM 2824 N N . SER B 1 88 ? 16.438 -4.762 6.129 1 98.44 88 SER B N 1
ATOM 2825 C CA . SER B 1 88 ? 16.359 -6.141 6.602 1 98.44 88 SER B CA 1
ATOM 2826 C C . SER B 1 88 ? 15.266 -6.91 5.875 1 98.44 88 SER B C 1
ATOM 2828 O O . SER B 1 88 ? 15.414 -8.102 5.594 1 98.44 88 SER B O 1
ATOM 2830 N N . PRO B 1 89 ? 14.125 -6.258 5.535 1 98.19 89 PRO B N 1
ATOM 2831 C CA . PRO B 1 89 ? 13.117 -7.039 4.82 1 98.19 89 PRO B CA 1
ATOM 2832 C C . PRO B 1 89 ? 13.625 -7.586 3.488 1 98.19 89 PRO B C 1
ATOM 2834 O O . PRO B 1 89 ? 13.367 -8.742 3.152 1 98.19 89 PRO B O 1
ATOM 2837 N N . LEU B 1 90 ? 14.336 -6.762 2.771 1 98.81 90 LEU B N 1
ATOM 2838 C CA . LEU B 1 90 ? 14.875 -7.184 1.482 1 98.81 90 LEU B CA 1
ATOM 2839 C C . LEU B 1 90 ? 15.914 -8.281 1.662 1 98.81 90 LEU B C 1
ATOM 2841 O O . LEU B 1 90 ? 15.914 -9.273 0.923 1 98.81 90 LEU B O 1
ATOM 2845 N N . LYS B 1 91 ? 16.797 -8.07 2.635 1 98.75 91 LYS B N 1
ATOM 2846 C CA . LYS B 1 91 ? 17.812 -9.078 2.916 1 98.75 91 LYS B CA 1
ATOM 2847 C C . LYS B 1 91 ? 17.188 -10.414 3.293 1 98.75 91 LYS B C 1
ATOM 2849 O O . LYS B 1 91 ? 17.609 -11.469 2.803 1 98.75 91 LYS B O 1
ATOM 2854 N N . LYS B 1 92 ? 16.203 -10.375 4.125 1 98.62 92 LYS B N 1
ATOM 2855 C CA . LYS B 1 92 ? 15.516 -11.594 4.555 1 98.62 92 LYS B CA 1
ATOM 2856 C C . LYS B 1 92 ? 14.836 -12.289 3.381 1 98.62 92 LYS B C 1
ATOM 2858 O O . LYS B 1 92 ? 14.875 -13.516 3.273 1 98.62 92 LYS B O 1
ATOM 2863 N N . ALA B 1 93 ? 14.242 -11.523 2.529 1 98.62 93 ALA B N 1
ATOM 2864 C CA . ALA B 1 93 ? 13.539 -12.094 1.387 1 98.62 93 ALA B CA 1
ATOM 2865 C C . ALA B 1 93 ? 14.492 -12.875 0.488 1 98.62 93 ALA B C 1
ATOM 2867 O O . ALA B 1 93 ? 14.156 -13.969 0.022 1 98.62 93 ALA B O 1
ATOM 2868 N N . PHE B 1 94 ? 15.672 -12.383 0.295 1 98.69 94 PHE B N 1
ATOM 2869 C CA . PHE B 1 94 ? 16.562 -12.961 -0.715 1 98.69 94 PHE B CA 1
ATOM 2870 C C . PHE B 1 94 ? 17.562 -13.906 -0.079 1 98.69 94 PHE B C 1
ATOM 2872 O O . PHE B 1 94 ? 18.141 -14.758 -0.761 1 98.69 94 PHE B O 1
ATOM 2879 N N . GLU B 1 95 ? 17.797 -13.773 1.275 1 98.12 95 GLU B N 1
ATOM 2880 C CA . GLU B 1 95 ? 18.953 -14.477 1.809 1 98.12 95 GLU B CA 1
ATOM 2881 C C . GLU B 1 95 ? 18.547 -15.438 2.924 1 98.12 95 GLU B C 1
ATOM 2883 O O . GLU B 1 95 ? 19.344 -16.312 3.316 1 98.12 95 GLU B O 1
ATOM 2888 N N . SER B 1 96 ? 17.359 -15.297 3.482 1 98 96 SER B N 1
ATOM 2889 C CA . SER B 1 96 ? 16.953 -16.25 4.504 1 98 96 SER B CA 1
ATOM 2890 C C . SER B 1 96 ? 16.953 -17.672 3.955 1 98 96 SER B C 1
ATOM 2892 O O . SER B 1 96 ? 16.578 -17.906 2.803 1 98 96 SER B O 1
ATOM 2894 N N . PRO B 1 97 ? 17.344 -18.656 4.77 1 97.81 97 PRO B N 1
ATOM 2895 C CA . PRO B 1 97 ? 17.25 -20.047 4.316 1 97.81 97 PRO B CA 1
ATOM 2896 C C . PRO B 1 97 ? 15.82 -20.484 4.027 1 97.81 97 PRO B C 1
ATOM 2898 O O . PRO B 1 97 ? 14.898 -20.141 4.777 1 97.81 97 PRO B O 1
ATOM 2901 N N . ILE B 1 98 ? 15.68 -21.156 2.957 1 98.31 98 ILE B N 1
ATOM 2902 C CA . ILE B 1 98 ? 14.383 -21.688 2.562 1 98.31 98 ILE B CA 1
ATOM 2903 C C . ILE B 1 98 ? 14.438 -23.219 2.561 1 98.31 98 ILE B C 1
ATOM 2905 O O . ILE B 1 98 ? 15.305 -23.812 1.911 1 98.31 98 ILE B O 1
ATOM 2909 N N . SER B 1 99 ? 13.508 -23.844 3.271 1 97.06 99 SER B N 1
ATOM 2910 C CA . SER B 1 99 ? 13.453 -25.297 3.336 1 97.06 99 SER B CA 1
ATOM 2911 C C . SER B 1 99 ? 12.398 -25.859 2.391 1 97.06 99 SER B C 1
ATOM 2913 O O . SER B 1 99 ? 11.414 -25.172 2.082 1 97.06 99 SER B O 1
ATOM 2915 N N . GLY B 1 100 ? 12.602 -27.016 1.896 1 97.06 100 GLY B N 1
ATOM 2916 C CA . GLY B 1 100 ? 11.688 -27.75 1.033 1 97.06 100 GLY B CA 1
ATOM 2917 C C . GLY B 1 100 ? 12.25 -29.062 0.556 1 97.06 100 GLY B C 1
ATOM 2918 O O . GLY B 1 100 ? 13.461 -29.203 0.381 1 97.06 100 GLY B O 1
ATOM 2919 N N . ASN B 1 101 ? 11.383 -30.047 0.293 1 95.94 101 ASN B N 1
ATOM 2920 C CA . ASN B 1 101 ? 11.773 -31.406 -0.081 1 95.94 101 ASN B CA 1
ATOM 2921 C C . ASN B 1 101 ? 11.969 -31.547 -1.59 1 95.94 101 ASN B C 1
ATOM 2923 O O . ASN B 1 101 ? 12.57 -32.5 -2.061 1 95.94 101 ASN B O 1
ATOM 2927 N N . ASN B 1 102 ? 11.445 -30.688 -2.279 1 97.31 102 ASN B N 1
ATOM 2928 C CA . ASN B 1 102 ? 11.555 -30.656 -3.732 1 97.31 102 ASN B CA 1
ATOM 2929 C C . ASN B 1 102 ? 11.461 -29.219 -4.27 1 97.31 102 ASN B C 1
ATOM 2931 O O . ASN B 1 102 ? 11.211 -28.297 -3.508 1 97.31 102 ASN B O 1
ATOM 2935 N N . LEU B 1 103 ? 11.703 -29 -5.504 1 98.19 103 LEU B N 1
ATOM 2936 C CA . LEU B 1 103 ? 11.781 -27.672 -6.086 1 98.19 103 LEU B CA 1
ATOM 2937 C C . LEU B 1 103 ? 10.445 -26.938 -5.977 1 98.19 103 LEU B C 1
ATOM 2939 O O . LEU B 1 103 ? 10.406 -25.734 -5.715 1 98.19 103 LEU B O 1
ATOM 2943 N N . ARG B 1 104 ? 9.336 -27.641 -6.254 1 98.5 104 ARG B N 1
ATOM 2944 C CA . ARG B 1 104 ? 8.023 -27 -6.164 1 98.5 104 ARG B CA 1
ATOM 2945 C C . ARG B 1 104 ? 7.789 -26.438 -4.766 1 98.5 104 ARG B C 1
ATOM 2947 O O . ARG B 1 104 ? 7.309 -25.312 -4.617 1 98.5 104 ARG B O 1
ATOM 2954 N N . GLU B 1 105 ? 8.125 -27.172 -3.746 1 98.44 105 GLU B N 1
ATOM 2955 C CA . GLU B 1 105 ? 7.988 -26.703 -2.375 1 98.44 105 GLU B CA 1
ATOM 2956 C C . GLU B 1 105 ? 8.898 -25.5 -2.115 1 98.44 105 GLU B C 1
ATOM 2958 O O . GLU B 1 105 ? 8.508 -24.547 -1.436 1 98.44 105 GLU B O 1
ATOM 2963 N N . LEU B 1 106 ? 10.141 -25.609 -2.615 1 98.75 106 LEU B N 1
ATOM 2964 C CA . LEU B 1 106 ? 11.086 -24.5 -2.455 1 98.75 106 LEU B CA 1
ATOM 2965 C C . LEU B 1 106 ? 10.547 -23.234 -3.102 1 98.75 106 LEU B C 1
ATOM 2967 O O . LEU B 1 106 ? 10.688 -22.141 -2.549 1 98.75 106 LEU B O 1
ATOM 2971 N N . ILE B 1 107 ? 9.922 -23.375 -4.289 1 98.81 107 ILE B N 1
ATOM 2972 C CA . ILE B 1 107 ? 9.352 -22.219 -4.984 1 98.81 107 ILE B CA 1
ATOM 2973 C C . ILE B 1 107 ? 8.242 -21.609 -4.141 1 98.81 107 ILE B C 1
ATOM 2975 O O . ILE B 1 107 ? 8.211 -20.391 -3.934 1 98.81 107 ILE B O 1
ATOM 2979 N N . LEU B 1 108 ? 7.348 -22.453 -3.613 1 98.62 108 LEU B N 1
ATOM 2980 C CA . LEU B 1 108 ? 6.238 -21.969 -2.801 1 98.62 108 LEU B CA 1
ATOM 2981 C C . LEU B 1 108 ? 6.754 -21.266 -1.543 1 98.62 108 LEU B C 1
ATOM 2983 O O . LEU B 1 108 ? 6.293 -20.188 -1.199 1 98.62 108 LEU B O 1
ATOM 2987 N N . ASN B 1 109 ? 7.719 -21.859 -0.875 1 98.69 109 ASN B N 1
ATOM 2988 C CA . ASN B 1 109 ? 8.234 -21.297 0.373 1 98.69 109 ASN B CA 1
ATOM 2989 C C . ASN B 1 109 ? 9.039 -20.031 0.133 1 98.69 109 ASN B C 1
ATOM 2991 O O . ASN B 1 109 ? 9.031 -19.125 0.969 1 98.69 109 ASN B O 1
ATOM 2995 N N . THR B 1 110 ? 9.734 -19.953 -1.007 1 98.81 110 THR B N 1
ATOM 2996 C CA . THR B 1 110 ? 10.438 -18.719 -1.37 1 98.81 110 THR B CA 1
ATOM 2997 C C . THR B 1 110 ? 9.445 -17.594 -1.613 1 98.81 110 THR B C 1
ATOM 2999 O O . THR B 1 110 ? 9.633 -16.484 -1.104 1 98.81 110 THR B O 1
ATOM 3002 N N . ALA B 1 111 ? 8.422 -17.906 -2.428 1 98.69 111 ALA B N 1
ATOM 3003 C CA . ALA B 1 111 ? 7.395 -16.891 -2.689 1 98.69 111 ALA B CA 1
ATOM 3004 C C . ALA B 1 111 ? 6.762 -16.406 -1.391 1 98.69 111 ALA B C 1
ATOM 3006 O O . ALA B 1 111 ? 6.566 -15.203 -1.204 1 98.69 111 ALA B O 1
ATOM 3007 N N . GLN B 1 112 ? 6.488 -17.328 -0.492 1 97.88 112 GLN B N 1
ATOM 3008 C CA . GLN B 1 112 ? 5.895 -16.984 0.796 1 97.88 112 GLN B CA 1
ATOM 3009 C C . GLN B 1 112 ? 6.836 -16.109 1.62 1 97.88 112 GLN B C 1
ATOM 3011 O O . GLN B 1 112 ? 6.395 -15.18 2.303 1 97.88 112 GLN B O 1
ATOM 3016 N N . ASN B 1 113 ? 8.078 -16.438 1.593 1 98.38 113 ASN B N 1
ATOM 3017 C CA . ASN B 1 113 ? 9.055 -15.633 2.326 1 98.38 113 ASN B CA 1
ATOM 3018 C C . ASN B 1 113 ? 9.094 -14.195 1.817 1 98.38 113 ASN B C 1
ATOM 3020 O O . ASN B 1 113 ? 9.195 -13.258 2.607 1 98.38 113 ASN B O 1
ATOM 3024 N N . HIS B 1 114 ? 9.07 -14.055 0.465 1 98.62 114 HIS B N 1
ATOM 3025 C CA . HIS B 1 114 ? 9.023 -12.695 -0.074 1 98.62 114 HIS B CA 1
ATOM 3026 C C . HIS B 1 114 ? 7.73 -11.992 0.325 1 98.62 114 HIS B C 1
ATOM 3028 O O . HIS B 1 114 ? 7.754 -10.828 0.74 1 98.62 114 HIS B O 1
ATOM 3034 N N . LEU B 1 115 ? 6.641 -12.703 0.211 1 97.44 115 LEU B N 1
ATOM 3035 C CA . LEU B 1 115 ? 5.352 -12.141 0.592 1 97.44 115 LEU B CA 1
ATOM 3036 C C . LEU B 1 115 ? 5.387 -11.625 2.027 1 97.44 115 LEU B C 1
ATOM 3038 O O . LEU B 1 115 ? 4.902 -10.523 2.309 1 97.44 115 LEU B O 1
ATOM 3042 N N . LYS B 1 116 ? 6 -12.289 2.936 1 95 116 LYS B N 1
ATOM 3043 C CA . LYS B 1 116 ? 6.043 -11.969 4.359 1 95 116 LYS B CA 1
ATOM 3044 C C . LYS B 1 116 ? 6.832 -10.68 4.602 1 95 116 LYS B C 1
ATOM 3046 O O . LYS B 1 116 ? 6.633 -10.008 5.617 1 95 116 LYS B O 1
ATOM 3051 N N . ASN B 1 117 ? 7.688 -10.414 3.674 1 96.81 117 ASN B N 1
ATOM 3052 C CA . ASN B 1 117 ? 8.531 -9.234 3.842 1 96.81 117 ASN B CA 1
ATOM 3053 C C . ASN B 1 117 ? 7.934 -8.016 3.139 1 96.81 117 ASN B C 1
ATOM 3055 O O . ASN B 1 117 ? 8.602 -6.992 2.994 1 96.81 117 ASN B O 1
ATOM 3059 N N . HIS B 1 118 ? 6.773 -8.07 2.623 1 93.25 118 HIS B N 1
ATOM 3060 C CA . HIS B 1 118 ? 5.914 -6.984 2.174 1 93.25 118 HIS B CA 1
ATOM 3061 C C . HIS B 1 118 ? 6.598 -6.156 1.088 1 93.25 118 HIS B C 1
ATOM 3063 O O . HIS B 1 118 ? 6.711 -4.934 1.212 1 93.25 118 HIS B O 1
ATOM 3069 N N . PRO B 1 119 ? 6.914 -6.832 -0.03 1 96.25 119 PRO B N 1
ATOM 3070 C CA . PRO B 1 119 ? 7.438 -6.012 -1.127 1 96.25 119 PRO B CA 1
ATOM 3071 C C . PRO B 1 119 ? 6.406 -5.027 -1.672 1 96.25 119 PRO B C 1
ATOM 3073 O O . PRO B 1 119 ? 5.277 -5.418 -1.988 1 96.25 119 PRO B O 1
ATOM 3076 N N . PHE B 1 120 ? 6.781 -3.775 -1.733 1 93.56 120 PHE B N 1
ATOM 3077 C CA . PHE B 1 120 ? 5.973 -2.693 -2.281 1 93.56 120 PHE B CA 1
ATOM 3078 C C . PHE B 1 120 ? 6.809 -1.804 -3.195 1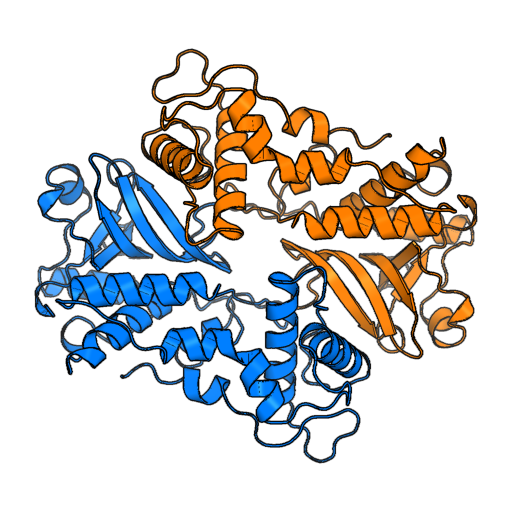 93.56 120 PHE B C 1
ATOM 3080 O O . PHE B 1 120 ? 7.961 -1.493 -2.885 1 93.56 120 PHE B O 1
ATOM 3087 N N . GLU B 1 121 ? 6.188 -1.437 -4.277 1 93.62 121 GLU B N 1
ATOM 3088 C CA . GLU B 1 121 ? 6.879 -0.434 -5.078 1 93.62 121 GLU B CA 1
ATOM 3089 C C . GLU B 1 121 ? 6.691 0.965 -4.496 1 93.62 121 GLU B C 1
ATOM 3091 O O . GLU B 1 121 ? 5.926 1.151 -3.553 1 93.62 121 GLU B O 1
ATOM 3096 N N . LEU B 1 122 ? 7.438 1.875 -4.988 1 92.25 122 LEU B N 1
ATOM 3097 C CA . LEU B 1 122 ? 7.301 3.293 -4.672 1 92.25 122 LEU B CA 1
ATOM 3098 C C . LEU B 1 122 ? 6.949 4.094 -5.922 1 92.25 122 LEU B C 1
ATOM 3100 O O . LEU B 1 122 ? 6.797 3.529 -7.008 1 92.25 122 LEU B O 1
ATOM 3104 N N . VAL B 1 123 ? 6.578 5.281 -5.777 1 88.12 123 VAL B N 1
ATOM 3105 C CA . VAL B 1 123 ? 6.465 6.273 -6.84 1 88.12 123 VAL B CA 1
ATOM 3106 C C . VAL B 1 123 ? 7.492 7.383 -6.617 1 88.12 123 VAL B C 1
ATOM 3108 O O . VAL B 1 123 ? 7.379 8.164 -5.672 1 88.12 123 VAL B O 1
ATOM 3111 N N . ILE B 1 124 ? 8.484 7.367 -7.328 1 88.88 124 ILE B N 1
ATOM 3112 C CA . ILE B 1 124 ? 9.586 8.32 -7.207 1 88.88 124 ILE B CA 1
ATOM 3113 C C . ILE B 1 124 ? 9.648 9.195 -8.453 1 88.88 124 ILE B C 1
ATOM 3115 O O . ILE B 1 124 ? 9.664 8.688 -9.578 1 88.88 124 ILE B O 1
ATOM 3119 N N . ASN B 1 125 ? 9.641 10.484 -8.266 1 87.19 125 ASN B N 1
ATOM 3120 C CA . ASN B 1 125 ? 9.664 11.438 -9.375 1 87.19 125 ASN B CA 1
ATOM 3121 C C . ASN B 1 125 ? 8.547 11.172 -10.375 1 87.19 125 ASN B C 1
ATOM 3123 O O . ASN B 1 125 ? 8.797 11.062 -11.578 1 87.19 125 ASN B O 1
ATOM 3127 N N . ASN B 1 126 ? 7.387 10.859 -9.852 1 82.56 126 ASN B N 1
ATOM 3128 C CA . ASN B 1 126 ? 6.145 10.672 -10.594 1 82.56 126 ASN B CA 1
ATOM 3129 C C . ASN B 1 126 ? 6.188 9.414 -11.453 1 82.56 126 ASN B C 1
ATOM 3131 O O . ASN B 1 126 ? 5.43 9.289 -12.422 1 82.56 126 ASN B O 1
ATOM 3135 N N . GLN B 1 127 ? 7.105 8.539 -11.156 1 88.75 127 GLN B N 1
ATOM 3136 C CA . GLN B 1 127 ? 7.168 7.254 -11.852 1 88.75 127 GLN B CA 1
ATOM 3137 C C . GLN B 1 127 ? 6.758 6.109 -10.93 1 88.75 127 GLN B C 1
ATOM 3139 O O . GLN B 1 127 ? 7.324 5.941 -9.852 1 88.75 127 GLN B O 1
ATOM 3144 N N . SER B 1 128 ? 5.742 5.363 -11.359 1 88.88 128 SER B N 1
ATOM 3145 C CA . SER B 1 128 ? 5.414 4.117 -10.672 1 88.88 128 SER B CA 1
ATOM 3146 C C . SER B 1 128 ? 6.469 3.049 -10.93 1 88.88 128 SER B C 1
ATOM 3148 O O . SER B 1 128 ? 7.453 3.297 -11.625 1 88.88 128 SER B O 1
ATOM 3150 N N . ASN B 1 129 ? 6.359 1.915 -10.336 1 93.75 129 ASN B N 1
ATOM 3151 C CA . ASN B 1 129 ? 7.262 0.786 -10.531 1 93.75 129 ASN B CA 1
ATOM 3152 C C . ASN B 1 129 ? 8.711 1.175 -10.25 1 93.75 129 ASN B C 1
ATOM 3154 O O . ASN B 1 129 ? 9.602 0.876 -11.039 1 93.75 129 ASN B O 1
ATOM 3158 N N . THR B 1 130 ? 8.852 1.864 -9.141 1 95 130 THR B N 1
ATOM 3159 C CA . THR B 1 130 ? 10.18 2.256 -8.703 1 95 130 THR B CA 1
ATOM 3160 C C . THR B 1 130 ? 10.43 1.819 -7.262 1 95 130 THR B C 1
ATOM 3162 O O . THR B 1 130 ? 9.492 1.482 -6.539 1 95 130 THR B O 1
ATOM 3165 N N . GLY B 1 131 ? 11.742 1.771 -6.883 1 96.19 131 GLY B N 1
ATOM 3166 C CA . GLY B 1 131 ? 12.133 1.438 -5.523 1 96.19 131 GLY B CA 1
ATOM 3167 C C . GLY B 1 131 ? 13 0.195 -5.438 1 96.19 131 GLY B C 1
ATOM 3168 O O . GLY B 1 131 ? 13.203 -0.494 -6.438 1 96.19 131 GLY B O 1
ATOM 3169 N N . PRO B 1 132 ? 13.445 -0.006 -4.262 1 97.94 132 PRO B N 1
ATOM 3170 C CA . PRO B 1 132 ? 14.453 -1.062 -4.105 1 97.94 132 PRO B CA 1
ATOM 3171 C C . PRO B 1 132 ? 13.898 -2.451 -4.418 1 97.94 132 PRO B C 1
ATOM 3173 O O . PRO B 1 132 ? 14.609 -3.287 -4.984 1 97.94 132 PRO B O 1
ATOM 3176 N N . TRP B 1 133 ? 12.664 -2.73 -4.102 1 98.19 133 TRP B N 1
ATOM 3177 C CA . TRP B 1 133 ? 12.078 -4.027 -4.426 1 98.19 133 TRP B CA 1
ATOM 3178 C C . TRP B 1 133 ? 12.016 -4.238 -5.934 1 98.19 133 TRP B C 1
ATOM 3180 O O . TRP B 1 133 ? 12.445 -5.277 -6.441 1 98.19 133 TRP B O 1
ATOM 3190 N N . VAL B 1 134 ? 11.547 -3.189 -6.621 1 98.06 134 VAL B N 1
ATOM 3191 C CA . VAL B 1 134 ? 11.398 -3.273 -8.07 1 98.06 134 VAL B CA 1
ATOM 3192 C C . VAL B 1 134 ? 12.773 -3.461 -8.719 1 98.06 134 VAL B C 1
ATOM 3194 O O . VAL B 1 134 ? 12.961 -4.375 -9.523 1 98.06 134 VAL B O 1
ATOM 3197 N N . ARG B 1 135 ? 13.711 -2.645 -8.312 1 98.5 135 ARG B N 1
ATOM 3198 C CA . ARG B 1 135 ? 15.047 -2.752 -8.883 1 98.5 135 ARG B CA 1
ATOM 3199 C C . ARG B 1 135 ? 15.656 -4.121 -8.602 1 98.5 135 ARG B C 1
ATOM 3201 O O . ARG B 1 135 ? 16.375 -4.676 -9.438 1 98.5 135 ARG B O 1
ATOM 3208 N N . SER B 1 136 ? 15.352 -4.684 -7.461 1 98.75 136 SER B N 1
ATOM 3209 C CA . SER B 1 136 ? 15.883 -5.992 -7.102 1 98.75 136 SER B CA 1
ATOM 3210 C C . SER B 1 136 ? 15.281 -7.09 -7.973 1 98.75 136 SER B C 1
ATOM 3212 O O . SER B 1 136 ? 15.984 -8.016 -8.391 1 98.75 136 SER B O 1
ATOM 3214 N N . TYR B 1 137 ? 14.031 -6.996 -8.305 1 98.69 137 TYR B N 1
ATOM 3215 C CA . TYR B 1 137 ? 13.359 -8 -9.117 1 98.69 137 TYR B CA 1
ATOM 3216 C C . TYR B 1 137 ? 13.695 -7.82 -10.594 1 98.69 137 TYR B C 1
ATOM 3218 O O . TYR B 1 137 ? 13.672 -8.781 -11.367 1 98.69 137 TYR B O 1
ATOM 3226 N N . MET B 1 138 ? 14.102 -6.578 -10.945 1 98.5 138 MET B N 1
ATOM 3227 C CA . MET B 1 138 ? 14.188 -6.234 -12.367 1 98.5 138 MET B CA 1
ATOM 3228 C C . MET B 1 138 ? 15.625 -5.934 -12.766 1 98.5 138 MET B C 1
ATOM 3230 O O . MET B 1 138 ? 15.867 -5.293 -13.789 1 98.5 138 MET B O 1
ATOM 3234 N N . ASP B 1 139 ? 16.547 -6.32 -11.945 1 97.94 139 ASP B N 1
ATOM 3235 C CA . ASP B 1 139 ? 17.969 -6.168 -12.242 1 97.94 139 ASP B CA 1
ATOM 3236 C C . ASP B 1 139 ? 18.312 -4.711 -12.547 1 97.94 139 ASP B C 1
ATOM 3238 O O . ASP B 1 139 ? 18.984 -4.422 -13.539 1 97.94 139 ASP B O 1
ATOM 3242 N N . GLY B 1 140 ? 17.672 -3.832 -11.789 1 97.75 140 GLY B N 1
ATOM 3243 C CA . GLY B 1 140 ? 18.047 -2.426 -11.852 1 97.75 140 GLY B CA 1
ATOM 3244 C C . GLY B 1 140 ? 17.078 -1.594 -12.672 1 97.75 140 GLY B C 1
ATOM 3245 O O . GLY B 1 140 ? 17.078 -0.364 -12.594 1 97.75 140 GLY B O 1
ATOM 3246 N N . HIS B 1 141 ? 16.25 -2.258 -13.453 1 97.88 141 HIS B N 1
ATOM 3247 C CA . HIS B 1 141 ? 15.273 -1.524 -14.242 1 97.88 141 HIS B CA 1
ATOM 3248 C C . HIS B 1 141 ? 14.094 -1.08 -13.391 1 97.88 141 HIS B C 1
ATOM 3250 O O . HIS B 1 141 ? 13.648 -1.815 -12.508 1 97.88 141 HIS B O 1
ATOM 3256 N N . GLU B 1 142 ? 13.633 0.141 -13.57 1 96.62 142 GLU B N 1
ATOM 3257 C CA . GLU B 1 142 ? 12.453 0.673 -12.891 1 96.62 142 GLU B CA 1
ATOM 3258 C C . GLU B 1 142 ? 11.789 1.768 -13.719 1 96.62 142 GLU B C 1
ATOM 3260 O O . GLU B 1 142 ? 12.32 2.18 -14.758 1 96.62 142 GLU B O 1
ATOM 3265 N N . GLY B 1 143 ? 10.648 2.162 -13.281 1 95.19 143 GLY B N 1
ATOM 3266 C CA . GLY B 1 143 ? 9.883 3.174 -13.984 1 95.19 143 GLY B CA 1
ATOM 3267 C C . GLY B 1 143 ? 8.547 2.662 -14.5 1 95.19 143 GLY B C 1
ATOM 3268 O O . GLY B 1 143 ? 8.344 1.452 -14.609 1 95.19 143 GLY B O 1
ATOM 3269 N N . THR B 1 144 ? 7.742 3.541 -14.891 1 92.62 144 THR B N 1
ATOM 3270 C CA . THR B 1 144 ? 6.332 3.283 -15.172 1 92.62 144 THR B CA 1
ATOM 3271 C C . THR B 1 144 ? 6.184 2.195 -16.234 1 92.62 144 THR B C 1
ATOM 3273 O O . THR B 1 144 ? 5.254 1.386 -16.172 1 92.62 144 THR B O 1
ATOM 3276 N N . GLU B 1 145 ? 7.105 2.119 -17.172 1 93.94 145 GLU B N 1
ATOM 3277 C CA . GLU B 1 145 ? 6.965 1.181 -18.281 1 93.94 145 GLU B CA 1
ATOM 3278 C C . GLU B 1 145 ? 7.406 -0.222 -17.875 1 93.94 145 GLU B C 1
ATOM 3280 O O . GLU B 1 145 ? 7.152 -1.19 -18.594 1 93.94 145 GLU B O 1
ATOM 3285 N N . TRP B 1 146 ? 8.023 -0.354 -16.703 1 95.62 146 TRP B N 1
ATOM 3286 C CA . TRP B 1 146 ? 8.602 -1.624 -16.281 1 95.62 146 TRP B CA 1
ATOM 3287 C C . TRP B 1 146 ? 7.688 -2.35 -15.297 1 95.62 146 TRP B C 1
ATOM 3289 O O . TRP B 1 146 ? 7.887 -2.283 -14.086 1 95.62 146 TRP B O 1
ATOM 3299 N N . PHE B 1 147 ? 6.73 -3.068 -15.883 1 96.06 147 PHE B N 1
ATOM 3300 C CA . PHE B 1 147 ? 5.934 -3.949 -15.039 1 96.06 147 PHE B CA 1
ATOM 3301 C C . PHE B 1 147 ? 6.789 -5.066 -14.461 1 96.06 147 PHE B C 1
ATOM 3303 O O . PHE B 1 147 ? 7.57 -5.695 -15.18 1 96.06 147 PHE B O 1
ATOM 3310 N N . TRP B 1 148 ? 6.645 -5.293 -13.125 1 97.69 148 TRP B N 1
ATOM 3311 C CA . TRP B 1 148 ? 7.676 -6.113 -12.5 1 97.69 148 TRP B CA 1
ATOM 3312 C C . TRP B 1 148 ? 7.113 -7.457 -12.062 1 97.69 148 TRP B C 1
ATOM 3314 O O . TRP B 1 148 ? 7.707 -8.148 -11.227 1 97.69 148 TRP B O 1
ATOM 3324 N N . CYS B 1 149 ? 5.902 -7.883 -12.641 1 97.62 149 CYS B N 1
ATOM 3325 C CA . CYS B 1 149 ? 5.301 -9.164 -12.297 1 97.62 149 CYS B CA 1
ATOM 3326 C C . CYS B 1 149 ? 6.215 -10.32 -12.695 1 97.62 149 CYS B C 1
ATOM 3328 O O . CYS B 1 149 ? 6.48 -11.211 -11.891 1 97.62 149 CYS B O 1
ATOM 3330 N N . MET B 1 150 ? 6.742 -10.297 -13.922 1 98.44 150 MET B N 1
ATOM 3331 C CA . MET B 1 150 ? 7.605 -11.383 -14.383 1 98.44 150 MET B CA 1
ATOM 3332 C C . MET B 1 150 ? 8.953 -11.344 -13.672 1 98.44 150 MET B C 1
ATOM 3334 O O . MET B 1 150 ? 9.539 -12.391 -13.391 1 98.44 150 MET B O 1
ATOM 3338 N N . GLY B 1 151 ? 9.484 -10.086 -13.383 1 98.62 151 GLY B N 1
ATOM 3339 C CA . GLY B 1 151 ? 10.688 -9.984 -12.57 1 98.62 151 GLY B CA 1
ATOM 3340 C C . GLY B 1 151 ? 10.562 -10.68 -11.234 1 98.62 151 GLY B C 1
ATOM 3341 O O . GLY B 1 151 ? 11.484 -11.375 -10.805 1 98.62 151 GLY B O 1
ATOM 3342 N N . PHE B 1 152 ? 9.438 -10.516 -10.602 1 98.75 152 PHE B N 1
ATOM 3343 C CA . PHE B 1 152 ? 9.164 -11.195 -9.344 1 98.75 152 PHE B CA 1
ATOM 3344 C C . PHE B 1 152 ? 9.18 -12.711 -9.523 1 98.75 152 PHE B C 1
ATOM 3346 O O . PHE B 1 152 ? 9.852 -13.422 -8.773 1 98.75 152 PHE B O 1
ATOM 3353 N N . VAL B 1 153 ? 8.453 -13.188 -10.539 1 98.81 153 VAL B N 1
ATOM 3354 C CA . VAL B 1 153 ? 8.328 -14.617 -10.789 1 98.81 153 VAL B CA 1
ATOM 3355 C C . VAL B 1 153 ? 9.711 -15.219 -11.016 1 98.81 153 VAL B C 1
ATOM 3357 O O . VAL B 1 153 ? 10.07 -16.234 -10.398 1 98.81 153 VAL B O 1
ATOM 3360 N N . GLN B 1 154 ? 10.508 -14.594 -11.844 1 98.69 154 GLN B N 1
ATOM 3361 C CA . GLN B 1 154 ? 11.812 -15.156 -12.148 1 98.69 154 GLN B CA 1
ATOM 3362 C C . GLN B 1 154 ? 12.742 -15.094 -10.938 1 98.69 154 GLN B C 1
ATOM 3364 O O . GLN B 1 154 ? 13.57 -15.977 -10.734 1 98.69 154 GLN B O 1
ATOM 3369 N N . ALA B 1 155 ? 12.594 -14.039 -10.133 1 98.81 155 ALA B N 1
ATOM 3370 C CA . ALA B 1 155 ? 13.398 -13.969 -8.914 1 98.81 155 ALA B CA 1
ATOM 3371 C C . ALA B 1 155 ? 13.094 -15.141 -7.988 1 98.81 155 ALA B C 1
ATOM 3373 O O . ALA B 1 155 ? 14.008 -15.758 -7.434 1 98.81 155 ALA B O 1
ATOM 3374 N N . ILE B 1 156 ? 11.82 -15.484 -7.816 1 98.88 156 ILE B N 1
ATOM 3375 C CA . ILE B 1 156 ? 11.406 -16.562 -6.941 1 98.88 156 ILE B CA 1
ATOM 3376 C C . ILE B 1 156 ? 11.93 -17.891 -7.484 1 98.88 156 ILE B C 1
ATOM 3378 O O . ILE B 1 156 ? 12.523 -18.688 -6.746 1 98.88 156 ILE B O 1
ATOM 3382 N N . ILE B 1 157 ? 11.727 -18.141 -8.789 1 98.75 157 ILE B N 1
ATOM 3383 C CA . ILE B 1 157 ? 12.148 -19.406 -9.383 1 98.75 157 ILE B CA 1
ATOM 3384 C C . ILE B 1 157 ? 13.672 -19.531 -9.336 1 98.75 157 ILE B C 1
ATOM 3386 O O . ILE B 1 157 ? 14.211 -20.594 -9.016 1 98.75 157 ILE B O 1
ATOM 3390 N N . ASP B 1 158 ? 14.375 -18.438 -9.633 1 98.75 158 ASP B N 1
ATOM 3391 C CA . ASP B 1 158 ? 15.836 -18.438 -9.594 1 98.75 158 ASP B CA 1
ATOM 3392 C C . ASP B 1 158 ? 16.359 -18.766 -8.203 1 98.75 158 ASP B C 1
ATOM 3394 O O . ASP B 1 158 ? 17.234 -19.625 -8.039 1 98.75 158 ASP B O 1
ATOM 3398 N N . GLN B 1 159 ? 15.797 -18.047 -7.223 1 98.69 159 GLN B N 1
ATOM 3399 C CA . GLN B 1 159 ? 16.25 -18.266 -5.852 1 98.69 159 GLN B CA 1
ATOM 3400 C C . GLN B 1 159 ? 15.984 -19.703 -5.406 1 98.69 159 GLN B C 1
ATOM 3402 O O . GLN B 1 159 ? 16.875 -20.359 -4.855 1 98.69 159 GLN B O 1
ATOM 3407 N N . ALA B 1 160 ? 14.82 -20.234 -5.676 1 98.69 160 ALA B N 1
ATOM 3408 C CA . ALA B 1 160 ? 14.469 -21.594 -5.289 1 98.69 160 ALA B CA 1
ATOM 3409 C C . ALA B 1 160 ? 15.328 -22.625 -6.027 1 98.69 160 ALA B C 1
ATOM 3411 O O . ALA B 1 160 ? 15.875 -23.531 -5.418 1 98.69 160 ALA B O 1
ATOM 3412 N N . ALA B 1 161 ? 15.438 -22.453 -7.359 1 98.44 161 ALA B N 1
ATOM 3413 C CA . ALA B 1 161 ? 16.203 -23.391 -8.18 1 98.44 161 ALA B CA 1
ATOM 3414 C C . ALA B 1 161 ? 17.672 -23.406 -7.762 1 98.44 161 ALA B C 1
ATOM 3416 O O . ALA B 1 161 ? 18.312 -24.453 -7.766 1 98.44 161 ALA B O 1
ATOM 3417 N N . SER B 1 162 ? 18.203 -22.266 -7.391 1 97.94 162 SER B N 1
ATOM 3418 C CA . SER B 1 162 ? 19.609 -22.141 -7.031 1 97.94 162 SER B CA 1
ATOM 3419 C C . SER B 1 162 ? 19.922 -22.922 -5.758 1 97.94 162 SER B C 1
ATOM 3421 O O . SER B 1 162 ? 21.047 -23.406 -5.578 1 97.94 162 SER B O 1
ATOM 3423 N N . ILE B 1 163 ? 18.969 -23.078 -4.891 1 97.44 163 ILE B N 1
ATOM 3424 C CA . ILE B 1 163 ? 19.141 -23.859 -3.67 1 97.44 163 ILE B CA 1
ATOM 3425 C C . ILE B 1 163 ? 19.5 -25.297 -4.027 1 97.44 163 ILE B C 1
ATOM 3427 O O . ILE B 1 163 ? 20.281 -25.938 -3.33 1 97.44 163 ILE B O 1
ATOM 3431 N N . GLN B 1 164 ? 18.984 -25.766 -5.168 1 97.12 164 GLN B N 1
ATOM 3432 C CA . GLN B 1 164 ? 19.25 -27.125 -5.609 1 97.12 164 GLN B CA 1
ATOM 3433 C C . GLN B 1 164 ? 20.328 -27.156 -6.695 1 97.12 164 GLN B C 1
ATOM 3435 O O . GLN B 1 164 ? 20.453 -28.141 -7.418 1 97.12 164 GLN B O 1
ATOM 3440 N N . GLY B 1 165 ? 21 -26.047 -6.859 1 96.75 165 GLY B N 1
ATOM 3441 C CA . GLY B 1 165 ? 22.062 -25.969 -7.848 1 96.75 165 GLY B CA 1
ATOM 3442 C C . GLY B 1 165 ? 21.531 -25.953 -9.273 1 96.75 165 GLY B C 1
ATOM 3443 O O . GLY B 1 165 ? 22.281 -26.266 -10.211 1 96.75 165 GLY B O 1
ATOM 3444 N N . LYS B 1 166 ? 20.266 -25.641 -9.477 1 97.44 166 LYS B N 1
ATOM 3445 C CA . LYS B 1 166 ? 19.672 -25.594 -10.805 1 97.44 166 LYS B CA 1
ATOM 3446 C C . LYS B 1 166 ? 19.656 -24.156 -11.352 1 97.44 166 LYS B C 1
ATOM 3448 O O . LYS B 1 166 ? 19.672 -23.203 -10.578 1 97.44 166 LYS B O 1
ATOM 3453 N N . ASN B 1 167 ? 19.625 -24.078 -12.633 1 97.56 167 ASN B N 1
ATOM 3454 C CA . ASN B 1 167 ? 19.578 -22.812 -13.352 1 97.56 167 ASN B CA 1
ATOM 3455 C C . ASN B 1 167 ? 18.219 -22.609 -14.016 1 97.56 167 ASN B C 1
ATOM 3457 O O . ASN B 1 167 ? 17.875 -23.312 -14.969 1 97.56 167 ASN B O 1
ATOM 3461 N N . PHE B 1 168 ? 17.484 -21.578 -13.586 1 97.38 168 PHE B N 1
ATOM 3462 C CA . PHE B 1 168 ? 16.125 -21.391 -14.102 1 97.38 168 PHE B CA 1
ATOM 3463 C C . PHE B 1 168 ? 16.156 -21.062 -15.586 1 97.38 168 PHE B C 1
ATOM 3465 O O . PHE B 1 168 ? 15.148 -21.203 -16.281 1 97.38 168 PHE B O 1
ATOM 3472 N N . LYS B 1 169 ? 17.344 -20.703 -16.109 1 97.5 169 LYS B N 1
ATOM 3473 C CA . LYS B 1 169 ? 17.469 -20.297 -17.5 1 97.5 169 LYS B CA 1
ATOM 3474 C C . LYS B 1 169 ? 17.359 -21.5 -18.438 1 97.5 169 LYS B C 1
ATOM 3476 O O . LYS B 1 169 ? 17.172 -21.344 -19.641 1 97.5 169 LYS B O 1
ATOM 3481 N N . THR B 1 170 ? 17.375 -22.672 -17.891 1 97.31 170 THR B N 1
ATOM 3482 C CA . THR B 1 170 ? 17.094 -23.859 -18.703 1 97.31 170 THR B CA 1
ATOM 3483 C C . THR B 1 170 ? 15.594 -23.969 -18.969 1 97.31 170 THR B C 1
ATOM 3485 O O . THR B 1 170 ? 15.18 -24.625 -19.938 1 97.31 170 THR B O 1
ATOM 3488 N N . LEU B 1 171 ? 14.828 -23.312 -18.141 1 97.5 171 LEU B N 1
ATOM 3489 C CA . LEU B 1 171 ? 13.375 -23.344 -18.25 1 97.5 171 LEU B CA 1
ATOM 3490 C C . LEU B 1 171 ? 12.859 -22.219 -19.125 1 97.5 171 LEU B C 1
ATOM 3492 O O . LEU B 1 171 ? 11.977 -22.422 -19.953 1 97.5 171 LEU B O 1
ATOM 3496 N N . MET B 1 172 ? 13.406 -21.062 -18.969 1 97.56 172 MET B N 1
ATOM 3497 C CA . MET B 1 172 ? 13.016 -19.844 -19.656 1 97.56 172 MET B CA 1
ATOM 3498 C C . MET B 1 172 ? 14.18 -18.859 -19.734 1 97.56 172 MET B C 1
ATOM 3500 O O . MET B 1 172 ? 15.102 -18.922 -18.938 1 97.56 172 MET B O 1
ATOM 3504 N N . PRO B 1 173 ? 14.156 -17.953 -20.766 1 98.06 173 PRO B N 1
ATOM 3505 C CA . PRO B 1 173 ? 15.203 -16.938 -20.781 1 98.06 173 PRO B CA 1
ATOM 3506 C C . PRO B 1 173 ? 15.039 -15.906 -19.656 1 98.06 173 PRO B C 1
ATOM 3508 O O . PRO B 1 173 ? 13.945 -15.758 -19.109 1 98.06 173 PRO B O 1
ATOM 3511 N N . LEU B 1 174 ? 16.125 -15.32 -19.219 1 98 174 LEU B N 1
ATOM 3512 C CA . LEU B 1 174 ? 16 -14.125 -18.406 1 98 174 LEU B CA 1
ATOM 3513 C C . LEU B 1 174 ? 15.273 -13.016 -19.156 1 98 174 LEU B C 1
ATOM 3515 O O . LEU B 1 174 ? 15.727 -12.57 -20.219 1 98 174 LEU B O 1
ATOM 3519 N N . THR B 1 175 ? 14.102 -12.711 -18.766 1 98.12 175 THR B N 1
ATOM 3520 C CA . THR B 1 175 ? 13.242 -11.75 -19.438 1 98.12 175 THR B CA 1
ATOM 3521 C C . THR B 1 175 ? 12.211 -11.164 -18.484 1 98.12 175 THR B C 1
ATOM 3523 O O . THR B 1 175 ? 11.977 -11.719 -17.406 1 98.12 175 THR B O 1
ATOM 3526 N N . TYR B 1 176 ? 11.672 -10.07 -18.797 1 97.25 176 TYR B N 1
ATOM 3527 C CA . TYR B 1 176 ? 10.625 -9.445 -18.016 1 97.25 176 TYR B CA 1
ATOM 3528 C C . TYR B 1 176 ? 9.312 -9.375 -18.797 1 97.25 176 TYR B C 1
ATOM 3530 O O . TYR B 1 176 ? 8.359 -8.734 -18.359 1 97.25 176 TYR B O 1
ATOM 3538 N N . SER B 1 177 ? 9.375 -10.023 -19.922 1 97.69 177 SER B N 1
ATOM 3539 C CA . SER B 1 177 ? 8.234 -10.07 -20.828 1 97.69 177 SER B CA 1
ATOM 3540 C C . SER B 1 177 ? 7.418 -11.336 -20.641 1 97.69 177 SER B C 1
ATOM 3542 O O . SER B 1 177 ? 7.914 -12.445 -20.859 1 97.69 177 SER B O 1
ATOM 3544 N N . CYS B 1 178 ? 6.148 -11.164 -20.297 1 98.25 178 CYS B N 1
ATOM 3545 C CA . CYS B 1 178 ? 5.25 -12.312 -20.234 1 98.25 178 CYS B CA 1
ATOM 3546 C C . CYS B 1 178 ? 5.137 -12.992 -21.594 1 98.25 178 CYS B C 1
ATOM 3548 O O . CYS B 1 178 ? 5.027 -14.219 -21.672 1 98.25 178 CYS B O 1
ATOM 3550 N N . ASP B 1 179 ? 5.195 -12.211 -22.641 1 98.62 179 ASP B N 1
ATOM 3551 C CA . ASP B 1 179 ? 5.074 -12.742 -24 1 98.62 179 ASP B CA 1
ATOM 3552 C C . ASP B 1 179 ? 6.242 -13.672 -24.328 1 98.62 179 ASP B C 1
ATOM 3554 O O . ASP B 1 179 ? 6.051 -14.719 -24.938 1 98.62 179 ASP B O 1
ATOM 3558 N N . THR B 1 180 ? 7.441 -13.219 -23.906 1 98.75 180 THR B N 1
ATOM 3559 C CA . THR B 1 180 ? 8.609 -14.047 -24.172 1 98.75 180 THR B CA 1
ATOM 3560 C C . THR B 1 180 ? 8.5 -15.383 -23.438 1 98.75 180 THR B C 1
ATOM 3562 O O . THR B 1 180 ? 8.797 -16.438 -24 1 98.75 180 THR B O 1
ATOM 3565 N N . VAL B 1 181 ? 8.031 -15.367 -22.203 1 98.75 181 VAL B N 1
ATOM 3566 C CA . VAL B 1 181 ? 7.895 -16.594 -21.422 1 98.75 181 VAL B CA 1
ATOM 3567 C C . VAL B 1 181 ? 6.777 -17.453 -22 1 98.75 181 VAL B C 1
ATOM 3569 O O . VAL B 1 181 ? 6.93 -18.672 -22.141 1 98.75 181 VAL B O 1
ATOM 3572 N N . GLY B 1 182 ? 5.625 -16.812 -22.344 1 98.75 182 GLY B N 1
ATOM 3573 C CA . GLY B 1 182 ? 4.547 -17.547 -22.984 1 98.75 182 GLY B CA 1
ATOM 3574 C C . GLY B 1 182 ? 4.961 -18.219 -24.281 1 98.75 182 GLY B C 1
ATOM 3575 O O . GLY B 1 182 ? 4.664 -19.406 -24.5 1 98.75 182 GLY B O 1
ATOM 3576 N N . THR B 1 183 ? 5.691 -17.484 -25.125 1 98.62 183 THR B N 1
ATOM 3577 C CA . THR B 1 183 ? 6.164 -18.016 -26.391 1 98.62 183 THR B CA 1
ATOM 3578 C C . THR B 1 183 ? 7.156 -19.156 -26.172 1 98.62 183 THR B C 1
ATOM 3580 O O . THR B 1 183 ? 7.125 -20.156 -26.875 1 98.62 183 THR B O 1
ATOM 3583 N N . THR B 1 184 ? 8.023 -19 -25.203 1 98.62 184 THR B N 1
ATOM 3584 C CA . THR B 1 184 ? 8.945 -20.078 -24.844 1 98.62 184 THR B CA 1
ATOM 3585 C C . THR B 1 184 ? 8.18 -21.328 -24.422 1 98.62 184 THR B C 1
ATOM 3587 O O . THR B 1 184 ? 8.547 -22.438 -24.797 1 98.62 184 THR B O 1
ATOM 3590 N N . GLY B 1 185 ? 7.105 -21.125 -23.641 1 98.56 185 GLY B N 1
ATOM 3591 C CA . GLY B 1 185 ? 6.277 -22.234 -23.219 1 98.56 185 GLY B CA 1
ATOM 3592 C C . GLY B 1 185 ? 5.629 -22.969 -24.375 1 98.56 185 GLY B C 1
ATOM 3593 O O . GLY B 1 185 ? 5.539 -24.203 -24.375 1 98.56 185 GLY B O 1
ATOM 3594 N N . LEU B 1 186 ? 5.195 -22.188 -25.344 1 98.12 186 LEU B N 1
ATOM 3595 C CA . LEU B 1 186 ? 4.625 -22.781 -26.547 1 98.12 186 LEU B CA 1
ATOM 3596 C C . LEU B 1 186 ? 5.676 -23.594 -27.297 1 98.12 186 LEU B C 1
ATOM 3598 O O . LEU B 1 186 ? 5.418 -24.719 -27.703 1 98.12 186 LEU B O 1
ATOM 3602 N N . GLN B 1 187 ? 6.836 -23.031 -27.469 1 98.06 187 GLN B N 1
ATOM 3603 C CA . GLN B 1 187 ? 7.918 -23.672 -28.203 1 98.06 187 GLN B CA 1
ATOM 3604 C C . GLN B 1 187 ? 8.367 -24.953 -27.531 1 98.06 187 GLN B C 1
ATOM 3606 O O . GLN B 1 187 ? 8.648 -25.953 -28.203 1 98.06 187 GLN B O 1
ATOM 3611 N N . LYS B 1 188 ? 8.375 -24.969 -26.234 1 98.19 188 LYS B N 1
ATOM 3612 C CA . LYS B 1 188 ? 8.867 -26.109 -25.469 1 98.19 188 LYS B CA 1
ATOM 3613 C C . LYS B 1 188 ? 7.738 -27.078 -25.156 1 98.19 188 LYS B C 1
ATOM 3615 O O . LYS B 1 188 ? 7.973 -28.141 -24.578 1 98.19 188 LYS B O 1
ATOM 3620 N N . LYS B 1 189 ? 6.496 -26.672 -25.438 1 98.19 189 LYS B N 1
ATOM 3621 C CA . LYS B 1 189 ? 5.297 -27.469 -25.188 1 98.19 189 LYS B CA 1
ATOM 3622 C C . LYS B 1 189 ? 5.07 -27.672 -23.688 1 98.19 189 LYS B C 1
ATOM 3624 O O . LYS B 1 189 ? 4.758 -28.781 -23.25 1 98.19 189 LYS B O 1
ATOM 3629 N N . ILE B 1 190 ? 5.305 -26.625 -22.969 1 98.44 190 ILE B N 1
ATOM 3630 C CA . ILE B 1 190 ? 5.086 -26.703 -21.531 1 98.44 190 ILE B CA 1
ATOM 3631 C C . ILE B 1 190 ? 4.082 -25.641 -21.094 1 98.44 190 ILE B C 1
ATOM 3633 O O . ILE B 1 190 ? 3.998 -25.312 -19.906 1 98.44 190 ILE B O 1
ATOM 3637 N N . LEU B 1 191 ? 3.422 -24.984 -22.062 1 98.62 191 LEU B N 1
ATOM 3638 C CA . LEU B 1 191 ? 2.346 -24.047 -21.781 1 98.62 191 LEU B CA 1
ATOM 3639 C C . LEU B 1 191 ? 0.982 -24.688 -22 1 98.62 191 LEU B C 1
ATOM 3641 O O . LEU B 1 191 ? 0.676 -25.141 -23.109 1 98.62 191 LEU B O 1
ATOM 3645 N N . THR B 1 192 ? 0.206 -24.812 -20.969 1 98.62 192 THR B N 1
ATOM 3646 C CA . THR B 1 192 ? -1.179 -25.266 -21.078 1 98.62 192 THR B CA 1
ATOM 3647 C C . THR B 1 192 ? -2.111 -24.078 -21.312 1 98.62 192 THR B C 1
ATOM 3649 O O . THR B 1 192 ? -2.201 -23.172 -20.484 1 98.62 192 THR B O 1
ATOM 3652 N N . ARG B 1 193 ? -2.818 -24.078 -22.391 1 98.62 193 ARG B N 1
ATOM 3653 C CA . ARG B 1 193 ? -3.758 -23.016 -22.703 1 98.62 193 ARG B CA 1
ATOM 3654 C C . ARG B 1 193 ? -4.961 -23.047 -21.766 1 98.62 193 ARG B C 1
ATOM 3656 O O . ARG B 1 193 ? -5.344 -24.109 -21.281 1 98.62 193 ARG B O 1
ATOM 3663 N N . TYR B 1 194 ? -5.555 -21.828 -21.578 1 98.44 194 TYR B N 1
ATOM 3664 C CA . TYR B 1 194 ? -6.613 -21.703 -20.578 1 98.44 194 TYR B CA 1
ATOM 3665 C C . TYR B 1 194 ? -7.773 -22.641 -20.891 1 98.44 194 TYR B C 1
ATOM 3667 O O . TYR B 1 194 ? -8.414 -23.172 -19.984 1 98.44 194 TYR B O 1
ATOM 3675 N N . GLN B 1 195 ? -8.062 -22.953 -22.234 1 98.06 195 GLN B N 1
ATOM 3676 C CA . GLN B 1 195 ? -9.156 -23.844 -22.594 1 98.06 195 GLN B CA 1
ATOM 3677 C C . GLN B 1 195 ? -8.922 -25.266 -22.078 1 98.06 195 GLN B C 1
ATOM 3679 O O . GLN B 1 195 ? -9.844 -25.906 -21.578 1 98.06 195 GLN B O 1
ATOM 3684 N N . THR B 1 196 ? -7.727 -25.703 -22.219 1 98.25 196 THR B N 1
ATOM 3685 C CA . THR B 1 196 ? -7.359 -27.031 -21.75 1 98.25 196 THR B CA 1
ATOM 3686 C C . THR B 1 196 ? -7.34 -27.062 -20.219 1 98.25 196 THR B C 1
ATOM 3688 O O . THR B 1 196 ? -7.836 -28.016 -19.609 1 98.25 196 THR B O 1
ATOM 3691 N N . ALA B 1 197 ? -6.781 -26.016 -19.594 1 98 197 ALA B N 1
ATOM 3692 C CA . ALA B 1 197 ? -6.691 -25.953 -18.141 1 98 197 ALA B CA 1
ATOM 3693 C C . ALA B 1 197 ? -8.078 -26 -17.5 1 98 197 ALA B C 1
ATOM 3695 O O . ALA B 1 197 ? -8.258 -26.609 -16.438 1 98 197 ALA B O 1
ATOM 3696 N N . ARG B 1 198 ? -9.117 -25.375 -18.156 1 97.69 198 ARG B N 1
ATOM 3697 C CA . ARG B 1 198 ? -10.477 -25.297 -17.625 1 97.69 198 ARG B CA 1
ATOM 3698 C C . ARG B 1 198 ? -11.109 -26.688 -17.547 1 97.69 198 ARG B C 1
ATOM 3700 O O . ARG B 1 198 ? -12 -26.922 -16.734 1 97.69 198 ARG B O 1
ATOM 3707 N N . THR B 1 199 ? -10.594 -27.609 -18.359 1 96.88 199 THR B N 1
ATOM 3708 C CA . THR B 1 199 ? -11.219 -28.922 -18.422 1 96.88 199 THR B CA 1
ATOM 3709 C C . THR B 1 199 ? -10.336 -29.984 -17.781 1 96.88 199 THR B C 1
ATOM 3711 O O . THR B 1 199 ? -10.758 -31.141 -17.594 1 96.88 199 THR B O 1
ATOM 3714 N N . ASN B 1 200 ? -9.117 -29.703 -17.438 1 97.25 200 ASN B N 1
ATOM 3715 C CA . ASN B 1 200 ? -8.195 -30.641 -16.812 1 97.25 200 ASN B CA 1
ATOM 3716 C C . ASN B 1 200 ? -7.305 -29.953 -15.781 1 97.25 200 ASN B C 1
ATOM 3718 O O . ASN B 1 200 ? -6.141 -29.672 -16.062 1 97.25 200 ASN B O 1
ATOM 3722 N N . SER B 1 201 ? -7.805 -29.781 -14.594 1 95.81 201 SER B N 1
ATOM 3723 C CA . SER B 1 201 ? -7.113 -29.047 -13.539 1 95.81 201 SER B CA 1
ATOM 3724 C C . SER B 1 201 ? -5.848 -29.766 -13.102 1 95.81 201 SER B C 1
ATOM 3726 O O . SER B 1 201 ? -4.973 -29.188 -12.461 1 95.81 201 SER B O 1
ATOM 3728 N N . ALA B 1 202 ? -5.66 -31.078 -13.414 1 96.75 202 ALA B N 1
ATOM 3729 C CA . ALA B 1 202 ? -4.488 -31.859 -13.039 1 96.75 202 ALA B CA 1
ATOM 3730 C C . ALA B 1 202 ? -3.232 -31.328 -13.727 1 96.75 202 ALA B C 1
ATOM 3732 O O . ALA B 1 202 ? -2.111 -31.625 -13.305 1 96.75 202 ALA B O 1
ATOM 3733 N N . LEU B 1 203 ? -3.443 -30.562 -14.781 1 97.44 203 LEU B N 1
ATOM 3734 C CA . LEU B 1 203 ? -2.32 -30 -15.523 1 97.44 203 LEU B CA 1
ATOM 3735 C C . LEU B 1 203 ? -1.754 -28.781 -14.82 1 97.44 203 LEU B C 1
ATOM 3737 O O . LEU B 1 203 ? -0.664 -28.312 -15.156 1 97.44 203 LEU B O 1
ATOM 3741 N N . ILE B 1 204 ? -2.486 -28.234 -13.852 1 98.5 204 ILE B N 1
ATOM 3742 C CA . ILE B 1 204 ? -2.043 -27.109 -13.047 1 98.5 204 ILE B CA 1
ATOM 3743 C C . ILE B 1 204 ? -1.451 -27.609 -11.727 1 98.5 204 ILE B C 1
ATOM 3745 O O . ILE B 1 204 ? -2.125 -28.297 -10.961 1 98.5 204 ILE B O 1
ATOM 3749 N N . LYS B 1 205 ? -0.233 -27.297 -11.445 1 98.5 205 LYS B N 1
ATOM 3750 C CA . LYS B 1 205 ? 0.409 -27.734 -10.211 1 98.5 205 LYS B CA 1
ATOM 3751 C C . LYS B 1 205 ? 0.974 -26.547 -9.438 1 98.5 205 LYS B C 1
ATOM 3753 O O . LYS B 1 205 ? 1.489 -25.609 -10.039 1 98.5 205 LYS B O 1
ATOM 3758 N N . PRO B 1 206 ? 0.908 -26.609 -8.094 1 98.5 206 PRO B N 1
ATOM 3759 C CA . PRO B 1 206 ? 1.612 -25.578 -7.32 1 98.5 206 PRO B CA 1
ATOM 3760 C C . PRO B 1 206 ? 3.07 -25.422 -7.746 1 98.5 206 PRO B C 1
ATOM 3762 O O . PRO B 1 206 ? 3.756 -26.422 -8 1 98.5 206 PRO B O 1
ATOM 3765 N N . GLY B 1 207 ? 3.482 -24.219 -7.84 1 98.62 207 GLY B N 1
ATOM 3766 C CA . GLY B 1 207 ? 4.812 -23.906 -8.344 1 98.62 207 GLY B CA 1
ATOM 3767 C C . GLY B 1 207 ? 4.812 -23.469 -9.797 1 98.62 207 GLY B C 1
ATOM 3768 O O . GLY B 1 207 ? 5.734 -22.781 -10.234 1 98.62 207 GLY B O 1
ATOM 3769 N N . ASP B 1 208 ? 3.795 -23.891 -10.586 1 98.81 208 ASP B N 1
ATOM 3770 C CA . ASP B 1 208 ? 3.68 -23.422 -11.969 1 98.81 208 ASP B CA 1
ATOM 3771 C C . ASP B 1 208 ? 3.434 -21.922 -12.016 1 98.81 208 ASP B C 1
ATOM 3773 O O . ASP B 1 208 ? 3.09 -21.312 -11.008 1 98.81 208 ASP B O 1
ATOM 3777 N N . ILE B 1 209 ? 3.674 -21.391 -13.211 1 98.75 209 ILE B N 1
ATOM 3778 C CA . ILE B 1 209 ? 3.473 -19.969 -13.492 1 98.75 209 ILE B CA 1
ATOM 3779 C C . ILE B 1 209 ? 2.197 -19.781 -14.312 1 98.75 209 ILE B C 1
ATOM 3781 O O . ILE B 1 209 ? 1.962 -20.516 -15.281 1 98.75 209 ILE B O 1
ATOM 3785 N N . PHE B 1 210 ? 1.317 -18.922 -13.859 1 98.69 210 PHE B N 1
ATOM 3786 C CA . PHE B 1 210 ? 0.212 -18.609 -14.758 1 98.69 210 PHE B CA 1
ATOM 3787 C C . PHE B 1 210 ? 0.531 -17.391 -15.609 1 98.69 210 PHE B C 1
ATOM 3789 O O . PHE B 1 210 ? 1.34 -16.547 -15.219 1 98.69 210 PHE B O 1
ATOM 3796 N N . LEU B 1 211 ? -0.025 -17.297 -16.781 1 98.62 211 LEU B N 1
ATOM 3797 C CA . LEU B 1 211 ? 0.042 -16.156 -17.703 1 98.62 211 LEU B CA 1
ATOM 3798 C C . LEU B 1 211 ? -1.357 -15.688 -18.094 1 98.62 211 LEU B C 1
ATOM 3800 O O . LEU B 1 211 ? -2.156 -16.469 -18.594 1 98.62 211 LEU B O 1
ATOM 3804 N N . LEU B 1 212 ? -1.672 -14.484 -17.797 1 97.06 212 LEU B N 1
ATOM 3805 C CA . LEU B 1 212 ? -2.965 -13.914 -18.156 1 97.06 212 LEU B CA 1
ATOM 3806 C C . LEU B 1 212 ? -2.984 -13.5 -19.625 1 97.06 212 LEU B C 1
ATOM 3808 O O . LEU B 1 212 ? -2.275 -12.578 -20.031 1 97.06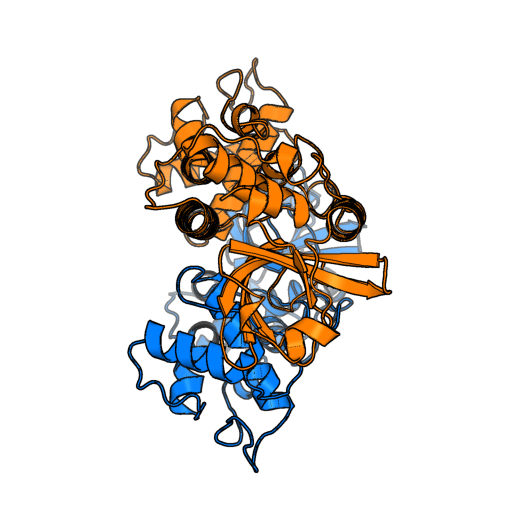 212 LEU B O 1
ATOM 3812 N N . GLN B 1 213 ? -3.785 -14.148 -20.312 1 97.44 213 GLN B N 1
ATOM 3813 C CA . GLN B 1 213 ? -3.836 -13.969 -21.766 1 97.44 213 GLN B CA 1
ATOM 3814 C C . GLN B 1 213 ? -4.766 -12.82 -22.141 1 97.44 213 GLN B C 1
ATOM 3816 O O . GLN B 1 213 ? -5.922 -12.789 -21.719 1 97.44 213 GLN B O 1
ATOM 3821 N N . LYS B 1 214 ? -4.305 -11.883 -22.859 1 95.5 214 LYS B N 1
ATOM 3822 C CA . LYS B 1 214 ? -5.129 -10.867 -23.5 1 95.5 214 LYS B CA 1
ATOM 3823 C C . LYS B 1 214 ? -5.57 -11.312 -24.891 1 95.5 214 LYS B C 1
ATOM 3825 O O . LYS B 1 214 ? -6.758 -11.266 -25.219 1 95.5 214 LYS B O 1
ATOM 3830 N N . THR B 1 215 ? -4.598 -11.766 -25.703 1 96.62 215 THR B N 1
ATOM 3831 C CA . THR B 1 215 ? -4.77 -12.453 -26.984 1 96.62 215 THR B CA 1
ATOM 3832 C C . THR B 1 215 ? -3.879 -13.688 -27.047 1 96.62 215 THR B C 1
ATOM 3834 O O . THR B 1 215 ? -3.016 -13.891 -26.203 1 96.62 215 THR B O 1
ATOM 3837 N N . PRO B 1 216 ? -4.094 -14.531 -27.953 1 95.69 216 PRO B N 1
ATOM 3838 C CA . PRO B 1 216 ? -3.441 -15.844 -27.953 1 95.69 216 PRO B CA 1
ATOM 3839 C C . PRO B 1 216 ? -1.92 -15.742 -27.844 1 95.69 216 PRO B C 1
ATOM 3841 O O . PRO B 1 216 ? -1.268 -16.672 -27.359 1 95.69 216 PRO B O 1
ATOM 3844 N N . ASN B 1 217 ? -1.332 -14.695 -28.266 1 96.69 217 ASN B N 1
ATOM 3845 C CA . ASN B 1 217 ? 0.12 -14.578 -28.188 1 96.69 217 ASN B CA 1
ATOM 3846 C C . ASN B 1 217 ? 0.534 -13.32 -27.438 1 96.69 217 ASN B C 1
ATOM 3848 O O . ASN B 1 217 ? 1.642 -12.812 -27.625 1 96.69 217 ASN B O 1
ATOM 3852 N N . ASP B 1 218 ? -0.346 -12.812 -26.641 1 97.69 218 ASP B N 1
ATOM 3853 C CA . ASP B 1 218 ? -0.125 -11.625 -25.828 1 97.69 218 ASP B CA 1
ATOM 3854 C C . ASP B 1 218 ? -0.575 -11.852 -24.391 1 97.69 218 ASP B C 1
ATOM 3856 O O . ASP B 1 218 ? -1.771 -12 -24.109 1 97.69 218 ASP B O 1
ATOM 3860 N N . TRP B 1 219 ? 0.356 -11.992 -23.531 1 97.81 219 TRP B N 1
ATOM 3861 C CA . TRP B 1 219 ? 0.09 -12.141 -22.109 1 97.81 219 TRP B CA 1
ATOM 3862 C C . TRP B 1 219 ? 0.456 -10.867 -21.344 1 97.81 219 TRP B C 1
ATOM 3864 O O . TRP B 1 219 ? 1.475 -10.234 -21.641 1 97.81 219 TRP B O 1
ATOM 3874 N N . ILE B 1 220 ? -0.347 -10.5 -20.297 1 95.88 220 ILE B N 1
ATOM 3875 C CA . ILE B 1 220 ? -0.204 -9.156 -19.75 1 95.88 220 ILE B CA 1
ATOM 3876 C C . ILE B 1 220 ? 0.096 -9.234 -18.25 1 95.88 220 ILE B C 1
ATOM 3878 O O . ILE B 1 220 ? 0.334 -8.211 -17.609 1 95.88 220 ILE B O 1
ATOM 3882 N N . HIS B 1 221 ? 0.073 -10.352 -17.641 1 96.31 221 HIS B N 1
ATOM 3883 C CA . HIS B 1 221 ? 0.362 -10.492 -16.219 1 96.31 221 HIS B CA 1
ATOM 3884 C C . HIS B 1 221 ? 0.708 -11.938 -15.867 1 96.31 221 HIS B C 1
ATOM 3886 O O . HIS B 1 221 ? 0.443 -12.852 -16.656 1 96.31 221 HIS B O 1
ATOM 3892 N N . THR B 1 222 ? 1.345 -12.094 -14.703 1 97.81 222 THR B N 1
ATOM 3893 C CA . THR B 1 222 ? 1.767 -13.43 -14.312 1 97.81 222 THR B CA 1
ATOM 3894 C C . THR B 1 222 ? 1.956 -13.516 -12.797 1 97.81 222 THR B C 1
ATOM 3896 O O . THR B 1 222 ? 1.856 -12.508 -12.102 1 97.81 222 THR B O 1
ATOM 3899 N N . GLY B 1 223 ? 2.176 -14.648 -12.266 1 98.06 223 GLY B N 1
ATOM 3900 C CA . GLY B 1 223 ? 2.432 -14.992 -10.875 1 98.06 223 GLY B CA 1
ATOM 3901 C C . GLY B 1 223 ? 2.668 -16.469 -10.656 1 98.06 223 GLY B C 1
ATOM 3902 O O . GLY B 1 223 ? 2.715 -17.25 -11.617 1 98.06 223 GLY B O 1
ATOM 3903 N N . ILE B 1 224 ? 2.844 -16.875 -9.461 1 98.75 224 ILE B N 1
ATOM 3904 C CA . ILE B 1 224 ? 3.125 -18.266 -9.078 1 98.75 224 ILE B CA 1
ATOM 3905 C C . ILE B 1 224 ? 1.862 -18.906 -8.516 1 98.75 224 ILE B C 1
ATOM 3907 O O . ILE B 1 224 ? 1.233 -18.375 -7.605 1 98.75 224 ILE B O 1
ATOM 3911 N N . VAL B 1 225 ? 1.479 -20.062 -9.039 1 98.81 225 VAL B N 1
ATOM 3912 C CA . VAL B 1 225 ? 0.359 -20.828 -8.5 1 98.81 225 VAL B CA 1
ATOM 3913 C C . VAL B 1 225 ? 0.768 -21.484 -7.184 1 98.81 225 VAL B C 1
ATOM 3915 O O . VAL B 1 225 ? 1.767 -22.203 -7.129 1 98.81 225 VAL B O 1
ATOM 3918 N N . THR B 1 226 ? -0.008 -21.266 -6.129 1 98.12 226 THR B N 1
ATOM 3919 C CA . THR B 1 226 ? 0.368 -21.844 -4.848 1 98.12 226 THR B CA 1
ATOM 3920 C C . THR B 1 226 ? -0.603 -22.953 -4.449 1 98.12 226 THR B C 1
ATOM 3922 O O . THR B 1 226 ? -0.262 -23.828 -3.646 1 98.12 226 THR B O 1
ATOM 3925 N N . ALA B 1 227 ? -1.803 -22.906 -4.992 1 97.44 227 ALA B N 1
ATOM 3926 C CA . ALA B 1 227 ? -2.809 -23.938 -4.734 1 97.44 227 ALA B CA 1
ATOM 3927 C C . ALA B 1 227 ? -3.834 -24 -5.863 1 97.44 227 ALA B C 1
ATOM 3929 O O . ALA B 1 227 ? -4.082 -22.984 -6.535 1 97.44 227 ALA B O 1
ATOM 3930 N N . VAL B 1 228 ? -4.375 -25.188 -6.016 1 97.81 228 VAL B N 1
ATOM 3931 C CA . VAL B 1 228 ? -5.387 -25.422 -7.039 1 97.81 228 VAL B CA 1
ATOM 3932 C C . VAL B 1 228 ? -6.648 -25.984 -6.398 1 97.81 228 VAL B C 1
ATOM 3934 O O . VAL B 1 228 ? -6.582 -26.953 -5.637 1 97.81 228 VAL B O 1
ATOM 3937 N N . HIS B 1 229 ? -7.703 -25.359 -6.691 1 95.56 229 HIS B N 1
ATOM 3938 C CA . HIS B 1 229 ? -9.023 -25.812 -6.273 1 95.56 229 HIS B CA 1
ATOM 3939 C C . HIS B 1 229 ? -9.922 -26.094 -7.477 1 95.56 229 HIS B C 1
ATOM 3941 O O . HIS B 1 229 ? -9.453 -26.062 -8.617 1 95.56 229 HIS B O 1
ATOM 3947 N N . ALA B 1 230 ? -11.164 -26.438 -7.23 1 93.69 230 ALA B N 1
ATOM 3948 C CA . ALA B 1 230 ? -12.055 -26.891 -8.297 1 93.69 230 ALA B CA 1
ATOM 3949 C C . ALA B 1 230 ? -12.188 -25.828 -9.391 1 93.69 230 ALA B C 1
ATOM 3951 O O . ALA B 1 230 ? -12.062 -26.125 -10.578 1 93.69 230 ALA B O 1
ATOM 3952 N N . ASP B 1 231 ? -12.367 -24.578 -9 1 95.62 231 ASP B N 1
ATOM 3953 C CA . ASP B 1 231 ? -12.609 -23.531 -9.984 1 95.62 231 ASP B CA 1
ATOM 3954 C C . ASP B 1 231 ? -11.594 -22.391 -9.844 1 95.62 231 ASP B C 1
ATOM 3956 O O . ASP B 1 231 ? -11.586 -21.469 -10.656 1 95.62 231 ASP B O 1
ATOM 3960 N N . THR B 1 232 ? -10.742 -22.484 -8.797 1 96.94 232 THR B N 1
ATOM 3961 C CA . THR B 1 232 ? -9.883 -21.344 -8.492 1 96.94 232 THR B CA 1
ATOM 3962 C C . THR B 1 232 ? -8.453 -21.797 -8.227 1 96.94 232 THR B C 1
ATOM 3964 O O . THR B 1 232 ? -8.211 -22.984 -7.973 1 96.94 232 THR B O 1
ATOM 3967 N N . ILE B 1 233 ? -7.602 -20.875 -8.43 1 97.56 233 ILE B N 1
ATOM 3968 C CA . ILE B 1 233 ? -6.227 -21.047 -7.973 1 97.56 233 ILE B CA 1
ATOM 3969 C C . ILE B 1 233 ? -5.859 -19.938 -6.996 1 97.56 233 ILE B C 1
ATOM 3971 O O . ILE B 1 233 ? -6.426 -18.844 -7.055 1 97.56 233 ILE B O 1
ATOM 3975 N N . GLU B 1 234 ? -5.016 -20.25 -6.066 1 96.62 234 GLU B N 1
ATOM 3976 C CA . GLU B 1 234 ? -4.316 -19.234 -5.277 1 96.62 234 GLU B CA 1
ATOM 3977 C C . GLU B 1 234 ? -2.932 -18.953 -5.855 1 96.62 234 GLU B C 1
ATOM 3979 O O . GLU B 1 234 ? -2.285 -19.844 -6.41 1 96.62 234 GLU B O 1
ATOM 3984 N N . THR B 1 235 ? -2.58 -17.719 -5.793 1 96.88 235 THR B N 1
ATOM 3985 C CA . THR B 1 235 ? -1.325 -17.297 -6.41 1 96.88 235 THR B CA 1
ATOM 3986 C C . THR B 1 235 ? -0.599 -16.281 -5.527 1 96.88 235 THR B C 1
ATOM 3988 O O . THR B 1 235 ? -1.212 -15.656 -4.66 1 96.88 235 THR B O 1
ATOM 3991 N N . ILE B 1 236 ? 0.669 -16.203 -5.582 1 97.5 236 ILE B N 1
ATOM 3992 C CA . ILE B 1 236 ? 1.466 -15.078 -5.109 1 97.5 236 ILE B CA 1
ATOM 3993 C C . ILE B 1 236 ? 2.041 -14.32 -6.305 1 97.5 236 ILE B C 1
ATOM 3995 O O . ILE B 1 236 ? 2.707 -14.906 -7.16 1 97.5 236 ILE B O 1
ATOM 3999 N N . GLU B 1 237 ? 1.708 -13.102 -6.398 1 96.69 237 GLU B N 1
ATOM 4000 C CA . GLU B 1 237 ? 2.021 -12.281 -7.566 1 96.69 237 GLU B CA 1
ATOM 4001 C C . GLU B 1 237 ? 2.725 -10.992 -7.168 1 96.69 237 GLU B C 1
ATOM 4003 O O . GLU B 1 237 ? 2.4 -10.391 -6.137 1 96.69 237 GLU B O 1
ATOM 4008 N N . GLY B 1 238 ? 3.746 -10.617 -7.941 1 96.5 238 GLY B N 1
ATOM 4009 C CA . GLY B 1 238 ? 4.273 -9.266 -7.84 1 96.5 238 GLY B CA 1
ATOM 4010 C C . GLY B 1 238 ? 3.57 -8.281 -8.758 1 96.5 238 GLY B C 1
ATOM 4011 O O . GLY B 1 238 ? 2.848 -8.68 -9.672 1 96.5 238 GLY B O 1
ATOM 4012 N N . ASN B 1 239 ? 3.738 -7.008 -8.523 1 94.38 239 ASN B N 1
ATOM 4013 C CA . ASN B 1 239 ? 3.168 -5.953 -9.352 1 94.38 239 ASN B CA 1
ATOM 4014 C C . ASN B 1 239 ? 1.651 -6.082 -9.461 1 94.38 239 ASN B C 1
ATOM 4016 O O . ASN B 1 239 ? 1.093 -6.016 -10.555 1 94.38 239 ASN B O 1
ATOM 4020 N N . THR B 1 240 ? 1.071 -6.43 -8.336 1 89.94 240 THR B N 1
ATOM 4021 C CA . THR B 1 240 ? -0.379 -6.586 -8.312 1 89.94 240 THR B CA 1
ATOM 4022 C C . THR B 1 240 ? -0.991 -5.781 -7.172 1 89.94 240 THR B C 1
ATOM 4024 O O . THR B 1 240 ? -0.272 -5.133 -6.406 1 89.94 240 THR B O 1
ATOM 4027 N N . ASN B 1 241 ? -2.25 -5.562 -7.316 1 76.75 241 ASN B N 1
ATOM 4028 C CA . ASN B 1 241 ? -2.959 -4.805 -6.289 1 76.75 241 ASN B CA 1
ATOM 4029 C C . ASN B 1 241 ? -4.285 -5.465 -5.926 1 76.75 241 ASN B C 1
ATOM 4031 O O . ASN B 1 241 ? -4.602 -6.551 -6.418 1 76.75 241 ASN B O 1
ATOM 4035 N N . ALA B 1 242 ? -4.883 -4.848 -5.027 1 60.5 242 ALA B N 1
ATOM 4036 C CA . ALA B 1 242 ? -6.129 -5.352 -4.457 1 60.5 242 ALA B CA 1
ATOM 4037 C C . ALA B 1 242 ? -7.227 -5.438 -5.516 1 60.5 242 ALA B C 1
ATOM 4039 O O . ALA B 1 242 ? -8.164 -6.23 -5.387 1 60.5 242 ALA B O 1
ATOM 4040 N N . GLY B 1 243 ? -7.133 -4.781 -6.516 1 58.41 243 GLY B N 1
ATOM 4041 C CA . GLY B 1 243 ? -8.172 -4.84 -7.531 1 58.41 243 GLY B CA 1
ATOM 4042 C C . GLY B 1 243 ? -7.812 -5.738 -8.703 1 58.41 243 GLY B C 1
ATOM 4043 O O . GLY B 1 243 ? -8.594 -5.887 -9.641 1 58.41 243 GLY B O 1
ATOM 4044 N N . GLY B 1 244 ? -6.672 -6.445 -8.555 1 54 244 GLY B N 1
ATOM 4045 C CA . GLY B 1 244 ? -6.25 -7.359 -9.602 1 54 244 GLY B CA 1
ATOM 4046 C C . GLY B 1 244 ? -5.66 -6.656 -10.812 1 54 244 GLY B C 1
ATOM 4047 O O . GLY B 1 244 ? -5.66 -7.203 -11.914 1 54 244 GLY B O 1
ATOM 4048 N N . SER B 1 245 ? -5.262 -5.484 -10.57 1 60.72 245 SER B N 1
ATOM 4049 C CA . SER B 1 245 ? -4.699 -4.707 -11.664 1 60.72 245 SER B CA 1
ATOM 4050 C C . SER B 1 245 ? -3.363 -5.285 -12.125 1 60.72 245 SER B C 1
ATOM 4052 O O . SER B 1 245 ? -2.609 -5.832 -11.312 1 60.72 245 SER B O 1
ATOM 4054 N N . ASN B 1 246 ? -3.232 -5.285 -13.398 1 62.09 246 ASN B N 1
ATOM 4055 C CA . ASN B 1 246 ? -1.989 -5.703 -14.039 1 62.09 246 ASN B CA 1
ATOM 4056 C C . ASN B 1 246 ? -0.849 -4.738 -13.734 1 62.09 246 ASN B C 1
ATOM 4058 O O . ASN B 1 246 ? 0.297 -4.98 -14.109 1 62.09 246 ASN B O 1
ATOM 4062 N N . ASN B 1 247 ? -1.113 -3.727 -13.117 1 69.5 247 ASN B N 1
ATOM 4063 C CA . ASN B 1 247 ? -0.078 -2.791 -12.695 1 69.5 247 ASN B CA 1
ATOM 4064 C C . ASN B 1 247 ? -0.276 -2.355 -11.242 1 69.5 247 ASN B C 1
ATOM 4066 O O . ASN B 1 247 ? -0.454 -1.169 -10.969 1 69.5 247 ASN B O 1
ATOM 4070 N N . GLY B 1 248 ? -0.197 -3.361 -10.422 1 83.75 248 GLY B N 1
ATOM 4071 C CA . GLY B 1 248 ? -0.317 -3.084 -9 1 83.75 248 GLY B CA 1
ATOM 4072 C C . GLY B 1 248 ? 0.994 -2.664 -8.359 1 83.75 248 GLY B C 1
ATOM 4073 O O . GLY B 1 248 ? 1.956 -2.342 -9.062 1 83.75 248 GLY B O 1
ATOM 4074 N N . ASN B 1 249 ? 0.993 -2.621 -7.078 1 88.38 249 ASN B N 1
ATOM 4075 C CA . ASN B 1 249 ? 2.115 -1.956 -6.426 1 88.38 249 ASN B CA 1
ATOM 4076 C C . ASN B 1 249 ? 2.77 -2.855 -5.379 1 88.38 249 ASN B C 1
ATOM 4078 O O . ASN B 1 249 ? 3.648 -2.414 -4.637 1 88.38 249 ASN B O 1
ATOM 4082 N N . ALA B 1 250 ? 2.373 -4.133 -5.352 1 92.88 250 ALA B N 1
ATOM 4083 C CA . ALA B 1 250 ? 2.869 -4.961 -4.25 1 92.88 250 ALA B CA 1
ATOM 4084 C C . ALA B 1 250 ? 2.941 -6.43 -4.66 1 92.88 250 ALA B C 1
ATOM 4086 O O . ALA B 1 250 ? 2.559 -6.789 -5.777 1 92.88 250 ALA B O 1
ATOM 4087 N N . VAL B 1 251 ? 3.545 -7.219 -3.809 1 95.56 251 VAL B N 1
ATOM 4088 C CA . VAL B 1 251 ? 3.375 -8.672 -3.83 1 95.56 251 VAL B CA 1
ATOM 4089 C C . VAL B 1 251 ? 2.182 -9.062 -2.961 1 95.56 251 VAL B C 1
ATOM 4091 O O . VAL B 1 251 ? 2.068 -8.625 -1.815 1 95.56 251 VAL B O 1
ATOM 4094 N N . MET B 1 252 ? 1.284 -9.844 -3.527 1 94 252 MET B N 1
ATOM 4095 C CA . MET B 1 252 ? 0.081 -10.227 -2.793 1 94 252 MET B CA 1
ATOM 4096 C C . MET B 1 252 ? -0.277 -11.688 -3.051 1 94 252 MET B C 1
ATOM 4098 O O . MET B 1 252 ? 0.06 -12.234 -4.102 1 94 252 MET B O 1
ATOM 4102 N N . ASN B 1 253 ? -0.955 -12.25 -2.064 1 95.25 253 ASN B N 1
ATOM 4103 C CA . ASN B 1 253 ? -1.696 -13.492 -2.26 1 95.25 253 ASN B CA 1
ATOM 4104 C C . ASN B 1 253 ? -3.049 -13.242 -2.92 1 95.25 253 ASN B C 1
ATOM 4106 O O . ASN B 1 253 ? -3.82 -12.398 -2.459 1 95.25 253 ASN B O 1
ATOM 4110 N N . LYS B 1 254 ? -3.301 -13.945 -4.016 1 95 254 LYS B N 1
ATOM 4111 C CA . LYS B 1 254 ? -4.531 -13.727 -4.77 1 95 254 LYS B CA 1
ATOM 4112 C C . LYS B 1 254 ? -5.27 -15.039 -5.012 1 95 254 LYS B C 1
ATOM 4114 O O . LYS B 1 254 ? -4.668 -16.109 -4.953 1 95 254 LYS B O 1
ATOM 4119 N N . ILE B 1 255 ? -6.504 -14.914 -5.25 1 95.12 255 ILE B N 1
ATOM 4120 C CA . ILE B 1 255 ? -7.324 -16 -5.762 1 95.12 255 ILE B CA 1
ATOM 4121 C C . ILE B 1 255 ? -7.859 -15.641 -7.145 1 95.12 255 ILE B C 1
ATOM 4123 O O . ILE B 1 255 ? -8.367 -14.539 -7.352 1 95.12 255 ILE B O 1
ATOM 4127 N N . ARG B 1 256 ? -7.773 -16.516 -8.031 1 94.12 256 ARG B N 1
ATOM 4128 C CA . ARG B 1 256 ? -8.266 -16.312 -9.391 1 94.12 256 ARG B CA 1
ATOM 4129 C C . ARG B 1 256 ? -9.164 -17.453 -9.828 1 94.12 256 ARG B C 1
ATOM 4131 O O . ARG B 1 256 ? -8.875 -18.625 -9.547 1 94.12 256 ARG B O 1
ATOM 4138 N N . ASN B 1 257 ? -10.242 -17.125 -10.453 1 95.62 257 ASN B N 1
ATOM 4139 C CA . ASN B 1 257 ? -11.109 -18.125 -11.078 1 95.62 257 ASN B CA 1
ATOM 4140 C C . ASN B 1 257 ? -10.625 -18.484 -12.477 1 95.62 257 ASN B C 1
ATOM 4142 O O . ASN B 1 257 ? -10.922 -17.781 -13.445 1 95.62 257 ASN B O 1
ATOM 4146 N N . TYR B 1 258 ? -9.891 -19.594 -12.578 1 96.56 258 TYR B N 1
ATOM 4147 C CA . TYR B 1 258 ? -9.273 -19.938 -13.859 1 96.56 258 TYR B CA 1
ATOM 4148 C C . TYR B 1 258 ? -10.312 -20.516 -14.828 1 96.56 258 TYR B C 1
ATOM 4150 O O . TYR B 1 258 ? -10.039 -20.641 -16.016 1 96.56 258 TYR B O 1
ATOM 4158 N N . LYS B 1 259 ? -11.539 -20.781 -14.375 1 96.25 259 LYS B N 1
ATOM 4159 C CA . LYS B 1 259 ? -12.625 -21.203 -15.258 1 96.25 259 LYS B CA 1
ATOM 4160 C C . LYS B 1 259 ? -13.219 -20.016 -16.016 1 96.25 259 LYS B C 1
ATOM 4162 O O . LYS B 1 259 ? -13.883 -20.188 -17.031 1 96.25 259 LYS B O 1
ATOM 4167 N N . GLN B 1 260 ? -13.016 -18.812 -15.508 1 93.69 260 GLN B N 1
ATOM 4168 C CA . GLN B 1 260 ? -13.594 -17.609 -16.094 1 93.69 260 GLN B CA 1
ATOM 4169 C C . GLN B 1 260 ? -12.523 -16.75 -16.766 1 93.69 260 GLN B C 1
ATOM 4171 O O . GLN B 1 260 ? -12.766 -16.172 -17.828 1 93.69 260 GLN B O 1
ATOM 4176 N N . SER B 1 261 ? -11.383 -16.719 -16.156 1 94 261 SER B N 1
ATOM 4177 C CA . SER B 1 261 ? -10.289 -15.922 -16.688 1 94 261 SER B CA 1
ATOM 4178 C C . SER B 1 261 ? -9.492 -16.688 -17.734 1 94 261 SER B C 1
ATOM 4180 O O . SER B 1 261 ? -9.477 -17.922 -17.719 1 94 261 SER B O 1
ATOM 4182 N N . LYS B 1 262 ? -8.828 -15.977 -18.609 1 97.25 262 LYS B N 1
ATOM 4183 C CA . LYS B 1 262 ? -7.98 -16.609 -19.609 1 97.25 262 LYS B CA 1
ATOM 4184 C C . LYS B 1 262 ? -6.562 -16.812 -19.094 1 97.25 262 LYS B C 1
ATOM 4186 O O . LYS B 1 262 ? -5.633 -16.125 -19.531 1 97.25 262 LYS B O 1
ATOM 4191 N N . LEU B 1 263 ? -6.418 -17.766 -18.281 1 98.31 263 LEU B N 1
ATOM 4192 C CA . LEU B 1 263 ? -5.121 -18.062 -17.672 1 98.31 263 LEU B CA 1
ATOM 4193 C C . LEU B 1 263 ? -4.461 -19.266 -18.344 1 98.31 263 LEU B C 1
ATOM 4195 O O . LEU B 1 263 ? -5 -20.375 -18.297 1 98.31 263 LEU B O 1
ATOM 4199 N N . ASP B 1 264 ? -3.346 -19.016 -18.984 1 98.81 264 ASP B N 1
ATOM 4200 C CA . ASP B 1 264 ? -2.477 -20.094 -19.406 1 98.81 264 ASP B CA 1
ATOM 4201 C C . ASP B 1 264 ? -1.508 -20.5 -18.281 1 98.81 264 ASP B C 1
ATOM 4203 O O . ASP B 1 264 ? -1.228 -19.688 -17.391 1 98.81 264 ASP B O 1
ATOM 4207 N N . PHE B 1 265 ? -1.043 -21.75 -18.312 1 98.88 265 PHE B N 1
ATOM 4208 C CA . PHE B 1 265 ? -0.181 -22.234 -17.234 1 98.88 265 PHE B CA 1
ATOM 4209 C C . PHE B 1 265 ? 1.13 -22.766 -17.797 1 98.88 265 PHE B C 1
ATOM 4211 O O . PHE B 1 265 ? 1.129 -23.672 -18.641 1 98.88 265 PHE B O 1
ATOM 4218 N N . PHE B 1 266 ? 2.246 -22.188 -17.438 1 98.88 266 PHE B N 1
ATOM 4219 C CA . PHE B 1 266 ? 3.609 -22.562 -17.797 1 98.88 266 PHE B CA 1
ATOM 4220 C C . PHE B 1 266 ? 4.188 -23.531 -16.766 1 98.88 266 PHE B C 1
ATOM 4222 O O . PHE B 1 266 ? 4.438 -23.156 -15.617 1 98.88 266 PHE B O 1
ATOM 4229 N N . SER B 1 267 ? 4.43 -24.766 -17.125 1 98.75 267 SER B N 1
ATOM 4230 C CA . SER B 1 267 ? 4.863 -25.828 -16.219 1 98.75 267 SER B CA 1
ATOM 4231 C C . SER B 1 267 ? 6.355 -25.703 -15.914 1 98.75 267 SER B C 1
ATOM 4233 O O . SER B 1 267 ? 7.16 -25.438 -16.812 1 98.75 267 SER B O 1
ATOM 4235 N N . ILE B 1 268 ? 6.695 -25.953 -14.648 1 98.44 268 ILE B N 1
ATOM 4236 C CA . ILE B 1 268 ? 8.109 -25.922 -14.289 1 98.44 268 ILE B CA 1
ATOM 4237 C C . ILE B 1 268 ? 8.648 -27.344 -14.195 1 98.44 268 ILE B C 1
ATOM 4239 O O . ILE B 1 268 ? 9.758 -27.562 -13.703 1 98.44 268 ILE B O 1
ATOM 4243 N N . GLU B 1 269 ? 7.934 -28.297 -14.648 1 97.25 269 GLU B N 1
ATOM 4244 C CA . GLU B 1 269 ? 8.219 -29.719 -14.461 1 97.25 269 GLU B CA 1
ATOM 4245 C C . GLU B 1 269 ? 9.617 -30.062 -14.961 1 97.25 269 GLU B C 1
ATOM 4247 O O . GLU B 1 269 ? 10.312 -30.891 -14.352 1 97.25 269 GLU B O 1
ATOM 4252 N N . SER B 1 270 ? 10.062 -29.484 -16.016 1 95.44 270 SER B N 1
ATOM 4253 C CA . SER B 1 270 ? 11.352 -29.844 -16.609 1 95.44 270 SER B CA 1
ATOM 4254 C C . SER B 1 270 ? 12.5 -29.375 -15.719 1 95.44 270 SER B C 1
ATOM 4256 O O . SER B 1 270 ? 13.648 -29.797 -15.906 1 95.44 270 SER B O 1
ATOM 4258 N N . LEU B 1 271 ? 12.195 -28.484 -14.797 1 95.19 271 LEU B N 1
ATOM 4259 C CA . LEU B 1 271 ? 13.211 -28 -13.867 1 95.19 271 LEU B CA 1
ATOM 4260 C C . LEU B 1 271 ? 13.195 -28.797 -12.57 1 95.19 271 LEU B C 1
ATOM 4262 O O . LEU B 1 271 ? 14.125 -28.703 -11.766 1 95.19 271 LEU B O 1
ATOM 4266 N N . VAL B 1 272 ? 12.109 -29.562 -12.32 1 92.12 272 VAL B N 1
ATOM 4267 C CA . VAL B 1 272 ? 11.93 -30.297 -11.078 1 92.12 272 VAL B CA 1
ATOM 4268 C C . VAL B 1 272 ? 12.75 -31.594 -11.133 1 92.12 272 VAL B C 1
ATOM 4270 O O . VAL B 1 272 ? 12.891 -32.219 -12.188 1 92.12 272 VAL B O 1
#

Radius of gyration: 24.01 Å; Cα contacts (8 Å, |Δi|>4): 1227; chains: 2; bounding box: 62×68×55 Å